Protein 8JUH (pdb70)

B-factor: mean 18.86, std 10.18, range [1.75, 72.48]

Secondary structure (DSSP, 8-state):
--EEEEES-SEE-TTS-EEEEEEEESS-TTTSEEEEEEE-TTS-EEEEEEE-TT--EEE-TTTGGGEEEEEETTTTEEEEEE-S--GGG-EEEEEEEEBTTTBS--B---EEEEE----BB--SEEEEETTS-EEEEEE--TTTTTSSS-EEEEEE-TTS--EEEEETTTEEPTT--TTEEEEEETTEEEEEESS--GGG-EEEEEEEE-TTS-EEEB--EEEEEE-/--EEEEES-SEE-TTS-EEEEEEEESS-TTTSEEEEEEE-TT---EEEEEE-TT--EEE-TTTGGGEEEEEEGGGTEEEEEE-S--GGG-EEEEEEEE-SSS-S--B---EEEEE----BB--SEEEEETT--EEEEEE--TTTTTSSS-EEEEEE-SSS--EEEEETTTEEPTT--TTEEEEEETTEEEEEESS--GGG-EEEEEEEE-TTS-EEEB--EEEEEE-

Sequence (454 aa):
QVQLQESGPSLVKPSQTLSLTCTVSGFSITSDGVLWVRQAPGKALEWVGAIYQNGATYYNPALKSRLSITRDTSKSQVSLSLSSVTTEDTAVYYCARDTDYDGMDVWGRGLLVTVSSGVLTQPSSVSGSLGQSVSITCSGSSSNVGYGNYVSWFQQVPGSAPKLLIYGATSRASGVPDRFSGSRSGNTATLTISSLQAEDEADYYCASGDSGSSLVFGSGTRLTVLGQVQLQESGPSLVKPSQTLSLTCTVSGFSITSDGVLWVRQAPGKALEWVGAIYQNGATYYNPALKSRLSITRDTSKSQVSLSLSSVTTEDTAVYYCARDTDYDGMDVWGRGLLVTVSQAVLTQPSSVSGSLGQSVSITCSGSSSNVGYGNYVSWFQQVPGSAPKLLIYGATSRASGVPDRFSGSRSGNTATLTISSLQAEDEADYYCASGDSGSSLVFGSGTRLTVLG

CATH classification: 2.60.40.10 (+1 more: 2.60.40.10)

Radius of gyration: 23.19 Å; Cα contacts (8 Å, |Δi|>4): 1267; chains: 2; bounding box: 57×66×47 Å

Solvent-accessible surface area: 20212 Å² total; per-residue (Å²): 200,44,77,8,46,3,40,30,76,65,108,6,111,66,95,80,73,0,55,1,37,0,59,8,53,58,33,48,3,75,62,17,0,1,3,0,0,17,25,31,92,84,138,38,7,62,12,2,0,3,4,68,48,128,22,33,43,88,51,22,90,83,8,106,110,56,17,51,9,74,66,59,64,103,141,30,52,2,42,1,36,2,38,59,1,56,92,140,2,24,1,39,1,10,0,0,23,31,16,109,182,65,12,13,42,38,28,0,103,6,34,85,0,50,2,42,94,128,158,7,76,10,59,94,76,36,60,2,47,96,60,78,61,9,64,0,56,0,55,26,43,83,42,12,0,22,134,15,95,123,0,8,0,0,20,7,70,70,50,40,20,4,95,6,0,0,56,24,2,89,44,106,7,122,79,13,55,115,35,3,55,10,62,67,92,55,70,47,0,24,0,38,0,56,45,2,69,67,114,2,68,0,26,0,11,0,0,0,16,37,72,61,75,13,28,41,16,2,68,7,1,95,0,56,18,95,112,168,46,64,11,57,2,49,36,84,73,98,6,108,66,96,94,71,0,53,1,37,0,59,8,61,51,30,50,4,70,65,18,0,0,3,0,0,20,27,29,93,80,132,36,6,66,10,2,0,1,6,61,52,128,23,36,44,93,45,21,88,86,7,126,112,56,17,56,8,76,60,57,63,105,130,33,49,1,40,1,35,2,41,64,1,65,92,146,2,22,1,38,1,7,0,0,30,28,18,106,180,66,13,11,43,36,27,1,95,3,34,97,0,48,3,83,222,44,110,1,89,11,59,92,77,33,55,3,55,107,52,79,65,9,62,0,58,0,50,25,37,83,40,1,0,25,124,22,100,133,0,8,0,0,22,5,80,60,44,42,24,4,94,5,0,0,54,23,2,86,45,107,8,118,78,15,57,110,35,5,53,9,61,60,96,47,69,42,0,26,0,43,0,55,51,2,78,75,112,2,91,0,23,0,8,0,0,0,19,37,59,60,72,16,31,27,14,3,68,8,1,111,1,59,21,98,115

Nearest PDB structures (foldseek):
  8juh-assembly1_A  TM=1.004E+00  e=1.965E-47  Ovis aries
  8juh-assembly1_C  TM=9.939E-01  e=1.417E-43  Ovis aries
  9cn2-assembly1_B-2  TM=9.329E-01  e=4.483E-28  Mus musculus
  8pww-assembly2_D  TM=9.043E-01  e=8.704E-29  Homo sapiens
  8bg5-assembly2_C  TM=9.011E-01  e=5.981E-27  Homo sapiens

Foldseek 3Di:
DWAKAKDDDQEAEAQAKGKIKIQTPPDFQLQWKKWKWWADVPFDIWTAWIQHNVRDIDGDPVQVVFWDWGADRVRRMIMIIGGRDDQVPFTFMKMFIAHPPQGRADIHFTGTHGHDDCAWEWDAEDEDAAFAKDKIKIAAACFKLQPFLAKWKWWDDPSGDTHTADGSQFHGHPPHDPLWGWDGDGRMIMIMRGGDDQVSQTKMKMWIQGNSRGIGIHRIYGYHHDD/DWAKAKDDDQEAAAQAKDKIKIAIPPDFCLQWKKWKWWAAPPFDIHTAKIAGNVRDIGGDPVQVVFWDWGDDRVRRMIMIIGGRDDQVPFTWMKMFIAHDPQGRADIHFTRGHGHCDWAWEWDAEDEEAFFAKDKIKIFTDCFKLQVAQAKWKWWDAPSGDIGTQDGSQAHGHPPHPVLWGWDGDRRMIMIMRRGDDPVSQTKMKMKIQGNSRGIYIHRIYGYYYDD

Structure (mmCIF, N/CA/C/O backbone):
data_8JUH
#
_entry.id   8JUH
#
_cell.length_a   60.210
_cell.length_b   77.753
_cell.length_c   61.346
_cell.angle_alpha   90.00
_cell.angle_beta   112.25
_cell.angle_gamma   90.00
#
_symmetry.space_group_name_H-M   'P 1 21 1'
#
loop_
_entity.id
_entity.type
_entity.pdbx_description
1 polymer 'Single chain fab antibody'
2 water water
#
loop_
_atom_site.group_PDB
_atom_site.id
_atom_site.type_symbol
_atom_site.label_atom_id
_atom_site.label_alt_id
_atom_site.label_comp_id
_atom_site.label_asym_id
_atom_site.label_entity_id
_atom_site.label_seq_id
_atom_site.pdbx_PDB_ins_code
_atom_site.Cartn_x
_atom_site.Cartn_y
_atom_site.Cartn_z
_atom_site.occupancy
_atom_site.B_iso_or_equiv
_atom_site.auth_seq_id
_atom_site.auth_comp_id
_atom_site.auth_asym_id
_atom_site.auth_atom_id
_atom_site.pdbx_PDB_model_num
ATOM 1 N N . GLN A 1 1 ? 9.418 -4.085 36.721 1.00 39.31 1 GLN A N 1
ATOM 2 C CA . GLN A 1 1 ? 9.071 -3.688 35.312 1.00 38.45 1 GLN A CA 1
ATOM 3 C C . GLN A 1 1 ? 7.549 -3.664 35.138 1.00 33.43 1 GLN A C 1
ATOM 4 O O . GLN A 1 1 ? 6.852 -4.485 35.759 1.00 31.25 1 GLN A O 1
ATOM 10 N N . VAL A 1 2 ? 7.062 -2.751 34.302 1.00 30.48 2 VAL A N 1
ATOM 11 C CA . VAL A 1 2 ? 5.614 -2.617 33.978 1.00 29.22 2 VAL A CA 1
ATOM 12 C C . VAL A 1 2 ? 5.210 -3.821 33.120 1.00 26.92 2 VAL A C 1
ATOM 13 O O . VAL A 1 2 ? 5.872 -4.079 32.121 1.00 25.90 2 VAL A O 1
ATOM 17 N N . GLN A 1 3 ? 4.160 -4.533 33.524 1.00 25.98 3 GLN A N 1
ATOM 18 C CA . GLN A 1 3 ? 3.742 -5.818 32.907 1.00 24.92 3 GLN A CA 1
ATOM 19 C C . GLN A 1 3 ? 2.225 -6.005 33.073 1.00 22.15 3 GLN A C 1
ATOM 20 O O . GLN A 1 3 ? 1.705 -5.773 34.196 1.00 20.84 3 GLN A O 1
ATOM 26 N N . LEU A 1 4 ? 1.540 -6.373 31.987 1.00 19.68 4 LEU A N 1
ATOM 27 C CA . LEU A 1 4 ? 0.111 -6.778 31.986 1.00 19.05 4 LEU A CA 1
ATOM 28 C C . LEU A 1 4 ? 0.009 -8.160 31.338 1.00 18.89 4 LEU A C 1
ATOM 29 O O . LEU A 1 4 ? 0.753 -8.411 30.385 1.00 19.53 4 LEU A O 1
ATOM 34 N N . GLN A 1 5 ? -0.897 -9.005 31.824 1.00 19.08 5 GLN A N 1
ATOM 35 C CA . GLN A 1 5 ? -1.118 -10.378 31.297 1.00 19.56 5 GLN A CA 1
ATOM 36 C C . GLN A 1 5 ? -2.617 -10.707 31.338 1.00 19.08 5 GLN A C 1
ATOM 37 O O . GLN A 1 5 ? -3.188 -10.724 32.435 1.00 18.21 5 GLN A O 1
ATOM 43 N N . GLU A 1 6 ? -3.199 -10.980 30.169 1.00 19.64 6 GLU A N 1
ATOM 44 C CA . GLU A 1 6 ? -4.587 -11.482 29.976 1.00 20.37 6 GLU A CA 1
ATOM 45 C C . GLU A 1 6 ? -4.632 -12.979 30.296 1.00 20.01 6 GLU A C 1
ATOM 46 O O . GLU A 1 6 ? -3.836 -13.724 29.699 1.00 20.96 6 GLU A O 1
ATOM 52 N N . SER A 1 7 ? -5.550 -13.408 31.165 1.00 19.01 7 SER A N 1
ATOM 53 C CA . SER A 1 7 ? -5.816 -14.838 31.472 1.00 18.16 7 SER A CA 1
ATOM 54 C C . SER A 1 7 ? -7.322 -15.105 31.394 1.00 18.67 7 SER A C 1
ATOM 55 O O . SER A 1 7 ? -8.113 -14.140 31.438 1.00 17.61 7 SER A O 1
ATOM 58 N N . GLY A 1 8 ? -7.692 -16.383 31.294 1.00 20.14 8 GLY A N 1
ATOM 59 C CA . GLY A 1 8 ? -9.083 -16.836 31.123 1.00 20.94 8 GLY A CA 1
ATOM 60 C C . GLY A 1 8 ? -9.142 -17.964 30.107 1.00 22.37 8 GLY A C 1
ATOM 61 O O . GLY A 1 8 ? -8.120 -18.339 29.531 1.00 21.29 8 GLY A O 1
ATOM 62 N N . PRO A 1 9 ? -10.342 -18.530 29.863 1.00 25.62 9 PRO A N 1
ATOM 63 C CA . PRO A 1 9 ? -10.486 -19.697 28.997 1.00 26.29 9 PRO A CA 1
ATOM 64 C C . PRO A 1 9 ? -10.344 -19.254 27.533 1.00 27.65 9 PRO A C 1
ATOM 65 O O . PRO A 1 9 ? -10.750 -18.128 27.213 1.00 29.67 9 PRO A O 1
ATOM 69 N N . SER A 1 10 ? -9.768 -20.119 26.694 1.00 25.88 10 SER A N 1
ATOM 70 C CA . SER A 1 10 ? -9.448 -19.819 25.275 1.00 25.78 10 SER A CA 1
ATOM 71 C C . SER A 1 10 ? -10.565 -20.352 24.362 1.00 24.42 10 SER A C 1
ATOM 72 O O . SER A 1 10 ? -10.583 -19.981 23.174 1.00 23.93 10 SER A O 1
ATOM 75 N N . LEU A 1 11 ? -11.486 -21.163 24.892 1.00 22.72 11 LEU A N 1
ATOM 76 C CA . LEU A 1 11 ? -12.667 -21.639 24.127 1.00 22.68 11 LEU A CA 1
ATOM 77 C C . LEU A 1 11 ? -13.941 -21.364 24.928 1.00 20.66 11 LEU A C 1
ATOM 78 O O . LEU A 1 11 ? -13.946 -21.562 26.145 1.00 20.23 11 LEU A O 1
ATOM 83 N N . VAL A 1 12 ? -14.970 -20.907 24.224 1.00 19.98 12 VAL A N 1
ATOM 84 C CA . VAL A 1 12 ? -16.254 -20.367 24.748 1.00 19.80 12 VAL A CA 1
ATOM 85 C C . VAL A 1 12 ? -17.335 -20.781 23.741 1.00 19.39 12 VAL A C 1
ATOM 86 O O . VAL A 1 12 ? -17.115 -20.524 22.528 1.00 18.21 12 VAL A O 1
ATOM 90 N N . LYS A 1 13 ? -18.440 -21.391 24.195 1.00 19.33 13 LYS A N 1
ATOM 91 C CA . LYS A 1 13 ? -19.548 -21.845 23.305 1.00 19.21 13 LYS A CA 1
ATOM 92 C C . LYS A 1 13 ? -20.505 -20.689 23.020 1.00 17.87 13 LYS A C 1
ATOM 93 O O . LYS A 1 13 ? -20.745 -19.842 23.883 1.00 17.30 13 LYS A O 1
ATOM 99 N N . PRO A 1 14 ? -21.078 -20.606 21.797 1.00 16.22 14 PRO A N 1
ATOM 100 C CA . PRO A 1 14 ? -22.007 -19.535 21.463 1.00 15.86 14 PRO A CA 1
ATOM 101 C C . PRO A 1 14 ? -23.061 -19.309 22.560 1.00 16.01 14 PRO A C 1
ATOM 102 O O . PRO A 1 14 ? -23.476 -20.262 23.225 1.00 15.08 14 PRO A O 1
ATOM 106 N N . SER A 1 15 ? -23.406 -18.030 22.764 1.00 16.34 15 SER A N 1
ATOM 107 C CA . SER A 1 15 ? -24.505 -17.529 23.631 1.00 16.44 15 SER A CA 1
ATOM 108 C C . SER A 1 15 ? -24.074 -17.430 25.098 1.00 16.47 15 SER A C 1
ATOM 109 O O . SER A 1 15 ? -24.861 -16.873 25.883 1.00 17.50 15 SER A O 1
ATOM 112 N N . GLN A 1 16 ? -22.892 -17.946 25.454 1.00 16.07 16 GLN A N 1
ATOM 113 C CA . GLN A 1 16 ? -22.323 -17.912 26.825 1.00 16.15 16 GLN A CA 1
ATOM 114 C C . GLN A 1 16 ? -21.542 -16.613 27.047 1.00 15.56 16 GLN A C 1
ATOM 115 O O . GLN A 1 16 ? -21.252 -15.899 26.071 1.00 14.35 16 GLN A O 1
ATOM 121 N N . THR A 1 17 ? -21.136 -16.375 28.289 1.00 15.74 17 THR A N 1
ATOM 122 C CA . THR A 1 17 ? -20.325 -15.193 28.667 1.00 16.47 17 THR A CA 1
ATOM 123 C C . THR A 1 17 ? -18.824 -15.513 28.613 1.00 15.63 17 THR A C 1
ATOM 124 O O . THR A 1 17 ? -18.376 -16.408 29.322 1.00 14.70 17 THR A O 1
ATOM 128 N N . LEU A 1 18 ? -18.093 -14.725 27.822 1.00 15.84 18 LEU A N 1
ATOM 129 C CA . LEU A 1 18 ? -16.607 -14.625 27.774 1.00 15.28 18 LEU A CA 1
ATOM 130 C C . LEU A 1 18 ? -16.103 -13.726 28.923 1.00 15.36 18 LEU A C 1
ATOM 131 O O . LEU A 1 18 ? -16.433 -12.510 28.918 1.00 14.40 18 LEU A O 1
ATOM 136 N N . SER A 1 19 ? -15.362 -14.313 29.879 1.00 15.41 19 SER A N 1
ATOM 137 C CA . SER A 1 19 ? -14.794 -13.670 31.098 1.00 15.56 19 SER A CA 1
ATOM 138 C C . SER A 1 19 ? -13.270 -13.763 31.074 1.00 15.37 19 SER A C 1
ATOM 139 O O . SER A 1 19 ? -12.736 -14.873 31.055 1.00 14.85 19 SER A O 1
ATOM 142 N N . LEU A 1 20 ? -12.605 -12.613 31.072 1.00 15.48 20 LEU A N 1
ATOM 143 C CA . LEU A 1 20 ? -11.126 -12.512 31.040 1.00 15.31 20 LEU A CA 1
ATOM 144 C C . LEU A 1 20 ? -10.706 -11.698 32.246 1.00 15.32 20 LEU A C 1
ATOM 145 O O . LEU A 1 20 ? -11.460 -10.810 32.642 1.00 15.57 20 LEU A O 1
ATOM 150 N N . THR A 1 21 ? -9.524 -11.994 32.763 1.00 15.95 21 THR A N 1
ATOM 151 C CA . THR A 1 21 ? -8.856 -11.225 33.832 1.00 16.35 21 THR A CA 1
ATOM 152 C C . THR A 1 21 ? -7.543 -10.699 33.249 1.00 16.81 21 THR A C 1
ATOM 153 O O . THR A 1 21 ? -6.902 -11.413 32.470 1.00 17.66 21 THR A O 1
ATOM 157 N N . CYS A 1 22 ? -7.210 -9.457 33.564 1.00 16.97 22 CYS A N 1
ATOM 158 C CA . CYS A 1 22 ? -5.906 -8.833 33.274 1.00 17.16 22 CYS A CA 1
ATOM 159 C C . CYS A 1 22 ? -5.190 -8.619 34.605 1.00 16.89 22 CYS A C 1
ATOM 160 O O . CYS A 1 22 ? -5.757 -7.927 35.465 1.00 16.38 22 CYS A O 1
ATOM 163 N N . THR A 1 23 ? -4.014 -9.222 34.776 1.00 17.24 23 THR A N 1
ATOM 164 C CA . THR A 1 23 ? -3.202 -9.126 36.017 1.00 17.48 23 THR A CA 1
ATOM 165 C C . THR A 1 23 ? -2.024 -8.188 35.740 1.00 17.97 23 THR A C 1
ATOM 166 O O . THR A 1 23 ? -1.288 -8.419 34.768 1.00 17.38 23 THR A O 1
ATOM 170 N N . VAL A 1 24 ? -1.884 -7.178 36.597 1.00 18.34 24 VAL A N 1
ATOM 171 C CA . VAL A 1 24 ? -1.040 -5.971 36.403 1.00 18.56 24 VAL A CA 1
ATOM 172 C C . VAL A 1 24 ? 0.039 -6.022 37.480 1.00 18.35 24 VAL A C 1
ATOM 173 O O . VAL A 1 24 ? -0.291 -6.446 38.581 1.00 17.54 24 VAL A O 1
ATOM 177 N N . SER A 1 25 ? 1.275 -5.647 37.150 1.00 19.27 25 SER A N 1
ATOM 178 C CA . SER A 1 25 ? 2.409 -5.587 38.105 1.00 20.21 25 SER A CA 1
ATOM 179 C C . SER A 1 25 ? 3.333 -4.439 37.715 1.00 19.00 25 SER A C 1
ATOM 180 O O . SER A 1 25 ? 3.399 -4.115 36.522 1.00 19.50 25 SER A O 1
ATOM 183 N N . GLY A 1 26 ? 4.016 -3.860 38.693 1.00 17.60 26 GLY A N 1
ATOM 184 C CA . GLY A 1 26 ? 4.971 -2.762 38.470 1.00 17.95 26 GLY A CA 1
ATOM 185 C C . GLY A 1 26 ? 4.303 -1.403 38.491 1.00 17.52 26 GLY A C 1
ATOM 186 O O . GLY A 1 26 ? 5.012 -0.396 38.310 1.00 16.77 26 GLY A O 1
ATOM 187 N N . PHE A 1 27 ? 2.984 -1.349 38.681 1.00 17.80 27 PHE A N 1
ATOM 188 C CA . PHE A 1 27 ? 2.237 -0.065 38.786 1.00 18.31 27 PHE A CA 1
ATOM 189 C C . PHE A 1 27 ? 0.870 -0.368 39.371 1.00 18.10 27 PHE A C 1
ATOM 190 O O . PHE A 1 27 ? 0.472 -1.544 39.351 1.00 17.26 27 PHE A O 1
ATOM 198 N N . SER A 1 28 ? 0.209 0.669 39.877 1.00 19.08 28 SER A N 1
ATOM 199 C CA . SER A 1 28 ? -1.105 0.591 40.556 1.00 19.62 28 SER A CA 1
ATOM 200 C C . SER A 1 28 ? -2.218 0.990 39.579 1.00 20.16 28 SER A C 1
ATOM 201 O O . SER A 1 28 ? -2.086 2.013 38.873 1.00 20.41 28 SER A O 1
ATOM 204 N N . ILE A 1 29 ? -3.298 0.216 39.568 1.00 20.55 29 ILE A N 1
ATOM 205 C CA . ILE A 1 29 ? -4.511 0.458 38.734 1.00 20.80 29 ILE A CA 1
ATOM 206 C C . ILE A 1 29 ? -5.230 1.737 39.211 1.00 19.79 29 ILE A C 1
ATOM 207 O O . ILE A 1 29 ? -6.117 2.221 38.495 1.00 18.55 29 ILE A O 1
ATOM 212 N N . THR A 1 30 ? -4.845 2.292 40.363 1.00 19.41 30 THR A N 1
ATOM 213 C CA . THR A 1 30 ? -5.319 3.611 40.866 1.00 19.41 30 THR A CA 1
ATOM 214 C C . THR A 1 30 ? -4.457 4.769 40.336 1.00 18.32 30 THR A C 1
ATOM 215 O O . THR A 1 30 ? -4.841 5.911 40.582 1.00 17.67 30 THR A O 1
ATOM 219 N N . SER A 1 31 ? -3.353 4.501 39.633 1.00 18.38 31 SER A N 1
ATOM 220 C CA . SER A 1 31 ? -2.467 5.532 39.026 1.00 18.38 31 SER A CA 1
ATOM 221 C C . SER A 1 31 ? -2.624 5.575 37.501 1.00 19.30 31 SER A C 1
ATOM 222 O O . SER A 1 31 ? -2.473 6.681 36.925 1.00 19.42 31 SER A O 1
ATOM 225 N N . ASP A 1 32 ? -2.889 4.424 36.866 1.00 19.56 32 ASP A N 1
ATOM 226 C CA . ASP A 1 32 ? -3.012 4.305 35.388 1.00 18.95 32 ASP A CA 1
ATOM 227 C C . ASP A 1 32 ? -4.280 3.534 35.028 1.00 17.47 32 ASP A C 1
ATOM 228 O O . ASP A 1 32 ? -4.630 2.548 35.723 1.00 17.25 32 ASP A O 1
ATOM 233 N N . GLY A 1 33 ? -4.937 3.983 33.961 1.00 15.95 33 GLY A N 1
ATOM 234 C CA . GLY A 1 33 ? -6.076 3.280 33.349 1.00 15.02 33 GLY A CA 1
ATOM 235 C C . GLY A 1 33 ? -5.642 1.987 32.684 1.00 13.55 33 GLY A C 1
ATOM 236 O O . GLY A 1 33 ? -4.450 1.824 32.400 1.00 13.79 33 GLY A O 1
ATOM 237 N N . VAL A 1 34 ? -6.595 1.092 32.454 1.00 12.23 34 VAL A N 1
ATOM 238 C CA . VAL A 1 34 ? -6.396 -0.201 31.754 1.00 11.30 34 VAL A CA 1
ATOM 239 C C . VAL A 1 34 ? -7.460 -0.238 30.666 1.00 10.85 34 VAL A C 1
ATOM 240 O O . VAL A 1 34 ? -8.607 0.034 31.002 1.00 11.01 34 VAL A O 1
ATOM 244 N N . LEU A 1 35 ? -7.084 -0.471 29.408 1.00 10.51 35 LEU A N 1
ATOM 245 C CA . LEU A 1 35 ? -8.064 -0.668 28.315 1.00 9.91 35 LEU A CA 1
ATOM 246 C C . LEU A 1 35 ? -7.908 -2.068 27.719 1.00 9.66 35 LEU A C 1
ATOM 247 O O . LEU A 1 35 ? -6.838 -2.693 27.858 1.00 9.99 35 LEU A O 1
ATOM 252 N N . TRP A 1 36 ? -8.982 -2.539 27.108 1.00 9.05 36 TRP A N 1
ATOM 253 C CA . TRP A 1 36 ? -9.039 -3.802 26.361 1.00 8.74 36 TRP A CA 1
ATOM 254 C C . TRP A 1 36 ? -9.183 -3.457 24.891 1.00 8.43 36 TRP A C 1
ATOM 255 O O . TRP A 1 36 ? -9.970 -2.558 24.553 1.00 7.90 36 TRP A O 1
ATOM 266 N N . VAL A 1 37 ? -8.408 -4.144 24.068 1.00 8.28 37 VAL A N 1
ATOM 267 C CA . VAL A 1 37 ? -8.454 -4.031 22.594 1.00 8.24 37 VAL A CA 1
ATOM 268 C C . VAL A 1 37 ? -8.538 -5.463 22.098 1.00 8.54 37 VAL A C 1
ATOM 269 O O . VAL A 1 37 ? -7.965 -6.352 22.758 1.00 8.40 37 VAL A O 1
ATOM 273 N N . ARG A 1 38 ? -9.293 -5.701 21.037 1.00 8.83 38 ARG A N 1
ATOM 274 C CA . ARG A 1 38 ? -9.311 -7.054 20.448 1.00 9.37 38 ARG A CA 1
ATOM 275 C C . ARG A 1 38 ? -9.031 -6.975 18.952 1.00 9.83 38 ARG A C 1
ATOM 276 O O . ARG A 1 38 ? -9.215 -5.910 18.344 1.00 10.16 38 ARG A O 1
ATOM 284 N N . GLN A 1 39 ? -8.647 -8.102 18.385 1.00 10.62 39 GLN A N 1
ATOM 285 C CA . GLN A 1 39 ? -8.343 -8.226 16.949 1.00 11.85 39 GLN A CA 1
ATOM 286 C C . GLN A 1 39 ? -8.874 -9.566 16.439 1.00 12.68 39 GLN A C 1
ATOM 287 O O . GLN A 1 39 ? -8.296 -10.611 16.814 1.00 11.95 39 GLN A O 1
ATOM 293 N N . ALA A 1 40 ? -9.923 -9.512 15.611 1.00 14.53 40 ALA A N 1
ATOM 294 C CA . ALA A 1 40 ? -10.425 -10.653 14.811 1.00 17.33 40 ALA A CA 1
ATOM 295 C C . ALA A 1 40 ? -9.325 -11.087 13.843 1.00 19.33 40 ALA A C 1
ATOM 296 O O . ALA A 1 40 ? -8.623 -10.243 13.301 1.00 19.35 40 ALA A O 1
ATOM 298 N N . PRO A 1 41 ? -9.100 -12.404 13.630 1.00 23.16 41 PRO A N 1
ATOM 299 C CA . PRO A 1 41 ? -8.038 -12.868 12.730 1.00 24.92 41 PRO A CA 1
ATOM 300 C C . PRO A 1 41 ? -8.077 -12.162 11.364 1.00 26.78 41 PRO A C 1
ATOM 301 O O . PRO A 1 41 ? -9.155 -12.086 10.773 1.00 26.51 41 PRO A O 1
ATOM 305 N N . GLY A 1 42 ? -6.923 -11.654 10.904 1.00 28.29 42 GLY A N 1
ATOM 306 C CA . GLY A 1 42 ? -6.828 -10.803 9.700 1.00 28.26 42 GLY A CA 1
ATOM 307 C C . GLY A 1 42 ? -7.957 -9.782 9.675 1.00 28.66 42 GLY A C 1
ATOM 308 O O . GLY A 1 42 ? -8.834 -9.875 8.788 1.00 30.92 42 GLY A O 1
ATOM 309 N N . LYS A 1 43 ? -7.992 -8.908 10.685 1.00 26.75 43 LYS A N 1
ATOM 310 C CA . LYS A 1 43 ? -8.891 -7.726 10.778 1.00 25.32 43 LYS A CA 1
ATOM 311 C C . LYS A 1 43 ? -8.149 -6.610 11.519 1.00 22.14 43 LYS A C 1
ATOM 312 O O . LYS A 1 43 ? -7.054 -6.862 12.069 1.00 23.41 43 LYS A O 1
ATOM 318 N N . ALA A 1 44 ? -8.719 -5.414 11.549 1.00 19.01 44 ALA A N 1
ATOM 319 C CA . ALA A 1 44 ? -8.133 -4.267 12.270 1.00 17.43 44 ALA A CA 1
ATOM 320 C C . ALA A 1 44 ? -8.287 -4.451 13.796 1.00 16.11 44 ALA A C 1
ATOM 321 O O . ALA A 1 44 ? -9.099 -5.306 14.260 1.00 16.44 44 ALA A O 1
ATOM 323 N N . LEU A 1 45 ? -7.516 -3.679 14.562 1.00 13.85 45 LEU A N 1
ATOM 324 C CA . LEU A 1 45 ? -7.680 -3.512 16.027 1.00 12.73 45 LEU A CA 1
ATOM 325 C C . LEU A 1 45 ? -9.072 -2.928 16.301 1.00 11.70 45 LEU A C 1
ATOM 326 O O . LEU A 1 45 ? -9.540 -2.144 15.496 1.00 11.73 45 LEU A O 1
ATOM 331 N N . GLU A 1 46 ? -9.710 -3.282 17.408 1.00 10.61 46 GLU A N 1
ATOM 332 C CA . GLU A 1 46 ? -11.037 -2.721 17.765 1.00 10.03 46 GLU A CA 1
ATOM 333 C C . GLU A 1 46 ? -11.041 -2.406 19.268 1.00 8.38 46 GLU A C 1
ATOM 334 O O . GLU A 1 46 ? -10.727 -3.275 20.067 1.00 8.01 46 GLU A O 1
ATOM 340 N N . TRP A 1 47 ? -11.332 -1.164 19.618 1.00 7.14 47 TRP A N 1
ATOM 341 C CA . TRP A 1 47 ? -11.436 -0.714 21.019 1.00 6.42 47 TRP A CA 1
ATOM 342 C C . TRP A 1 47 ? -12.620 -1.429 21.667 1.00 6.17 47 TRP A C 1
ATOM 343 O O . TRP A 1 47 ? -13.717 -1.419 21.088 1.00 6.37 47 TRP A O 1
ATOM 354 N N . VAL A 1 48 ? -12.410 -2.028 22.826 1.00 5.69 48 VAL A N 1
ATOM 355 C CA . VAL A 1 48 ? -13.463 -2.789 23.552 1.00 5.38 48 VAL A CA 1
ATOM 356 C C . VAL A 1 48 ? -14.014 -1.890 24.645 1.00 5.10 48 VAL A C 1
ATOM 357 O O . VAL A 1 48 ? -15.222 -1.722 24.695 1.00 5.00 48 VAL A O 1
ATOM 361 N N . GLY A 1 49 ? -13.127 -1.355 25.481 1.00 4.91 49 GLY A N 1
ATOM 362 C CA . GLY A 1 49 ? -13.486 -0.493 26.614 1.00 4.86 49 GLY A CA 1
ATOM 363 C C . GLY A 1 49 ? -12.293 -0.161 27.473 1.00 4.76 49 GLY A C 1
ATOM 364 O O . GLY A 1 49 ? -11.234 -0.703 27.204 1.00 4.77 49 GLY A O 1
ATOM 365 N N . ALA A 1 50 ? -12.488 0.688 28.477 1.00 4.67 50 ALA A N 1
ATOM 366 C CA . ALA A 1 50 ? -11.431 1.206 29.364 1.00 4.75 50 ALA A CA 1
ATOM 367 C C . ALA A 1 50 ? -12.002 1.393 30.763 1.00 4.80 50 ALA A C 1
ATOM 368 O O . ALA A 1 50 ? -13.156 1.758 30.866 1.00 4.70 50 ALA A O 1
ATOM 370 N N . ILE A 1 51 ? -11.175 1.213 31.781 1.00 4.99 51 ILE A N 1
ATOM 371 C CA . ILE A 1 51 ? -11.499 1.549 33.190 1.00 5.27 51 ILE A CA 1
ATOM 372 C C . ILE A 1 51 ? -10.356 2.404 33.734 1.00 5.38 51 ILE A C 1
ATOM 373 O O . ILE A 1 51 ? -9.227 1.921 33.732 1.00 5.46 51 ILE A O 1
ATOM 378 N N . TYR A 1 52 ? -10.661 3.603 34.232 1.00 5.59 52 TYR A N 1
ATOM 379 C CA . TYR A 1 52 ? -9.675 4.622 34.672 1.00 5.83 52 TYR A CA 1
ATOM 380 C C . TYR A 1 52 ? -9.384 4.504 36.169 1.00 5.92 52 TYR A C 1
ATOM 381 O O . TYR A 1 52 ? -9.771 3.511 36.786 1.00 5.90 52 TYR A O 1
ATOM 390 N N . GLN A 1 53 ? -8.608 5.456 36.689 1.00 6.18 53 GLN A N 1
ATOM 391 C CA . GLN A 1 53 ? -8.050 5.462 38.066 1.00 6.31 53 GLN A CA 1
ATOM 392 C C . GLN A 1 53 ? -9.188 5.537 39.091 1.00 6.26 53 GLN A C 1
ATOM 393 O O . GLN A 1 53 ? -9.100 4.790 40.074 1.00 6.56 53 GLN A O 1
ATOM 399 N N . ASN A 1 54 ? -10.236 6.345 38.862 1.00 6.05 54 ASN A N 1
ATOM 400 C CA . ASN A 1 54 ? -11.427 6.422 39.759 1.00 5.80 54 ASN A CA 1
ATOM 401 C C . ASN A 1 54 ? -12.384 5.244 39.514 1.00 5.81 54 ASN A C 1
ATOM 402 O O . ASN A 1 54 ? -13.425 5.186 40.195 1.00 5.80 54 ASN A O 1
ATOM 407 N N . GLY A 1 55 ? -12.064 4.340 38.585 1.00 5.76 55 GLY A N 1
ATOM 408 C CA . GLY A 1 55 ? -12.907 3.186 38.231 1.00 5.80 55 GLY A CA 1
ATOM 409 C C . GLY A 1 55 ? -14.024 3.572 37.277 1.00 5.92 55 GLY A C 1
ATOM 410 O O . GLY A 1 55 ? -14.879 2.715 36.981 1.00 5.79 55 GLY A O 1
ATOM 411 N N . ALA A 1 56 ? -14.021 4.821 36.808 1.00 6.15 56 ALA A N 1
ATOM 412 C CA . ALA A 1 56 ? -14.900 5.308 35.719 1.00 6.38 56 ALA A CA 1
ATOM 413 C C . ALA A 1 56 ? -14.701 4.399 34.505 1.00 6.68 56 ALA A C 1
ATOM 414 O O . ALA A 1 56 ? -13.534 4.217 34.114 1.00 7.03 56 ALA A O 1
ATOM 416 N N . THR A 1 57 ? -15.787 3.878 33.931 1.00 6.75 57 THR A N 1
ATOM 417 C CA . THR A 1 57 ? -15.769 2.904 32.813 1.00 6.83 57 THR A CA 1
ATOM 418 C C . THR A 1 57 ? -16.323 3.525 31.521 1.00 6.55 57 THR A C 1
ATOM 419 O O . THR A 1 57 ? -17.235 4.336 31.566 1.00 6.26 57 THR A O 1
ATOM 423 N N . TYR A 1 58 ? -15.779 3.097 30.390 1.00 6.63 58 TYR A N 1
ATOM 424 C CA . TYR A 1 58 ? -16.169 3.540 29.037 1.00 6.81 58 TYR A CA 1
ATOM 425 C C . TYR A 1 58 ? -16.228 2.319 28.118 1.00 7.26 58 TYR A C 1
ATOM 426 O O . TYR A 1 58 ? -15.393 1.424 28.272 1.00 7.32 58 TYR A O 1
ATOM 435 N N . TYR A 1 59 ? -17.179 2.294 27.182 1.00 7.68 59 TYR A N 1
ATOM 436 C CA . TYR A 1 59 ? -17.447 1.128 26.316 1.00 7.93 59 TYR A CA 1
ATOM 437 C C . TYR A 1 59 ? -17.561 1.576 24.874 1.00 7.79 59 TYR A C 1
ATOM 438 O O . TYR A 1 59 ? -18.007 2.681 24.607 1.00 7.35 59 TYR A O 1
ATOM 447 N N . ASN A 1 60 ? -17.125 0.689 23.986 1.00 8.26 60 ASN A N 1
ATOM 448 C CA . ASN A 1 60 ? -17.382 0.738 22.531 1.00 8.56 60 ASN A CA 1
ATOM 449 C C . ASN A 1 60 ? -18.894 0.698 22.350 1.00 8.89 60 ASN A C 1
ATOM 450 O O . ASN A 1 60 ? -19.527 -0.288 22.714 1.00 8.55 60 ASN A O 1
ATOM 455 N N . PRO A 1 61 ? -19.520 1.760 21.796 1.00 9.64 61 PRO A N 1
ATOM 456 C CA . PRO A 1 61 ? -20.973 1.788 21.620 1.00 10.12 61 PRO A CA 1
ATOM 457 C C . PRO A 1 61 ? -21.518 0.504 20.973 1.00 10.90 61 PRO A C 1
ATOM 458 O O . PRO A 1 61 ? -22.598 0.072 21.357 1.00 11.21 61 PRO A O 1
ATOM 462 N N . ALA A 1 62 ? -20.783 -0.062 20.010 1.00 11.60 62 ALA A N 1
ATOM 463 C CA . ALA A 1 62 ? -21.182 -1.277 19.258 1.00 12.24 62 ALA A CA 1
ATOM 464 C C . ALA A 1 62 ? -21.252 -2.508 20.179 1.00 12.46 62 ALA A C 1
ATOM 465 O O . ALA A 1 62 ? -22.028 -3.411 19.836 1.00 12.59 62 ALA A O 1
ATOM 467 N N . LEU A 1 63 ? -20.499 -2.546 21.286 1.00 12.64 63 LEU A N 1
ATOM 468 C CA . LEU A 1 63 ? -20.401 -3.733 22.183 1.00 13.18 63 LEU A CA 1
ATOM 469 C C . LEU A 1 63 ? -21.052 -3.426 23.532 1.00 13.70 63 LEU A C 1
ATOM 470 O O . LEU A 1 63 ? -21.072 -4.339 24.385 1.00 13.50 63 LEU A O 1
ATOM 475 N N . LYS A 1 64 ? -21.527 -2.196 23.740 1.00 14.76 64 LYS A N 1
ATOM 476 C CA . LYS A 1 64 ? -22.035 -1.706 25.058 1.00 16.01 64 LYS A CA 1
ATOM 477 C C . LYS A 1 64 ? -23.146 -2.609 25.614 1.00 14.53 64 LYS A C 1
ATOM 478 O O . LYS A 1 64 ? -23.126 -2.882 26.821 1.00 13.17 64 LYS A O 1
ATOM 484 N N . SER A 1 65 ? -24.080 -3.052 24.775 1.00 13.80 65 SER A N 1
ATOM 485 C CA . SER A 1 65 ? -25.209 -3.914 25.213 1.00 14.08 65 SER A CA 1
ATOM 486 C C . SER A 1 65 ? -24.697 -5.154 25.972 1.00 14.13 65 SER A C 1
ATOM 487 O O . SER A 1 65 ? -25.394 -5.573 26.910 1.00 14.99 65 SER A O 1
ATOM 490 N N . ARG A 1 66 ? -23.513 -5.694 25.659 1.00 13.58 66 ARG A N 1
ATOM 491 C CA . ARG A 1 66 ? -23.060 -7.006 26.204 1.00 13.30 66 ARG A CA 1
ATOM 492 C C . ARG A 1 66 ? -21.871 -6.864 27.169 1.00 13.10 66 ARG A C 1
ATOM 493 O O . ARG A 1 66 ? -21.421 -7.908 27.699 1.00 13.01 66 ARG A O 1
ATOM 501 N N . LEU A 1 67 ? -21.392 -5.647 27.439 1.00 12.85 67 LEU A N 1
ATOM 502 C CA . LEU A 1 67 ? -20.079 -5.438 28.114 1.00 12.66 67 LEU A CA 1
ATOM 503 C C . LEU A 1 67 ? -20.228 -5.051 29.585 1.00 12.87 67 LEU A C 1
ATOM 504 O O . LEU A 1 67 ? -20.969 -4.113 29.868 1.00 12.17 67 LEU A O 1
ATOM 509 N N . SER A 1 68 ? -19.435 -5.691 30.447 1.00 13.83 68 SER A N 1
ATOM 510 C CA . SER A 1 68 ? -19.137 -5.287 31.844 1.00 14.76 68 SER A CA 1
ATOM 511 C C . SER A 1 68 ? -17.613 -5.231 32.037 1.00 14.53 68 SER A C 1
ATOM 512 O O . SER A 1 68 ? -16.948 -6.252 31.754 1.00 14.02 68 SER A O 1
ATOM 515 N N . ILE A 1 69 ? -17.064 -4.101 32.503 1.00 14.24 69 ILE A N 1
ATOM 516 C CA . ILE A 1 69 ? -15.646 -4.048 32.971 1.00 14.26 69 ILE A CA 1
ATOM 517 C C . ILE A 1 69 ? -15.611 -3.661 34.458 1.00 14.57 69 ILE A C 1
ATOM 518 O O . ILE A 1 69 ? -16.210 -2.658 34.848 1.00 15.11 69 ILE A O 1
ATOM 523 N N . THR A 1 70 ? -14.909 -4.449 35.262 1.00 15.14 70 THR A N 1
ATOM 524 C CA . THR A 1 70 ? -14.756 -4.237 36.716 1.00 15.97 70 THR A CA 1
ATOM 525 C C . THR A 1 70 ? -13.276 -4.336 37.079 1.00 16.13 70 THR A C 1
ATOM 526 O O . THR A 1 70 ? -12.473 -4.724 36.228 1.00 16.00 70 THR A O 1
ATOM 530 N N . ARG A 1 71 ? -12.951 -3.978 38.312 1.00 16.68 71 ARG A N 1
ATOM 531 C CA . ARG A 1 71 ? -11.562 -3.919 38.807 1.00 17.07 71 ARG A CA 1
ATOM 532 C C . ARG A 1 71 ? -11.567 -4.453 40.234 1.00 17.62 71 ARG A C 1
ATOM 533 O O . ARG A 1 71 ? -12.630 -4.374 40.870 1.00 16.63 71 ARG A O 1
ATOM 541 N N . ASP A 1 72 ? -10.434 -5.003 40.674 1.00 19.91 72 ASP A N 1
ATOM 542 C CA . ASP A 1 72 ? -10.127 -5.285 42.102 1.00 21.80 72 ASP A CA 1
ATOM 543 C C . ASP A 1 72 ? -8.713 -4.778 42.400 1.00 21.57 72 ASP A C 1
ATOM 544 O O . ASP A 1 72 ? -7.742 -5.465 42.034 1.00 20.19 72 ASP A O 1
ATOM 549 N N . THR A 1 73 ? -8.626 -3.628 43.067 1.00 23.53 73 THR A N 1
ATOM 550 C CA . THR A 1 73 ? -7.377 -2.844 43.274 1.00 25.98 73 THR A CA 1
ATOM 551 C C . THR A 1 73 ? -6.416 -3.613 44.202 1.00 27.75 73 THR A C 1
ATOM 552 O O . THR A 1 73 ? -5.186 -3.440 44.038 1.00 28.94 73 THR A O 1
ATOM 556 N N . SER A 1 74 ? -6.942 -4.442 45.115 1.00 28.53 74 SER A N 1
ATOM 557 C CA . SER A 1 74 ? -6.154 -5.230 46.106 1.00 29.20 74 SER A CA 1
ATOM 558 C C . SER A 1 74 ? -5.381 -6.361 45.405 1.00 28.92 74 SER A C 1
ATOM 559 O O . SER A 1 74 ? -4.173 -6.495 45.660 1.00 30.75 74 SER A O 1
ATOM 562 N N . LYS A 1 75 ? -6.040 -7.125 44.532 1.00 27.62 75 LYS A N 1
ATOM 563 C CA . LYS A 1 75 ? -5.404 -8.177 43.689 1.00 26.35 75 LYS A CA 1
ATOM 564 C C . LYS A 1 75 ? -4.801 -7.577 42.398 1.00 24.13 75 LYS A C 1
ATOM 565 O O . LYS A 1 75 ? -4.253 -8.354 41.597 1.00 23.65 75 LYS A O 1
ATOM 571 N N . SER A 1 76 ? -4.903 -6.264 42.174 1.00 21.97 76 SER A N 1
ATOM 572 C CA . SER A 1 76 ? -4.406 -5.582 40.950 1.00 22.08 76 SER A CA 1
ATOM 573 C C . SER A 1 76 ? -4.950 -6.277 39.697 1.00 20.87 76 SER A C 1
ATOM 574 O O . SER A 1 76 ? -4.159 -6.634 38.820 1.00 20.50 76 SER A O 1
ATOM 577 N N . GLN A 1 77 ? -6.263 -6.468 39.626 1.00 20.26 77 GLN A N 1
ATOM 578 C CA . GLN A 1 77 ? -6.905 -7.205 38.514 1.00 20.04 77 GLN A CA 1
ATOM 579 C C . GLN A 1 77 ? -7.982 -6.317 37.894 1.00 17.95 77 GLN A C 1
ATOM 580 O O . GLN A 1 77 ? -8.600 -5.509 38.623 1.00 17.10 77 GLN A O 1
ATOM 586 N N . VAL A 1 78 ? -8.122 -6.419 36.576 1.00 16.33 78 VAL A N 1
ATOM 587 C CA . VAL A 1 78 ? -9.239 -5.816 35.804 1.00 15.74 78 VAL A CA 1
ATOM 588 C C . VAL A 1 78 ? -9.925 -6.969 35.082 1.00 15.74 78 VAL A C 1
ATOM 589 O O . VAL A 1 78 ? -9.225 -7.802 34.481 1.00 15.01 78 VAL A O 1
ATOM 593 N N . SER A 1 79 ? -11.246 -7.046 35.219 1.00 16.04 79 SER A N 1
ATOM 594 C CA . SER A 1 79 ? -12.067 -8.117 34.619 1.00 16.28 79 SER A CA 1
ATOM 595 C C . SER A 1 79 ? -12.791 -7.571 33.399 1.00 15.64 79 SER A C 1
ATOM 596 O O . SER A 1 79 ? -13.106 -6.381 33.356 1.00 16.16 79 SER A O 1
ATOM 599 N N . LEU A 1 80 ? -12.993 -8.447 32.436 1.00 14.64 80 LEU A N 1
ATOM 600 C CA . LEU A 1 80 ? -13.821 -8.214 31.245 1.00 14.04 80 LEU A CA 1
ATOM 601 C C . LEU A 1 80 ? -14.807 -9.384 31.157 1.00 13.57 80 LEU A C 1
ATOM 602 O O . LEU A 1 80 ? -14.373 -10.556 31.205 1.00 12.63 80 LEU A O 1
ATOM 607 N N . SER A 1 81 ? -16.089 -9.052 31.114 1.00 13.64 81 SER A N 1
ATOM 608 C CA . SER A 1 81 ? -17.208 -9.958 30.784 1.00 13.87 81 SER A CA 1
ATOM 609 C C . SER A 1 81 ? -17.845 -9.496 29.474 1.00 13.30 81 SER A C 1
ATOM 610 O O . SER A 1 81 ? -18.244 -8.330 29.397 1.00 13.40 81 SER A O 1
ATOM 613 N N . LEU A 1 82 ? -17.931 -10.366 28.476 1.00 12.67 82 LEU A N 1
ATOM 614 C CA . LEU A 1 82 ? -18.708 -10.082 27.248 1.00 12.92 82 LEU A CA 1
ATOM 615 C C . LEU A 1 82 ? -19.727 -11.210 27.086 1.00 13.55 82 LEU A C 1
ATOM 616 O O . LEU A 1 82 ? -19.298 -12.389 26.921 1.00 14.01 82 LEU A O 1
ATOM 621 N N . SER A 1 83 ? -21.020 -10.889 27.194 1.00 13.71 83 SER A N 1
ATOM 622 C CA . SER A 1 83 ? -22.118 -11.891 27.153 1.00 14.15 83 SER A CA 1
ATOM 623 C C . SER A 1 83 ? -22.611 -12.059 25.713 1.00 14.21 83 SER A C 1
ATOM 624 O O . SER A 1 83 ? -22.192 -11.252 24.832 1.00 14.52 83 SER A O 1
ATOM 627 N N . SER A 1 84 ? -23.406 -13.109 25.480 1.00 13.87 84 SER A N 1
ATOM 628 C CA . SER A 1 84 ? -24.140 -13.388 24.217 1.00 13.67 84 SER A CA 1
ATOM 629 C C . SER A 1 84 ? -23.161 -13.518 23.048 1.00 13.87 84 SER A C 1
ATOM 630 O O . SER A 1 84 ? -23.450 -12.964 21.972 1.00 15.08 84 SER A O 1
ATOM 633 N N . VAL A 1 85 ? -22.054 -14.244 23.233 1.00 14.47 85 VAL A N 1
ATOM 634 C CA . VAL A 1 85 ? -20.947 -14.309 22.222 1.00 14.43 85 VAL A CA 1
ATOM 635 C C . VAL A 1 85 ? -21.372 -15.173 21.041 1.00 14.25 85 VAL A C 1
ATOM 636 O O . VAL A 1 85 ? -22.130 -16.115 21.250 1.00 14.51 85 VAL A O 1
ATOM 640 N N . THR A 1 86 ? -20.907 -14.799 19.854 1.00 14.54 86 THR A N 1
ATOM 641 C CA . THR A 1 86 ? -21.040 -15.531 18.570 1.00 14.98 86 THR A CA 1
ATOM 642 C C . THR A 1 86 ? -19.627 -15.678 17.993 1.00 15.52 86 THR A C 1
ATOM 643 O O . THR A 1 86 ? -18.699 -15.119 18.594 1.00 14.95 86 THR A O 1
ATOM 647 N N . THR A 1 87 ? -19.465 -16.374 16.868 1.00 16.74 87 THR A N 1
ATOM 648 C CA . THR A 1 87 ? -18.158 -16.555 16.172 1.00 17.92 87 THR A CA 1
ATOM 649 C C . THR A 1 87 ? -17.498 -15.187 15.918 1.00 18.37 87 THR A C 1
ATOM 650 O O . THR A 1 87 ? -16.260 -15.135 15.942 1.00 17.60 87 THR A O 1
ATOM 654 N N . GLU A 1 88 ? -18.303 -14.142 15.677 1.00 19.97 88 GLU A N 1
ATOM 655 C CA . GLU A 1 88 ? -17.879 -12.730 15.446 1.00 21.71 88 GLU A CA 1
ATOM 656 C C . GLU A 1 88 ? -17.073 -12.186 16.636 1.00 19.27 88 GLU A C 1
ATOM 657 O O . GLU A 1 88 ? -16.447 -11.149 16.458 1.00 19.39 88 GLU A O 1
ATOM 663 N N . ASP A 1 89 ? -17.093 -12.822 17.809 1.00 16.72 89 ASP A N 1
ATOM 664 C CA . ASP A 1 89 ? -16.321 -12.354 18.993 1.00 15.49 89 ASP A CA 1
ATOM 665 C C . ASP A 1 89 ? -14.996 -13.116 19.121 1.00 14.57 89 ASP A C 1
ATOM 666 O O . ASP A 1 89 ? -14.188 -12.737 20.004 1.00 14.89 89 ASP A O 1
ATOM 671 N N . THR A 1 90 ? -14.763 -14.137 18.293 1.00 13.63 90 THR A N 1
ATOM 672 C CA . THR A 1 90 ? -13.441 -14.813 18.164 1.00 12.98 90 THR A CA 1
ATOM 673 C C . THR A 1 90 ? -12.388 -13.750 17.834 1.00 12.04 90 THR A C 1
ATOM 674 O O . THR A 1 90 ? -12.579 -13.051 16.830 1.00 12.10 90 THR A O 1
ATOM 678 N N . ALA A 1 91 ? -11.338 -13.620 18.647 1.00 11.23 91 ALA A N 1
ATOM 679 C CA . ALA A 1 91 ? -10.324 -12.554 18.494 1.00 10.69 91 ALA A CA 1
ATOM 680 C C . ALA A 1 91 ? -9.144 -12.788 19.445 1.00 10.34 91 ALA A C 1
ATOM 681 O O . ALA A 1 91 ? -9.296 -13.543 20.416 1.00 9.72 91 ALA A O 1
ATOM 683 N N . VAL A 1 92 ? -8.010 -12.130 19.178 1.00 9.92 92 VAL A N 1
ATOM 684 C CA . VAL A 1 92 ? -6.965 -11.920 20.210 1.00 9.55 92 VAL A CA 1
ATOM 685 C C . VAL A 1 92 ? -7.419 -10.727 21.052 1.00 9.25 92 VAL A C 1
ATOM 686 O O . VAL A 1 92 ? -7.721 -9.685 20.475 1.00 8.53 92 VAL A O 1
ATOM 690 N N . TYR A 1 93 ? -7.500 -10.932 22.367 1.00 9.24 93 TYR A N 1
ATOM 691 C CA . TYR A 1 93 ? -7.885 -9.921 23.371 1.00 9.58 93 TYR A CA 1
ATOM 692 C C . TYR A 1 93 ? -6.617 -9.421 24.049 1.00 9.92 93 TYR A C 1
ATOM 693 O O . TYR A 1 93 ? -5.908 -10.236 24.668 1.00 9.93 93 TYR A O 1
ATOM 702 N N . TYR A 1 94 ? -6.373 -8.121 23.911 1.00 10.22 94 TYR A N 1
ATOM 703 C CA . TYR A 1 94 ? -5.184 -7.403 24.425 1.00 10.72 94 TYR A CA 1
ATOM 704 C C . TYR A 1 94 ? -5.616 -6.557 25.599 1.00 11.12 94 TYR A C 1
ATOM 705 O O . TYR A 1 94 ? -6.622 -5.843 25.492 1.00 10.52 94 TYR A O 1
ATOM 714 N N . CYS A 1 95 ? -4.852 -6.663 26.670 1.00 12.45 95 CYS A N 1
ATOM 715 C CA . CYS A 1 95 ? -4.895 -5.760 27.829 1.00 14.02 95 CYS A CA 1
ATOM 716 C C . CYS A 1 95 ? -3.834 -4.682 27.589 1.00 13.03 95 CYS A C 1
ATOM 717 O O . CYS A 1 95 ? -2.757 -5.059 27.150 1.00 12.78 95 CYS A O 1
ATOM 720 N N . ALA A 1 96 ? -4.097 -3.405 27.864 1.00 12.25 96 ALA A N 1
ATOM 721 C CA . ALA A 1 96 ? -3.073 -2.336 27.757 1.00 11.86 96 ALA A CA 1
ATOM 722 C C . ALA A 1 96 ? -3.268 -1.272 28.842 1.00 11.86 96 ALA A C 1
ATOM 723 O O . ALA A 1 96 ? -4.399 -1.031 29.256 1.00 11.69 96 ALA A O 1
ATOM 725 N N . ARG A 1 97 ? -2.172 -0.648 29.261 1.00 12.14 97 ARG A N 1
ATOM 726 C CA . ARG A 1 97 ? -2.132 0.510 30.186 1.00 12.78 97 ARG A CA 1
ATOM 727 C C . ARG A 1 97 ? -2.409 1.807 29.424 1.00 13.54 97 ARG A C 1
ATOM 728 O O . ARG A 1 97 ? -2.086 1.869 28.233 1.00 13.76 97 ARG A O 1
ATOM 736 N N . ASP A 1 98 ? -2.966 2.808 30.098 1.00 14.83 98 ASP A N 1
ATOM 737 C CA . ASP A 1 98 ? -3.177 4.180 29.558 1.00 16.42 98 ASP A CA 1
ATOM 738 C C . ASP A 1 98 ? -2.713 5.163 30.633 1.00 15.82 98 ASP A C 1
ATOM 739 O O . ASP A 1 98 ? -3.254 5.109 31.747 1.00 15.25 98 ASP A O 1
ATOM 744 N N . THR A 1 99 ? -1.725 5.994 30.308 1.00 15.53 99 THR A N 1
ATOM 745 C CA . THR A 1 99 ? -0.958 6.810 31.282 1.00 15.74 99 THR A CA 1
ATOM 746 C C . THR A 1 99 ? -1.294 8.288 31.075 1.00 15.93 99 THR A C 1
ATOM 747 O O . THR A 1 99 ? -1.696 8.656 29.958 1.00 16.04 99 THR A O 1
ATOM 751 N N . ASP A 1 100 ? -1.114 9.098 32.116 1.00 16.56 100 ASP A N 1
ATOM 752 C CA . ASP A 1 100 ? -1.286 10.571 32.064 1.00 17.66 100 ASP A CA 1
ATOM 753 C C . ASP A 1 100 ? -0.375 11.143 30.965 1.00 18.53 100 ASP A C 1
ATOM 754 O O . ASP A 1 100 ? -0.874 11.950 30.178 1.00 18.64 100 ASP A O 1
ATOM 759 N N . TYR A 1 101 ? 0.900 10.734 30.884 1.00 19.26 101 TYR A N 1
ATOM 760 C CA . TYR A 1 101 ? 1.917 11.446 30.060 1.00 19.80 101 TYR A CA 1
ATOM 761 C C . TYR A 1 101 ? 2.726 10.518 29.138 1.00 20.42 101 TYR A C 1
ATOM 762 O O . TYR A 1 101 ? 3.610 11.049 28.456 1.00 21.47 101 TYR A O 1
ATOM 771 N N . ASP A 1 102 ? 2.475 9.207 29.114 1.00 21.31 102 ASP A N 1
ATOM 772 C CA . ASP A 1 102 ? 3.270 8.237 28.304 1.00 22.19 102 ASP A CA 1
ATOM 773 C C . ASP A 1 102 ? 2.384 7.629 27.202 1.00 19.09 102 ASP A C 1
ATOM 774 O O . ASP A 1 102 ? 2.917 6.839 26.405 1.00 17.76 102 ASP A O 1
ATOM 779 N N . GLY A 1 103 ? 1.091 7.970 27.169 1.00 16.84 103 GLY A N 1
ATOM 780 C CA . GLY A 1 103 ? 0.085 7.341 26.293 1.00 16.18 103 GLY A CA 1
ATOM 781 C C . GLY A 1 103 ? -0.116 5.862 26.621 1.00 15.79 103 GLY A C 1
ATOM 782 O O . GLY A 1 103 ? 0.226 5.416 27.735 1.00 15.51 103 GLY A O 1
ATOM 783 N N . MET A 1 104 ? -0.641 5.101 25.667 1.00 15.02 104 MET A N 1
ATOM 784 C CA . MET A 1 104 ? -0.941 3.664 25.840 1.00 14.61 104 MET A CA 1
ATOM 785 C C . MET A 1 104 ? 0.336 2.905 25.513 1.00 13.51 104 MET A C 1
ATOM 786 O O . MET A 1 104 ? 0.445 2.381 24.419 1.00 13.52 104 MET A O 1
ATOM 791 N N . ASP A 1 105 ? 1.268 2.907 26.460 1.00 13.34 105 ASP A N 1
ATOM 792 C CA . ASP A 1 105 ? 2.708 2.594 26.247 1.00 13.23 105 ASP A CA 1
ATOM 793 C C . ASP A 1 105 ? 3.006 1.103 26.455 1.00 12.04 105 ASP A C 1
ATOM 794 O O . ASP A 1 105 ? 3.904 0.610 25.767 1.00 12.26 105 ASP A O 1
ATOM 799 N N . VAL A 1 106 ? 2.313 0.405 27.362 1.00 11.03 106 VAL A N 1
ATOM 800 C CA . VAL A 1 106 ? 2.620 -1.024 27.662 1.00 10.53 106 VAL A CA 1
ATOM 801 C C . VAL A 1 106 ? 1.392 -1.890 27.402 1.00 9.92 106 VAL A C 1
ATOM 802 O O . VAL A 1 106 ? 0.329 -1.530 27.832 1.00 9.81 106 VAL A O 1
ATOM 806 N N . TRP A 1 107 ? 1.604 -3.045 26.784 1.00 9.73 107 TRP A N 1
ATOM 807 C CA . TRP A 1 107 ? 0.569 -3.975 26.278 1.00 9.66 107 TRP A CA 1
ATOM 808 C C . TRP A 1 107 ? 0.845 -5.373 26.822 1.00 10.51 107 TRP A C 1
ATOM 809 O O . TRP A 1 107 ? 2.029 -5.756 26.925 1.00 10.93 107 TRP A O 1
ATOM 820 N N . GLY A 1 108 ? -0.207 -6.113 27.150 1.00 11.21 108 GLY A N 1
ATOM 821 C CA . GLY A 1 108 ? -0.109 -7.562 27.360 1.00 12.08 108 GLY A CA 1
ATOM 822 C C . GLY A 1 108 ? 0.210 -8.215 26.039 1.00 12.91 108 GLY A C 1
ATOM 823 O O . GLY A 1 108 ? 0.123 -7.513 25.034 1.00 11.81 108 GLY A O 1
ATOM 824 N N . ARG A 1 109 ? 0.554 -9.508 26.052 1.00 15.06 109 ARG A N 1
ATOM 825 C CA . ARG A 1 109 ? 0.983 -10.270 24.849 1.00 17.03 109 ARG A CA 1
ATOM 826 C C . ARG A 1 109 ? -0.259 -10.745 24.065 1.00 17.07 109 ARG A C 1
ATOM 827 O O . ARG A 1 109 ? -0.131 -11.133 22.870 1.00 16.52 109 ARG A O 1
ATOM 835 N N . GLY A 1 110 ? -1.430 -10.693 24.700 1.00 16.60 110 GLY A N 1
ATOM 836 C CA . GLY A 1 110 ? -2.714 -11.031 24.063 1.00 16.62 110 GLY A CA 1
ATOM 837 C C . GLY A 1 110 ? -3.054 -12.494 24.284 1.00 16.23 110 GLY A C 1
ATOM 838 O O . GLY A 1 110 ? -2.121 -13.283 24.399 1.00 15.19 110 GLY A O 1
ATOM 839 N N . LEU A 1 111 ? -4.351 -12.804 24.363 1.00 16.01 111 LEU A N 1
ATOM 840 C CA . LEU A 1 111 ? -4.924 -14.161 24.514 1.00 16.08 111 LEU A CA 1
ATOM 841 C C . LEU A 1 111 ? -5.914 -14.398 23.376 1.00 15.03 111 LEU A C 1
ATOM 842 O O . LEU A 1 111 ? -6.823 -13.574 23.224 1.00 14.37 111 LEU A O 1
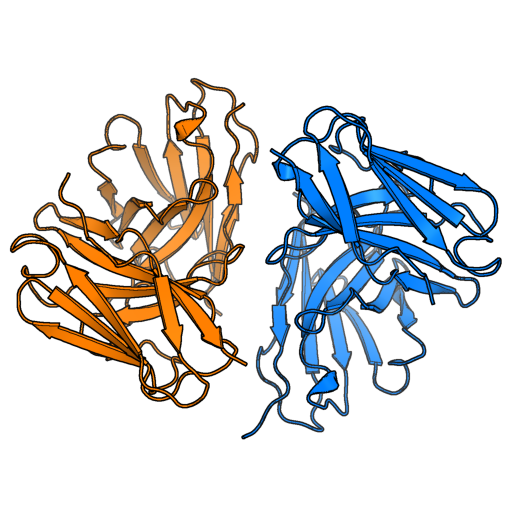ATOM 847 N N . LEU A 1 112 ? -5.753 -15.471 22.606 1.00 14.31 112 LEU A N 1
ATOM 848 C CA . LEU A 1 112 ? -6.778 -15.828 21.598 1.00 14.53 112 LEU A CA 1
ATOM 849 C C . LEU A 1 112 ? -7.932 -16.502 22.339 1.00 14.28 112 LEU A C 1
ATOM 850 O O . LEU A 1 112 ? -7.664 -17.350 23.204 1.00 14.37 112 LEU A O 1
ATOM 855 N N . VAL A 1 113 ? -9.159 -16.085 22.025 1.00 14.31 113 VAL A N 1
ATOM 856 C CA . VAL A 1 113 ? -10.429 -16.726 22.462 1.00 14.22 113 VAL A CA 1
ATOM 857 C C . VAL A 1 113 ? -11.224 -17.078 21.201 1.00 15.02 113 VAL A C 1
ATOM 858 O O . VAL A 1 113 ? -11.512 -16.145 20.387 1.00 14.41 113 VAL A O 1
ATOM 862 N N . THR A 1 114 ? -11.536 -18.369 21.031 1.00 15.77 114 THR A N 1
ATOM 863 C CA . THR A 1 114 ? -12.326 -18.899 19.890 1.00 17.18 114 THR A CA 1
ATOM 864 C C . THR A 1 114 ? -13.755 -19.124 20.393 1.00 17.46 114 THR A C 1
ATOM 865 O O . THR A 1 114 ? -13.923 -19.843 21.389 1.00 17.21 114 THR A O 1
ATOM 869 N N . VAL A 1 115 ? -14.741 -18.482 19.776 1.00 18.17 115 VAL A N 1
ATOM 870 C CA . VAL A 1 115 ?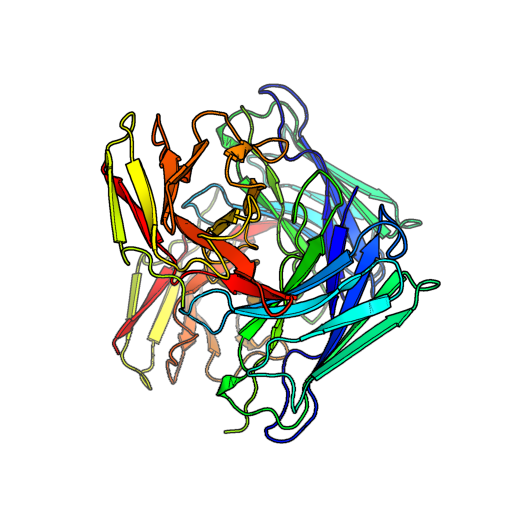 -16.173 -18.797 20.032 1.00 19.89 115 VAL A CA 1
ATOM 871 C C . VAL A 1 115 ? -16.573 -19.841 18.996 1.00 21.26 115 VAL A C 1
ATOM 872 O O . VAL A 1 115 ? -16.655 -19.461 17.812 1.00 19.69 115 VAL A O 1
ATOM 876 N N . SER A 1 116 ? -16.789 -21.088 19.434 1.00 24.91 116 SER A N 1
ATOM 877 C CA . SER A 1 116 ? -16.971 -22.272 18.548 1.00 29.03 116 SER A CA 1
ATOM 878 C C . SER A 1 116 ? -17.877 -23.361 19.158 1.00 32.83 116 SER A C 1
ATOM 879 O O . SER A 1 116 ? -17.930 -23.499 20.406 1.00 27.13 116 SER A O 1
ATOM 882 N N . SER A 1 117 ? -18.569 -24.092 18.270 1.00 41.01 117 SER A N 1
ATOM 883 C CA . SER A 1 117 ? -18.940 -25.529 18.406 1.00 45.93 117 SER A CA 1
ATOM 884 C C . SER A 1 117 ? -19.361 -26.125 17.048 1.00 51.72 117 SER A C 1
ATOM 885 O O . SER A 1 117 ? -20.393 -25.685 16.495 1.00 53.16 117 SER A O 1
ATOM 888 N N . GLY A 1 118 ? -18.566 -27.080 16.537 1.00 55.66 118 GLY A N 1
ATOM 889 C CA . GLY A 1 118 ? -18.772 -27.784 15.254 1.00 56.68 118 GLY A CA 1
ATOM 890 C C . GLY A 1 118 ? -18.887 -29.287 15.460 1.00 57.73 118 GLY A C 1
ATOM 891 O O . GLY A 1 118 ? -19.122 -29.688 16.625 1.00 58.42 118 GLY A O 1
ATOM 892 N N . VAL A 1 135 ? -15.309 5.810 12.177 1.00 36.40 135 VAL A N 1
ATOM 893 C CA . VAL A 1 135 ? -14.624 5.445 10.894 1.00 38.38 135 VAL A CA 1
ATOM 894 C C . VAL A 1 135 ? -13.350 6.289 10.724 1.00 36.13 135 VAL A C 1
ATOM 895 O O . VAL A 1 135 ? -13.499 7.499 10.429 1.00 37.36 135 VAL A O 1
ATOM 899 N N . LEU A 1 136 ? -12.161 5.679 10.892 1.00 30.82 136 LEU A N 1
ATOM 900 C CA . LEU A 1 136 ? -10.837 6.257 10.512 1.00 26.50 136 LEU A CA 1
ATOM 901 C C . LEU A 1 136 ? -10.264 5.478 9.322 1.00 24.06 136 LEU A C 1
ATOM 902 O O . LEU A 1 136 ? -10.072 4.257 9.445 1.00 22.33 136 LEU A O 1
ATOM 907 N N . THR A 1 137 ? -9.997 6.192 8.227 1.00 21.96 137 THR A N 1
ATOM 908 C CA . THR A 1 137 ? -9.619 5.648 6.900 1.00 22.21 137 THR A CA 1
ATOM 909 C C . THR A 1 137 ? -8.099 5.767 6.719 1.00 20.67 137 THR A C 1
ATOM 910 O O . THR A 1 137 ? -7.569 6.903 6.771 1.00 19.57 137 THR A O 1
ATOM 914 N N . GLN A 1 138 ? -7.426 4.633 6.522 1.00 19.52 138 GLN A N 1
ATOM 915 C CA . GLN A 1 138 ? -6.001 4.584 6.109 1.00 20.10 138 GLN A CA 1
ATOM 916 C C . GLN A 1 138 ? -5.920 3.877 4.757 1.00 20.91 138 GLN A C 1
ATOM 917 O O . GLN A 1 138 ? -6.676 2.929 4.515 1.00 21.00 138 GLN A O 1
ATOM 923 N N . PRO A 1 139 ? -4.986 4.288 3.866 1.00 20.45 139 PRO A N 1
ATOM 924 C CA . PRO A 1 139 ? -4.559 3.456 2.736 1.00 20.84 139 PRO A CA 1
ATOM 925 C C . PRO A 1 139 ? -4.204 2.028 3.177 1.00 20.89 139 PRO A C 1
ATOM 926 O O . PRO A 1 139 ? -3.477 1.869 4.138 1.00 20.78 139 PRO A O 1
ATOM 930 N N . SER A 1 140 ? -4.725 1.024 2.476 1.00 21.59 140 SER A N 1
ATOM 931 C CA . SER A 1 140 ? -4.618 -0.403 2.879 1.00 22.28 140 SER A CA 1
ATOM 932 C C . SER A 1 140 ? -3.155 -0.860 2.814 1.00 21.50 140 SER A C 1
ATOM 933 O O . SER A 1 140 ? -2.785 -1.731 3.607 1.00 20.13 140 SER A O 1
ATOM 936 N N . SER A 1 141 ? -2.360 -0.300 1.899 1.00 21.45 141 SER A N 1
ATOM 937 C CA . SER A 1 141 ? -0.978 -0.769 1.621 1.00 22.34 141 SER A CA 1
ATOM 938 C C . SER A 1 141 ? -0.104 0.389 1.119 1.00 21.99 141 SER A C 1
ATOM 939 O O . SER A 1 141 ? -0.632 1.294 0.466 1.00 21.50 141 SER A O 1
ATOM 942 N N . VAL A 1 142 ? 1.183 0.370 1.462 1.00 21.50 142 VAL A N 1
ATOM 943 C CA . VAL A 1 142 ? 2.170 1.426 1.103 1.00 21.29 142 VAL A CA 1
ATOM 944 C C . VAL A 1 142 ? 3.543 0.753 1.050 1.00 20.40 142 VAL A C 1
ATOM 945 O O . VAL A 1 142 ? 3.739 -0.244 1.770 1.00 19.30 142 VAL A O 1
ATOM 949 N N . SER A 1 143 ? 4.453 1.266 0.226 1.00 19.52 143 SER A N 1
ATOM 950 C CA . SER A 1 143 ? 5.823 0.717 0.079 1.00 19.72 143 SER A CA 1
ATOM 951 C C . SER A 1 143 ? 6.827 1.858 0.030 1.00 18.94 143 SER A C 1
ATOM 952 O O . SER A 1 143 ? 6.443 2.953 -0.397 1.00 18.36 143 SER A O 1
ATOM 955 N N . GLY A 1 144 ? 8.056 1.570 0.460 1.00 19.77 144 GLY A N 1
ATOM 956 C CA . GLY A 1 144 ? 9.252 2.412 0.274 1.00 20.25 144 GLY A CA 1
ATOM 957 C C . GLY A 1 144 ? 10.489 1.543 0.182 1.00 21.03 144 GLY A C 1
ATOM 958 O O . GLY A 1 144 ? 10.428 0.376 0.614 1.00 21.15 144 GLY A O 1
ATOM 959 N N . SER A 1 145 ? 11.572 2.079 -0.373 1.00 22.71 145 SER A N 1
ATOM 960 C CA . SER A 1 145 ? 12.895 1.409 -0.451 1.00 24.31 145 SER A CA 1
ATOM 961 C C . SER A 1 145 ? 13.693 1.741 0.812 1.00 23.88 145 SER A C 1
ATOM 962 O O . SER A 1 145 ? 13.470 2.843 1.370 1.00 23.94 145 SER A O 1
ATOM 965 N N . LEU A 1 146 ? 14.589 0.833 1.225 1.00 23.77 146 LEU A N 1
ATOM 966 C CA . LEU A 1 146 ? 15.562 1.047 2.330 1.00 24.11 146 LEU A CA 1
ATOM 967 C C . LEU A 1 146 ? 16.119 2.464 2.214 1.00 22.98 146 LEU A C 1
ATOM 968 O O . LEU A 1 146 ? 16.473 2.835 1.103 1.00 22.59 146 LEU A O 1
ATOM 973 N N . GLY A 1 147 ? 16.180 3.211 3.316 1.00 23.13 147 GLY A N 1
ATOM 974 C CA . GLY A 1 147 ? 16.901 4.498 3.414 1.00 24.56 147 GLY A CA 1
ATOM 975 C C . GLY A 1 147 ? 16.029 5.701 3.091 1.00 25.58 147 GLY A C 1
ATOM 976 O O . GLY A 1 147 ? 16.498 6.812 3.331 1.00 24.49 147 GLY A O 1
ATOM 977 N N . GLN A 1 148 ? 14.799 5.476 2.608 1.00 29.59 148 GLN A N 1
ATOM 978 C CA . GLN A 1 148 ? 13.886 6.487 1.999 1.00 31.75 148 GLN A CA 1
ATOM 979 C C . GLN A 1 148 ? 12.709 6.757 2.966 1.00 29.34 148 GLN A C 1
ATOM 980 O O . GLN A 1 148 ? 12.474 5.941 3.889 1.00 26.85 148 GLN A O 1
ATOM 986 N N . SER A 1 149 ? 12.015 7.890 2.797 1.00 27.98 149 SER A N 1
ATOM 987 C CA . SER A 1 149 ? 10.824 8.299 3.592 1.00 25.64 149 SER A CA 1
ATOM 988 C C . SER A 1 149 ? 9.585 7.506 3.165 1.00 24.08 149 SER A C 1
ATOM 989 O O . SER A 1 149 ? 9.552 6.985 2.032 1.00 25.88 149 SER A O 1
ATOM 992 N N . VAL A 1 150 ? 8.603 7.430 4.062 1.00 21.43 150 VAL A N 1
ATOM 993 C CA . VAL A 1 150 ? 7.249 6.849 3.836 1.00 19.78 150 VAL A CA 1
ATOM 994 C C . VAL A 1 150 ? 6.265 7.621 4.723 1.00 17.70 150 VAL A C 1
ATOM 995 O O . VAL A 1 150 ? 6.615 7.874 5.885 1.00 16.36 150 VAL A O 1
ATOM 999 N N . SER A 1 151 ? 5.102 8.001 4.183 1.00 16.25 151 SER A N 1
ATOM 1000 C CA . SER A 1 151 ? 4.028 8.753 4.883 1.00 15.63 151 SER A CA 1
ATOM 1001 C C . SER A 1 151 ? 2.736 7.937 4.869 1.00 15.57 151 SER A C 1
ATOM 1002 O O . SER A 1 151 ? 2.391 7.399 3.812 1.00 14.90 151 SER A O 1
ATOM 1005 N N . ILE A 1 152 ? 2.081 7.814 6.025 1.00 16.08 152 ILE A N 1
ATOM 1006 C CA . ILE A 1 152 ? 0.763 7.134 6.192 1.00 16.23 152 ILE A CA 1
ATOM 1007 C C . ILE A 1 152 ? -0.171 8.151 6.824 1.00 16.88 152 ILE A C 1
ATOM 1008 O O . ILE A 1 152 ? 0.193 8.693 7.885 1.00 18.62 152 ILE A O 1
ATOM 1013 N N . THR A 1 153 ? -1.299 8.430 6.184 1.00 17.36 153 THR A N 1
ATOM 1014 C CA . THR A 1 153 ? -2.330 9.361 6.707 1.00 18.30 153 THR A CA 1
ATOM 1015 C C . THR A 1 153 ? -3.529 8.542 7.195 1.00 18.55 153 THR A C 1
ATOM 1016 O O . THR A 1 153 ? -3.754 7.450 6.656 1.00 17.58 153 THR A O 1
ATOM 1020 N N . CYS A 1 154 ? -4.232 9.016 8.224 1.00 19.73 154 CYS A N 1
ATOM 1021 C CA . CYS A 1 154 ? -5.567 8.490 8.600 1.00 21.22 154 CYS A CA 1
ATOM 1022 C C . CYS A 1 154 ? -6.527 9.675 8.532 1.00 21.39 154 CYS A C 1
ATOM 1023 O O . CYS A 1 154 ? -6.224 10.742 9.112 1.00 22.14 154 CYS A O 1
ATOM 1026 N N . SER A 1 155 ? -7.566 9.508 7.721 1.00 21.51 155 SER A N 1
ATOM 1027 C CA . SER A 1 155 ? -8.675 10.470 7.517 1.00 22.29 155 SER A CA 1
ATOM 1028 C C . SER A 1 155 ? -9.754 10.204 8.575 1.00 21.87 155 SER A C 1
ATOM 1029 O O . SER A 1 155 ? -10.087 9.017 8.781 1.00 19.40 155 SER A O 1
ATOM 1032 N N . GLY A 1 156 ? -10.264 11.261 9.215 1.00 22.68 156 GLY A N 1
ATOM 1033 C CA . GLY A 1 156 ? -11.361 11.180 10.197 1.00 23.36 156 GLY A CA 1
ATOM 1034 C C . GLY A 1 156 ? -12.320 12.355 10.091 1.00 23.99 156 GLY A C 1
ATOM 1035 O O . GLY A 1 156 ? -12.774 12.657 8.964 1.00 22.58 156 GLY A O 1
ATOM 1036 N N . SER A 1 157 ? -12.635 12.966 11.239 1.00 25.13 157 SER A N 1
ATOM 1037 C CA . SER A 1 157 ? -13.626 14.061 11.402 1.00 25.68 157 SER A CA 1
ATOM 1038 C C . SER A 1 157 ? -13.292 14.921 12.627 1.00 26.09 157 SER A C 1
ATOM 1039 O O . SER A 1 157 ? -12.377 14.542 13.410 1.00 23.37 157 SER A O 1
ATOM 1042 N N . SER A 1 158 ? -14.045 16.014 12.791 1.00 27.95 158 SER A N 1
ATOM 1043 C CA . SER A 1 158 ? -13.849 17.080 13.813 1.00 29.48 158 SER A CA 1
ATOM 1044 C C . SER A 1 158 ? -14.139 16.569 15.228 1.00 29.21 158 SER A C 1
ATOM 1045 O O . SER A 1 158 ? -13.667 17.221 16.175 1.00 30.14 158 SER A O 1
ATOM 1048 N N . SER A 1 159 ? -14.895 15.475 15.379 1.00 28.39 159 SER A N 1
ATOM 1049 C CA . SER A 1 159 ? -15.196 14.870 16.704 1.00 28.98 159 SER A CA 1
ATOM 1050 C C . SER A 1 159 ? -14.017 13.997 17.174 1.00 29.38 159 SER A C 1
ATOM 1051 O O . SER A 1 159 ? -13.786 13.928 18.406 1.00 28.54 159 SER A O 1
ATOM 1054 N N . ASN A 1 160 ? -13.258 13.393 16.252 1.00 28.54 160 ASN A N 1
ATOM 1055 C CA . ASN A 1 160 ? -12.127 12.495 16.610 1.00 27.64 160 ASN A CA 1
ATOM 1056 C C . ASN A 1 160 ? -10.803 13.184 16.235 1.00 27.63 160 ASN A C 1
ATOM 1057 O O . ASN A 1 160 ? -10.338 14.018 17.055 1.00 25.17 160 ASN A O 1
ATOM 1062 N N . VAL A 1 161 ? -10.212 12.841 15.079 1.00 28.91 161 VAL A N 1
ATOM 1063 C CA . VAL A 1 161 ? -8.874 13.326 14.613 1.00 28.84 161 VAL A CA 1
ATOM 1064 C C . VAL A 1 161 ? -8.895 14.852 14.637 1.00 32.01 161 VAL A C 1
ATOM 1065 O O . VAL A 1 161 ? -7.934 15.467 15.154 1.00 31.95 161 VAL A O 1
ATOM 1069 N N . GLY A 1 162 ? -9.965 15.425 14.081 1.00 35.50 162 GLY A N 1
ATOM 1070 C CA . GLY A 1 162 ? -10.173 16.880 13.974 1.00 38.49 162 GLY A CA 1
ATOM 1071 C C . GLY A 1 162 ? -10.231 17.572 15.326 1.00 40.59 162 GLY A C 1
ATOM 1072 O O . GLY A 1 162 ? -9.789 18.734 15.384 1.00 41.12 162 GLY A O 1
ATOM 1073 N N . TYR A 1 163 ? -10.765 16.916 16.366 1.00 44.79 163 TYR A N 1
ATOM 1074 C CA . TYR A 1 163 ? -10.934 17.514 17.719 1.00 48.60 163 TYR A CA 1
ATOM 1075 C C . TYR A 1 163 ? -9.538 17.852 18.257 1.00 48.43 163 TYR A C 1
ATOM 1076 O O . TYR A 1 163 ? -8.894 18.742 17.681 1.00 50.01 163 TYR A O 1
ATOM 1085 N N . GLY A 1 164 ? -9.072 17.181 19.313 1.00 50.11 164 GLY A N 1
ATOM 1086 C CA . GLY A 1 164 ? -7.841 17.579 20.024 1.00 48.93 164 GLY A CA 1
ATOM 1087 C C . GLY A 1 164 ? -6.596 16.904 19.472 1.00 46.69 164 GLY A C 1
ATOM 1088 O O . GLY A 1 164 ? -6.661 16.289 18.369 1.00 42.53 164 GLY A O 1
ATOM 1089 N N . ASN A 1 165 ? -5.487 17.061 20.199 1.00 42.96 165 ASN A N 1
ATOM 1090 C CA . ASN A 1 165 ? -4.221 16.312 20.001 1.00 41.25 165 ASN A CA 1
ATOM 1091 C C . ASN A 1 165 ? -4.335 15.021 20.811 1.00 37.53 165 ASN A C 1
ATOM 1092 O O . ASN A 1 165 ? -3.633 14.896 21.829 1.00 38.00 165 ASN A O 1
ATOM 1097 N N . TYR A 1 166 ? -5.243 14.135 20.394 1.00 33.85 166 TYR A N 1
ATOM 1098 C CA . TYR A 1 166 ? -5.592 12.861 21.078 1.00 30.13 166 TYR A CA 1
ATOM 1099 C C . TYR A 1 166 ? -5.281 11.699 20.136 1.00 21.39 166 TYR A C 1
ATOM 1100 O O . TYR A 1 166 ? -5.976 10.693 20.182 1.00 19.74 166 TYR A O 1
ATOM 1109 N N . VAL A 1 167 ? -4.305 11.886 19.261 1.00 16.00 167 VAL A N 1
ATOM 1110 C CA . VAL A 1 167 ? -4.011 10.952 18.148 1.00 13.57 167 VAL A CA 1
ATOM 1111 C C . VAL A 1 167 ? -2.786 10.128 18.527 1.00 11.50 167 VAL A C 1
ATOM 1112 O O . VAL A 1 167 ? -1.766 10.733 18.904 1.00 11.07 167 VAL A O 1
ATOM 1116 N N . SER A 1 168 ? -2.923 8.800 18.469 1.00 9.59 168 SER A N 1
ATOM 1117 C CA . SER A 1 168 ? -1.828 7.816 18.669 1.00 8.35 168 SER A CA 1
ATOM 1118 C C . SER A 1 168 ? -1.561 7.086 17.349 1.00 7.45 168 SER A C 1
ATOM 1119 O O . SER A 1 168 ? -2.420 7.102 16.476 1.00 6.82 168 SER A O 1
ATOM 1122 N N . TRP A 1 169 ? -0.379 6.494 17.220 1.00 6.91 169 TRP A N 1
ATOM 1123 C CA . TRP A 1 169 ? -0.001 5.595 16.100 1.00 6.58 169 TRP A CA 1
ATOM 1124 C C . TRP A 1 169 ? 0.636 4.339 16.668 1.00 6.49 169 TRP A C 1
ATOM 1125 O O . TRP A 1 169 ? 1.511 4.491 17.524 1.00 6.68 169 TRP A O 1
ATOM 1136 N N . PHE A 1 170 ? 0.256 3.170 16.160 1.00 6.64 170 PHE A N 1
ATOM 1137 C CA . PHE A 1 170 ? 0.817 1.864 16.586 1.00 6.89 170 PHE A CA 1
ATOM 1138 C C . PHE A 1 170 ? 1.433 1.106 15.407 1.00 7.43 170 PHE A C 1
ATOM 1139 O O . PHE A 1 170 ? 0.982 1.180 14.252 1.00 7.14 170 PHE A O 1
ATOM 1147 N N . GLN A 1 171 ? 2.471 0.350 15.753 1.00 8.43 171 GLN A N 1
ATOM 1148 C CA . GLN A 1 171 ? 3.125 -0.672 14.912 1.00 9.14 171 GLN A CA 1
ATOM 1149 C C . GLN A 1 171 ? 2.721 -2.041 15.453 1.00 9.98 171 GLN A C 1
ATOM 1150 O O . GLN A 1 171 ? 2.789 -2.250 16.678 1.00 10.05 171 GLN A O 1
ATOM 1156 N N . GLN A 1 172 ? 2.305 -2.936 14.567 1.00 11.21 172 GLN A N 1
ATOM 1157 C CA . GLN A 1 172 ? 2.061 -4.351 14.917 1.00 12.31 172 GLN A CA 1
ATOM 1158 C C . GLN A 1 172 ? 2.759 -5.242 13.894 1.00 13.97 172 GLN A C 1
ATOM 1159 O O . GLN A 1 172 ? 2.343 -5.256 12.727 1.00 13.85 172 GLN A O 1
ATOM 1165 N N . VAL A 1 173 ? 3.796 -5.938 14.340 1.00 16.86 173 VAL A N 1
ATOM 1166 C CA . VAL A 1 173 ? 4.336 -7.144 13.656 1.00 20.49 173 VAL A CA 1
ATOM 1167 C C . VAL A 1 173 ? 3.329 -8.268 13.897 1.00 23.55 173 VAL A C 1
ATOM 1168 O O . VAL A 1 173 ? 3.067 -8.630 15.042 1.00 21.39 173 VAL A O 1
ATOM 1172 N N . PRO A 1 174 ? 2.667 -8.810 12.850 1.00 30.28 174 PRO A N 1
ATOM 1173 C CA . PRO A 1 174 ? 1.690 -9.881 13.065 1.00 34.35 174 PRO A CA 1
ATOM 1174 C C . PRO A 1 174 ? 2.298 -11.002 13.938 1.00 36.34 174 PRO A C 1
ATOM 1175 O O . PRO A 1 174 ? 3.479 -11.351 13.778 1.00 32.66 174 PRO A O 1
ATOM 1179 N N . GLY A 1 175 ? 1.495 -11.469 14.907 1.00 38.27 175 GLY A N 1
ATOM 1180 C CA . GLY A 1 175 ? 1.898 -12.394 15.988 1.00 38.96 175 GLY A CA 1
ATOM 1181 C C . GLY A 1 175 ? 2.235 -11.675 17.290 1.00 38.17 175 GLY A C 1
ATOM 1182 O O . GLY A 1 175 ? 2.466 -12.369 18.304 1.00 39.68 175 GLY A O 1
ATOM 1183 N N . SER A 1 176 ? 2.259 -10.336 17.279 1.00 37.21 176 SER A N 1
ATOM 1184 C CA . SER A 1 176 ? 2.831 -9.483 18.357 1.00 33.94 176 SER A CA 1
ATOM 1185 C C . SER A 1 176 ? 1.815 -8.411 18.785 1.00 29.31 176 SER A C 1
ATOM 1186 O O . SER A 1 176 ? 0.942 -8.014 17.956 1.00 26.34 176 SER A O 1
ATOM 1189 N N . ALA A 1 177 ? 1.907 -7.987 20.050 1.00 24.51 177 ALA A N 1
ATOM 1190 C CA . ALA A 1 177 ? 1.096 -6.891 20.618 1.00 21.78 177 ALA A CA 1
ATOM 1191 C C . ALA A 1 177 ? 1.443 -5.626 19.844 1.00 19.31 177 ALA A C 1
ATOM 1192 O O . ALA A 1 177 ? 2.576 -5.439 19.411 1.00 18.66 177 ALA A O 1
ATOM 1194 N N . PRO A 1 178 ? 0.477 -4.729 19.606 1.00 17.23 178 PRO A N 1
ATOM 1195 C CA . PRO A 1 178 ? 0.809 -3.413 19.076 1.00 16.78 178 PRO A CA 1
ATOM 1196 C C . PRO A 1 178 ? 1.878 -2.738 19.940 1.00 14.80 178 PRO A C 1
ATOM 1197 O O . PRO A 1 178 ? 1.949 -2.988 21.118 1.00 15.75 178 PRO A O 1
ATOM 1201 N N . LYS A 1 179 ? 2.688 -1.902 19.314 1.00 13.02 179 LYS A N 1
ATOM 1202 C CA . LYS A 1 179 ? 3.703 -1.077 20.001 1.00 11.99 179 LYS A CA 1
ATOM 1203 C C . LYS A 1 179 ? 3.367 0.400 19.760 1.00 10.24 179 LYS A C 1
ATOM 1204 O O . LYS A 1 179 ? 3.151 0.749 18.576 1.00 9.58 179 LYS A O 1
ATOM 1210 N N . LEU A 1 180 ? 3.297 1.218 20.825 1.00 8.51 180 LEU A N 1
ATOM 1211 C CA . LEU A 1 180 ? 3.030 2.680 20.720 1.00 7.92 180 LEU A CA 1
ATOM 1212 C C . LEU A 1 180 ? 4.228 3.382 20.060 1.00 7.61 180 LEU A C 1
ATOM 1213 O O . LEU A 1 180 ? 5.372 3.126 20.479 1.00 7.12 180 LEU A O 1
ATOM 1218 N N . LEU A 1 181 ? 3.964 4.225 19.051 1.00 7.47 181 LEU A N 1
ATOM 1219 C CA . LEU A 1 181 ? 5.001 5.042 18.360 1.00 7.57 181 LEU A CA 1
ATOM 1220 C C . LEU A 1 181 ? 4.855 6.511 18.770 1.00 7.74 181 LEU A C 1
ATOM 1221 O O . LEU A 1 181 ? 5.835 7.114 19.241 1.00 7.57 181 LEU A O 1
ATOM 1226 N N . ILE A 1 182 ? 3.652 7.046 18.604 1.00 8.12 182 ILE A N 1
ATOM 1227 C CA . ILE A 1 182 ? 3.325 8.489 18.742 1.00 8.59 182 ILE A CA 1
ATOM 1228 C C . ILE A 1 182 ? 2.065 8.592 19.595 1.00 9.14 182 ILE A C 1
ATOM 1229 O O . ILE A 1 182 ? 1.226 7.683 19.518 1.00 9.43 182 ILE A O 1
ATOM 1234 N N . TYR A 1 183 ? 1.952 9.650 20.386 1.00 10.02 183 TYR A N 1
ATOM 1235 C CA . TYR A 1 183 ? 0.750 9.981 21.191 1.00 10.94 183 TYR A CA 1
ATOM 1236 C C . TYR A 1 183 ? 0.645 11.500 21.181 1.00 11.28 183 TYR A C 1
ATOM 1237 O O . TYR A 1 183 ? 1.628 12.134 20.817 1.00 10.98 183 TYR A O 1
ATOM 1246 N N . GLY A 1 184 ? -0.526 12.049 21.491 1.00 12.65 184 GLY A N 1
ATOM 1247 C CA . GLY A 1 184 ? -0.793 13.500 21.422 1.00 13.26 184 GLY A CA 1
ATOM 1248 C C . GLY A 1 184 ? -0.413 14.063 20.061 1.00 14.23 184 GLY A C 1
ATOM 1249 O O . GLY A 1 184 ? 0.172 15.170 20.038 1.00 15.23 184 GLY A O 1
ATOM 1250 N N . ALA A 1 185 ? -0.671 13.280 18.994 1.00 14.55 185 ALA A N 1
ATOM 1251 C CA . ALA A 1 185 ? -0.594 13.612 17.543 1.00 14.50 185 ALA A CA 1
ATOM 1252 C C . ALA A 1 185 ? 0.851 13.588 17.026 1.00 14.65 185 ALA A C 1
ATOM 1253 O O . ALA A 1 185 ? 1.062 13.262 15.828 1.00 14.24 185 ALA A O 1
ATOM 1255 N N . THR A 1 186 ? 1.798 13.887 17.916 1.00 14.98 186 THR A N 1
ATOM 1256 C CA . THR A 1 186 ? 3.058 14.589 17.592 1.00 15.32 186 THR A CA 1
ATOM 1257 C C . THR A 1 186 ? 4.209 14.109 18.475 1.00 15.13 186 THR A C 1
ATOM 1258 O O . THR A 1 186 ? 5.344 14.221 18.029 1.00 16.13 186 THR A O 1
ATOM 1262 N N . SER A 1 187 ? 3.927 13.648 19.691 1.00 14.89 187 SER A N 1
ATOM 1263 C CA . SER A 1 187 ? 4.941 13.269 20.705 1.00 15.07 187 SER A CA 1
ATOM 1264 C C . SER A 1 187 ? 5.373 11.816 20.484 1.00 14.37 187 SER A C 1
ATOM 1265 O O . SER A 1 187 ? 4.493 10.941 20.322 1.00 13.98 187 SER A O 1
ATOM 1268 N N . ARG A 1 188 ? 6.680 11.567 20.518 1.00 13.76 188 ARG A N 1
ATOM 1269 C CA . ARG A 1 188 ? 7.263 10.219 20.322 1.00 13.56 188 ARG A CA 1
ATOM 1270 C C . ARG A 1 188 ? 7.214 9.440 21.643 1.00 12.50 188 ARG A C 1
ATOM 1271 O O . ARG A 1 188 ? 7.618 9.993 22.665 1.00 12.10 188 ARG A O 1
ATOM 1279 N N . ALA A 1 189 ? 6.722 8.204 21.620 1.00 11.64 189 ALA A N 1
ATOM 1280 C CA . ALA A 1 189 ? 6.722 7.291 22.787 1.00 11.37 189 ALA A CA 1
ATOM 1281 C C . ALA A 1 189 ? 8.159 6.996 23.220 1.00 11.16 189 ALA A C 1
ATOM 1282 O O . ALA A 1 189 ? 9.057 6.985 22.360 1.00 11.23 189 ALA A O 1
ATOM 1284 N N . SER A 1 190 ? 8.352 6.713 24.505 1.00 10.91 190 SER A N 1
ATOM 1285 C CA . SER A 1 190 ? 9.670 6.419 25.114 1.00 10.93 190 SER A CA 1
ATOM 1286 C C . SER A 1 190 ? 10.294 5.199 24.428 1.00 10.09 190 SER A C 1
ATOM 1287 O O . SER A 1 190 ? 9.612 4.150 24.344 1.00 9.52 190 SER A O 1
ATOM 1290 N N . GLY A 1 191 ? 11.533 5.351 23.931 1.00 9.47 191 GLY A N 1
ATOM 1291 C CA . GLY A 1 191 ? 12.344 4.272 23.330 1.00 8.83 191 GLY A CA 1
ATOM 1292 C C . GLY A 1 191 ? 12.095 4.128 21.839 1.00 8.38 191 GLY A C 1
ATOM 1293 O O . GLY A 1 191 ? 12.666 3.237 21.225 1.00 8.33 191 GLY A O 1
ATOM 1294 N N . VAL A 1 192 ? 11.282 4.998 21.262 1.00 8.16 192 VAL A N 1
ATOM 1295 C CA . VAL A 1 192 ? 10.931 4.984 19.816 1.00 8.02 192 VAL A CA 1
ATOM 1296 C C . VAL A 1 192 ? 11.969 5.812 19.069 1.00 8.07 192 VAL A C 1
ATOM 1297 O O . VAL A 1 192 ? 12.160 6.995 19.385 1.00 7.62 192 VAL A O 1
ATOM 1301 N N . PRO A 1 193 ? 12.628 5.228 18.033 1.00 8.14 193 PRO A N 1
ATOM 1302 C CA . PRO A 1 193 ? 13.634 5.946 17.259 1.00 8.39 193 PRO A CA 1
ATOM 1303 C C . PRO A 1 193 ? 12.994 7.206 16.665 1.00 8.95 193 PRO A C 1
ATOM 1304 O O . PRO A 1 193 ? 11.817 7.168 16.404 1.00 8.78 193 PRO A O 1
ATOM 1308 N N . ASP A 1 194 ? 13.773 8.260 16.425 1.00 9.80 194 ASP A N 1
ATOM 1309 C CA . ASP A 1 194 ? 13.254 9.581 15.968 1.00 10.65 194 ASP A CA 1
ATOM 1310 C C . ASP A 1 194 ? 13.103 9.616 14.434 1.00 11.06 194 ASP A C 1
ATOM 1311 O O . ASP A 1 194 ? 12.713 10.673 13.897 1.00 11.14 194 ASP A O 1
ATOM 1316 N N . ARG A 1 195 ? 13.303 8.499 13.743 1.00 11.30 195 ARG A N 1
ATOM 1317 C CA . ARG A 1 195 ? 12.909 8.402 12.315 1.00 11.50 195 ARG A CA 1
ATOM 1318 C C . ARG A 1 195 ? 11.378 8.266 12.195 1.00 11.08 195 ARG A C 1
ATOM 1319 O O . ARG A 1 195 ? 10.874 8.331 11.052 1.00 10.89 195 ARG A O 1
ATOM 1327 N N . PHE A 1 196 ? 10.656 8.104 13.312 1.00 10.41 196 PHE A N 1
ATOM 1328 C CA . PHE A 1 196 ? 9.171 8.183 13.369 1.00 10.09 196 PHE A CA 1
ATOM 1329 C C . PHE A 1 196 ? 8.770 9.575 13.846 1.00 10.34 196 PHE A C 1
ATOM 1330 O O . PHE A 1 196 ? 9.240 9.968 14.918 1.00 10.34 196 PHE A O 1
ATOM 1338 N N . SER A 1 197 ? 7.941 10.290 13.087 1.00 11.02 197 SER A N 1
ATOM 1339 C CA . SER A 1 197 ? 7.317 11.573 13.519 1.00 12.22 197 SER A CA 1
ATOM 1340 C C . SER A 1 197 ? 5.819 11.613 13.169 1.00 13.06 197 SER A C 1
ATOM 1341 O O . SER A 1 197 ? 5.370 10.907 12.251 1.00 12.85 197 SER A O 1
ATOM 1344 N N . GLY A 1 198 ? 5.065 12.402 13.924 1.00 14.55 198 GLY A N 1
ATOM 1345 C CA . GLY A 1 198 ? 3.617 12.579 13.734 1.00 15.63 198 GLY A CA 1
ATOM 1346 C C . GLY A 1 198 ? 3.292 14.025 13.436 1.00 16.73 198 GLY A C 1
ATOM 1347 O O . GLY A 1 198 ? 3.922 14.920 14.031 1.00 16.55 198 GLY A O 1
ATOM 1348 N N . SER A 1 199 ? 2.365 14.252 12.514 1.00 18.44 199 SER A N 1
ATOM 1349 C CA . SER A 1 199 ? 1.816 15.594 12.210 1.00 19.93 199 SER A CA 1
ATOM 1350 C C . SER A 1 199 ? 0.301 15.471 12.149 1.00 21.58 199 SER A C 1
ATOM 1351 O O . SER A 1 199 ? -0.222 14.330 12.019 1.00 20.82 199 SER A O 1
ATOM 1354 N N . ARG A 1 200 ? -0.372 16.604 12.277 1.00 24.58 200 ARG A N 1
ATOM 1355 C CA . ARG A 1 200 ? -1.851 16.669 12.267 1.00 27.66 200 ARG A CA 1
ATOM 1356 C C . ARG A 1 200 ? -2.242 17.979 11.582 1.00 28.15 200 ARG A C 1
ATOM 1357 O O . ARG A 1 200 ? -1.634 19.022 11.893 1.00 28.03 200 ARG A O 1
ATOM 1365 N N . SER A 1 201 ? -3.160 17.887 10.622 1.00 29.30 201 SER A N 1
ATOM 1366 C CA . SER A 1 201 ? -3.669 19.014 9.802 1.00 28.72 201 SER A CA 1
ATOM 1367 C C . SER A 1 201 ? -5.163 18.802 9.555 1.00 26.50 201 SER A C 1
ATOM 1368 O O . SER A 1 201 ? -5.504 17.944 8.715 1.00 27.50 201 SER A O 1
ATOM 1371 N N . GLY A 1 202 ? -6.011 19.511 10.304 1.00 24.62 202 GLY A N 1
ATOM 1372 C CA . GLY A 1 202 ? -7.479 19.383 10.213 1.00 23.32 202 GLY A CA 1
ATOM 1373 C C . GLY A 1 202 ? -7.943 18.017 10.692 1.00 22.17 202 GLY A C 1
ATOM 1374 O O . GLY A 1 202 ? -7.621 17.672 11.845 1.00 22.03 202 GLY A O 1
ATOM 1375 N N . ASN A 1 203 ? -8.642 17.262 9.833 1.00 20.56 203 ASN A N 1
ATOM 1376 C CA . ASN A 1 203 ? -9.305 15.973 10.168 1.00 20.20 203 ASN A CA 1
ATOM 1377 C C . ASN A 1 203 ? -8.394 14.813 9.767 1.00 19.82 203 ASN A C 1
ATOM 1378 O O . ASN A 1 203 ? -8.902 13.677 9.592 1.00 19.73 203 ASN A O 1
ATOM 1383 N N . THR A 1 204 ? -7.099 15.098 9.649 1.00 19.90 204 THR A N 1
ATOM 1384 C CA . THR A 1 204 ? -6.085 14.222 9.026 1.00 19.35 204 THR A CA 1
ATOM 1385 C C . THR A 1 204 ? -4.835 14.248 9.905 1.00 17.98 204 THR A C 1
ATOM 1386 O O . THR A 1 204 ? -4.393 15.347 10.280 1.00 18.22 204 THR A O 1
ATOM 1390 N N . ALA A 1 205 ? -4.342 13.062 10.255 1.00 16.72 205 ALA A N 1
ATOM 1391 C CA . ALA A 1 205 ? -3.070 12.831 10.971 1.00 16.03 205 ALA A CA 1
ATOM 1392 C C . ALA A 1 205 ? -2.151 12.027 10.059 1.00 14.89 205 ALA A C 1
ATOM 1393 O O . ALA A 1 205 ? -2.664 11.137 9.335 1.00 14.97 205 ALA A O 1
ATOM 1395 N N . THR A 1 206 ? -0.853 12.315 10.116 1.00 13.75 206 THR A N 1
ATOM 1396 C CA . THR A 1 206 ? 0.180 11.672 9.267 1.00 12.97 206 THR A CA 1
ATOM 1397 C C . THR A 1 206 ? 1.294 11.137 10.165 1.00 12.12 206 THR A C 1
ATOM 1398 O O . THR A 1 206 ? 1.730 11.868 11.052 1.00 11.71 206 THR A O 1
ATOM 1402 N N . LEU A 1 207 ? 1.688 9.883 9.929 1.00 11.60 207 LEU A N 1
ATOM 1403 C CA . LEU A 1 207 ? 2.926 9.253 10.443 1.00 10.91 207 LEU A CA 1
ATOM 1404 C C . LEU A 1 207 ? 3.946 9.258 9.308 1.00 11.26 207 LEU A C 1
ATOM 1405 O O . LEU A 1 207 ? 3.602 8.779 8.227 1.00 10.77 207 LEU A O 1
ATOM 1410 N N . THR A 1 208 ? 5.139 9.791 9.559 1.00 12.12 208 THR A N 1
ATOM 1411 C CA . THR A 1 208 ? 6.295 9.753 8.630 1.00 13.30 208 THR A CA 1
ATOM 1412 C C . THR A 1 208 ? 7.403 8.870 9.219 1.00 13.72 208 THR A C 1
ATOM 1413 O O . THR A 1 208 ? 7.736 9.040 10.391 1.00 13.73 208 THR A O 1
ATOM 1417 N N . ILE A 1 209 ? 7.898 7.930 8.423 1.00 14.62 209 ILE A N 1
ATOM 1418 C CA . ILE A 1 209 ? 9.069 7.061 8.720 1.00 16.35 209 ILE A CA 1
ATOM 1419 C C . ILE A 1 209 ? 10.171 7.496 7.750 1.00 18.03 209 ILE A C 1
ATOM 1420 O O . ILE A 1 209 ? 9.940 7.384 6.556 1.00 17.87 209 ILE A O 1
ATOM 1425 N N . SER A 1 210 ? 11.299 8.001 8.253 1.00 21.23 210 SER A N 1
ATOM 1426 C CA . SER A 1 210 ? 12.275 8.847 7.507 1.00 22.88 210 SER A CA 1
ATOM 1427 C C . SER A 1 210 ? 13.480 8.050 6.979 1.00 23.76 210 SER A C 1
ATOM 1428 O O . SER A 1 210 ? 14.153 8.587 6.086 1.00 27.11 210 SER A O 1
ATOM 1431 N N . SER A 1 211 ? 13.775 6.844 7.471 1.00 24.45 211 SER A N 1
ATOM 1432 C CA . SER A 1 211 ? 15.020 6.119 7.086 1.00 25.14 211 SER A CA 1
ATOM 1433 C C . SER A 1 211 ? 14.762 4.608 7.092 1.00 25.29 211 SER A C 1
ATOM 1434 O O . SER A 1 211 ? 15.428 3.851 7.828 1.00 25.30 211 SER A O 1
ATOM 1437 N N . LEU A 1 212 ? 13.813 4.193 6.264 1.00 26.43 212 LEU A N 1
ATOM 1438 C CA . LEU A 1 212 ? 13.175 2.854 6.320 1.00 27.72 212 LEU A CA 1
ATOM 1439 C C . LEU A 1 212 ? 14.239 1.784 6.549 1.00 27.90 212 LEU A C 1
ATOM 1440 O O . LEU A 1 212 ? 15.182 1.707 5.746 1.00 29.49 212 LEU A O 1
ATOM 1445 N N . GLN A 1 213 ? 14.084 1.005 7.618 1.00 29.46 213 GLN A N 1
ATOM 1446 C CA . GLN A 1 213 ? 14.882 -0.215 7.905 1.00 29.83 213 GLN A CA 1
ATOM 1447 C C . GLN A 1 213 ? 13.964 -1.413 7.682 1.00 27.94 213 GLN A C 1
ATOM 1448 O O . GLN A 1 213 ? 12.749 -1.202 7.689 1.00 26.81 213 GLN A O 1
ATOM 1454 N N . ALA A 1 214 ? 14.523 -2.597 7.431 1.00 27.87 214 ALA A N 1
ATOM 1455 C CA . ALA A 1 214 ? 13.767 -3.806 7.023 1.00 29.24 214 ALA A CA 1
ATOM 1456 C C . ALA A 1 214 ? 12.837 -4.279 8.151 1.00 28.99 214 ALA A C 1
ATOM 1457 O O . ALA A 1 214 ? 11.810 -4.918 7.830 1.00 29.79 214 ALA A O 1
ATOM 1459 N N . GLU A 1 215 ? 13.163 -3.980 9.414 1.00 27.82 215 GLU A N 1
ATOM 1460 C CA . GLU A 1 215 ? 12.327 -4.369 10.585 1.00 29.07 215 GLU A CA 1
ATOM 1461 C C . GLU A 1 215 ? 11.101 -3.437 10.713 1.00 27.29 215 GLU A C 1
ATOM 1462 O O . GLU A 1 215 ? 10.216 -3.763 11.528 1.00 26.15 215 GLU A O 1
ATOM 1468 N N . ASP A 1 216 ? 11.022 -2.358 9.919 1.00 24.59 216 ASP A N 1
ATOM 1469 C CA . ASP A 1 216 ? 9.867 -1.417 9.872 1.00 23.57 216 ASP A CA 1
ATOM 1470 C C . ASP A 1 216 ? 8.712 -2.025 9.074 1.00 21.40 216 ASP A C 1
ATOM 1471 O O . ASP A 1 216 ? 7.616 -1.471 9.108 1.00 21.00 216 ASP A O 1
ATOM 1476 N N . GLU A 1 217 ? 8.956 -3.112 8.360 1.00 21.33 217 GLU A N 1
ATOM 1477 C CA . GLU A 1 217 ? 7.904 -3.925 7.697 1.00 22.41 217 GLU A CA 1
ATOM 1478 C C . GLU A 1 217 ? 6.919 -4.446 8.756 1.00 20.19 217 GLU A C 1
ATOM 1479 O O . GLU A 1 217 ? 7.358 -5.184 9.649 1.00 19.66 217 GLU A O 1
ATOM 1485 N N . ALA A 1 218 ? 5.642 -4.058 8.674 1.00 19.11 218 ALA A N 1
ATOM 1486 C CA . ALA A 1 218 ? 4.618 -4.281 9.726 1.00 17.63 218 ALA A CA 1
ATOM 1487 C C . ALA A 1 218 ? 3.318 -3.564 9.381 1.00 16.38 218 ALA A C 1
ATOM 1488 O O . ALA A 1 218 ? 3.306 -2.786 8.413 1.00 15.12 218 ALA A O 1
ATOM 1490 N N . ASP A 1 219 ? 2.279 -3.810 10.184 1.00 15.82 219 ASP A N 1
ATOM 1491 C CA . ASP A 1 219 ? 0.979 -3.098 10.108 1.00 15.89 219 ASP A CA 1
ATOM 1492 C C . ASP A 1 219 ? 1.056 -1.878 11.027 1.00 14.35 219 ASP A C 1
ATOM 1493 O O . ASP A 1 219 ? 1.730 -1.965 12.066 1.00 13.65 219 ASP A O 1
ATOM 1498 N N . TYR A 1 220 ? 0.414 -0.788 10.610 1.00 12.94 220 TYR A N 1
ATOM 1499 C CA . TYR A 1 220 ? 0.391 0.536 11.282 1.00 12.43 220 TYR A CA 1
ATOM 1500 C C . TYR A 1 220 ? -1.066 0.961 11.447 1.00 12.48 220 TYR A C 1
ATOM 1501 O O . TYR A 1 220 ? -1.819 0.903 10.435 1.00 12.08 220 TYR A O 1
ATOM 1510 N N . TYR A 1 221 ? -1.448 1.333 12.677 1.00 12.38 221 TYR A N 1
ATOM 1511 C CA . TYR A 1 221 ? -2.827 1.758 13.038 1.00 12.47 221 TYR A CA 1
ATOM 1512 C C . TYR A 1 221 ? -2.794 3.156 13.655 1.00 13.04 221 TYR A C 1
ATOM 1513 O O . TYR A 1 221 ? -1.991 3.396 14.580 1.00 12.75 221 TYR A O 1
ATOM 1522 N N . CYS A 1 222 ? -3.612 4.047 13.098 1.00 13.94 222 CYS A N 1
ATOM 1523 C CA . CYS A 1 222 ? -4.051 5.338 13.680 1.00 15.30 222 CYS A CA 1
ATOM 1524 C C . CYS A 1 222 ? -5.099 4.999 14.734 1.00 14.49 222 CYS A C 1
ATOM 1525 O O . CYS A 1 222 ? -5.880 4.087 14.467 1.00 13.62 222 CYS A O 1
ATOM 1528 N N . ALA A 1 223 ? -5.075 5.674 15.882 1.00 14.06 223 ALA A N 1
ATOM 1529 C CA . ALA A 1 223 ? -6.144 5.650 16.903 1.00 14.34 223 ALA A CA 1
ATOM 1530 C C . ALA A 1 223 ? -6.392 7.078 17.352 1.00 14.69 223 ALA A C 1
ATOM 1531 O O . ALA A 1 223 ? -5.396 7.841 17.416 1.00 14.73 223 ALA A O 1
ATOM 1533 N N . SER A 1 224 ? -7.656 7.401 17.645 1.00 14.84 224 SER A N 1
ATOM 1534 C CA . SER A 1 224 ? -8.096 8.757 18.051 1.00 15.76 224 SER A CA 1
ATOM 1535 C C . SER A 1 224 ? -9.094 8.700 19.204 1.00 16.22 224 SER A C 1
ATOM 1536 O O . SER A 1 224 ? -10.084 7.932 19.106 1.00 15.03 224 SER A O 1
ATOM 1539 N N . GLY A 1 225 ? -8.840 9.522 20.225 1.00 17.23 225 GLY A N 1
ATOM 1540 C CA . GLY A 1 225 ? -9.881 10.027 21.128 1.00 19.69 225 GLY A CA 1
ATOM 1541 C C . GLY A 1 225 ? -11.048 10.501 20.291 1.00 22.08 225 GLY A C 1
ATOM 1542 O O . GLY A 1 225 ? -10.836 10.734 19.084 1.00 21.55 225 GLY A O 1
ATOM 1543 N N . ASP A 1 226 ? -12.231 10.612 20.891 1.00 25.51 226 ASP A N 1
ATOM 1544 C CA . ASP A 1 226 ? -13.500 10.835 20.160 1.00 28.98 226 ASP A CA 1
ATOM 1545 C C . ASP A 1 226 ? -14.492 11.546 21.090 1.00 32.11 226 ASP A C 1
ATOM 1546 O O . ASP A 1 226 ? -14.501 11.222 22.288 1.00 33.09 226 ASP A O 1
ATOM 1551 N N . SER A 1 227 ? -15.296 12.466 20.538 1.00 36.23 227 SER A N 1
ATOM 1552 C CA . SER A 1 227 ? -16.168 13.438 21.260 1.00 37.81 227 SER A CA 1
ATOM 1553 C C . SER A 1 227 ? -17.223 12.713 22.109 1.00 37.44 227 SER A C 1
ATOM 1554 O O . SER A 1 227 ? -17.670 13.327 23.106 1.00 33.99 227 SER A O 1
ATOM 1557 N N . GLY A 1 228 ? -17.597 11.477 21.723 1.00 38.77 228 GLY A N 1
ATOM 1558 C CA . GLY A 1 228 ? -18.428 10.537 22.515 1.00 37.64 228 GLY A CA 1
ATOM 1559 C C . GLY A 1 228 ? -17.620 9.732 23.536 1.00 35.01 228 GLY A C 1
ATOM 1560 O O . GLY A 1 228 ? -17.978 8.558 23.757 1.00 33.68 228 GLY A O 1
ATOM 1561 N N . SER A 1 229 ? -16.580 10.344 24.132 1.00 32.10 229 SER A N 1
ATOM 1562 C CA . SER A 1 229 ? -15.617 9.784 25.125 1.00 30.63 229 SER A CA 1
ATOM 1563 C C . SER A 1 229 ? -15.224 8.330 24.777 1.00 28.46 229 SER A C 1
ATOM 1564 O O . SER A 1 229 ? -14.916 7.535 25.688 1.00 30.05 229 SER A O 1
ATOM 1567 N N . SER A 1 230 ? -15.189 8.011 23.485 1.00 23.71 230 SER A N 1
ATOM 1568 C CA . SER A 1 230 ? -14.769 6.701 22.949 1.00 20.75 230 SER A CA 1
ATOM 1569 C C . SER A 1 230 ? -13.335 6.831 22.412 1.00 19.21 230 SER A C 1
ATOM 1570 O O . SER A 1 230 ? -12.767 7.951 22.442 1.00 17.32 230 SER A O 1
ATOM 1573 N N . LEU A 1 231 ? -12.748 5.691 22.037 1.00 17.76 231 LEU A N 1
ATOM 1574 C CA . LEU A 1 231 ? -11.455 5.570 21.327 1.00 16.13 231 LEU A CA 1
ATOM 1575 C C . LEU A 1 231 ? -11.705 4.745 20.069 1.00 15.20 231 LEU A C 1
ATOM 1576 O O . LEU A 1 231 ? -12.305 3.668 20.200 1.00 15.28 231 LEU A O 1
ATOM 1581 N N . VAL A 1 232 ? -11.250 5.226 18.914 1.00 13.68 232 VAL A N 1
ATOM 1582 C CA . VAL A 1 232 ? -11.437 4.525 17.616 1.00 13.25 232 VAL A CA 1
ATOM 1583 C C . VAL A 1 232 ? -10.077 4.333 16.935 1.00 12.43 232 VAL A C 1
ATOM 1584 O O . VAL A 1 232 ? -9.252 5.249 16.979 1.00 12.21 232 VAL A O 1
ATOM 1588 N N . PHE A 1 233 ? -9.881 3.164 16.326 1.00 12.11 233 PHE A N 1
ATOM 1589 C CA . PHE A 1 233 ? -8.691 2.780 15.529 1.00 12.06 233 PHE A CA 1
ATOM 1590 C C . PHE A 1 233 ? -9.001 2.942 14.037 1.00 12.09 233 PHE A C 1
ATOM 1591 O O . PHE A 1 233 ? -10.173 2.846 13.677 1.00 12.26 233 PHE A O 1
ATOM 1599 N N . GLY A 1 234 ? -7.968 3.172 13.217 1.00 12.32 234 GLY A N 1
ATOM 1600 C CA . GLY A 1 234 ? -8.050 3.170 11.745 1.00 12.25 234 GLY A CA 1
ATOM 1601 C C . GLY A 1 234 ? -8.047 1.758 11.194 1.00 12.40 234 GLY A C 1
ATOM 1602 O O . GLY A 1 234 ? -7.924 0.805 11.983 1.00 11.80 234 GLY A O 1
ATOM 1603 N N . SER A 1 235 ? -8.164 1.630 9.873 1.00 13.19 235 SER A N 1
ATOM 1604 C CA . SER A 1 235 ? -8.293 0.336 9.149 1.00 13.71 235 SER A CA 1
ATOM 1605 C C . SER A 1 235 ? -6.943 -0.377 9.058 1.00 13.84 235 SER A C 1
ATOM 1606 O O . SER A 1 235 ? -6.926 -1.518 8.609 1.00 13.76 235 SER A O 1
ATOM 1609 N N . GLY A 1 236 ? -5.849 0.286 9.440 1.00 14.28 236 GLY A N 1
ATOM 1610 C CA . GLY A 1 236 ? -4.493 -0.287 9.388 1.00 14.28 236 GLY A CA 1
ATOM 1611 C C . GLY A 1 236 ? -3.856 -0.102 8.026 1.00 14.24 236 GLY A C 1
ATOM 1612 O O . GLY A 1 236 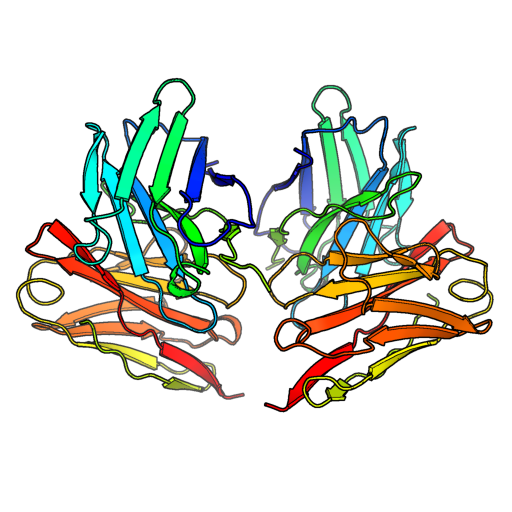? -4.585 0.108 7.055 1.00 13.94 236 GLY A O 1
ATOM 1613 N N . THR A 1 237 ? -2.529 -0.175 7.968 1.00 14.84 237 THR A N 1
ATOM 1614 C CA . THR A 1 237 ? -1.704 -0.036 6.741 1.00 15.16 237 THR A CA 1
ATOM 1615 C C . THR A 1 237 ? -0.581 -1.073 6.801 1.00 15.88 237 THR A C 1
ATOM 1616 O O . THR A 1 237 ? 0.205 -1.022 7.748 1.00 15.14 237 THR A O 1
ATOM 1620 N N . ARG A 1 238 ? -0.533 -1.973 5.822 1.00 18.09 238 ARG A N 1
ATOM 1621 C CA . ARG A 1 238 ? 0.576 -2.930 5.582 1.00 20.33 238 ARG A CA 1
ATOM 1622 C C . ARG A 1 238 ? 1.685 -2.140 4.872 1.00 19.73 238 ARG A C 1
ATOM 1623 O O . ARG A 1 238 ? 1.431 -1.611 3.775 1.00 18.13 238 ARG A O 1
ATOM 1631 N N . LEU A 1 239 ? 2.842 -1.994 5.522 1.00 19.17 239 LEU A N 1
ATOM 1632 C CA . LEU A 1 239 ? 4.054 -1.386 4.921 1.00 19.19 239 LEU A CA 1
ATOM 1633 C C . LEU A 1 239 ? 4.997 -2.507 4.470 1.00 20.41 239 LEU A C 1
ATOM 1634 O O . LEU A 1 239 ? 5.261 -3.441 5.279 1.00 19.04 239 LEU A O 1
ATOM 1639 N N . THR A 1 240 ? 5.464 -2.393 3.219 1.00 22.31 240 THR A N 1
ATOM 1640 C CA . THR A 1 240 ? 6.520 -3.221 2.579 1.00 24.17 240 THR A CA 1
ATOM 1641 C C . THR A 1 240 ? 7.775 -2.369 2.342 1.00 24.65 240 THR A C 1
ATOM 1642 O O . THR A 1 240 ? 7.652 -1.209 1.887 1.00 22.07 240 THR A O 1
ATOM 1646 N N . VAL A 1 241 ? 8.940 -2.948 2.629 1.00 27.31 241 VAL A N 1
ATOM 1647 C CA . VAL A 1 241 ? 10.279 -2.346 2.367 1.00 29.45 241 VAL A CA 1
ATOM 1648 C C . VAL A 1 241 ? 10.881 -3.071 1.158 1.00 31.90 241 VAL A C 1
ATOM 1649 O O . VAL A 1 241 ? 11.214 -4.274 1.281 1.00 31.64 241 VAL A O 1
ATOM 1653 N N . LEU A 1 242 ? 10.987 -2.369 0.028 1.00 35.20 242 LEU A N 1
ATOM 1654 C CA . LEU A 1 242 ? 11.599 -2.890 -1.226 1.00 37.14 242 LEU A CA 1
ATOM 1655 C C . LEU A 1 242 ? 13.116 -3.029 -1.005 1.00 39.38 242 LEU A C 1
ATOM 1656 O O . LEU A 1 242 ? 13.725 -2.097 -0.417 1.00 37.07 242 LEU A O 1
ATOM 1661 N N . GLY A 1 243 ? 13.686 -4.167 -1.424 1.00 44.62 243 GLY A N 1
ATOM 1662 C CA . GLY A 1 243 ? 15.113 -4.520 -1.265 1.00 43.87 243 GLY A CA 1
ATOM 1663 C C . GLY A 1 243 ? 15.964 -3.941 -2.381 1.00 43.58 243 GLY A C 1
ATOM 1664 O O . GLY A 1 243 ? 16.918 -3.224 -2.087 1.00 46.05 243 GLY A O 1
ATOM 1665 N N . GLN B 1 1 ? -2.565 -23.086 36.862 1.00 33.46 1 GLN C N 1
ATOM 1666 C CA . GLN B 1 1 ? -2.303 -23.135 35.389 1.00 33.24 1 GLN C CA 1
ATOM 1667 C C . GLN B 1 1 ? -0.792 -23.035 35.127 1.00 30.15 1 GLN C C 1
ATOM 1668 O O . GLN B 1 1 ? -0.117 -22.179 35.738 1.00 29.41 1 GLN C O 1
ATOM 1674 N N . VAL B 1 2 ? -0.290 -23.869 34.222 1.00 26.86 2 VAL C N 1
ATOM 1675 C CA . VAL B 1 2 ? 1.161 -23.997 33.907 1.00 25.63 2 VAL C CA 1
ATOM 1676 C C . VAL B 1 2 ? 1.586 -22.805 33.030 1.00 24.29 2 VAL C C 1
ATOM 1677 O O . VAL B 1 2 ? 1.069 -22.691 31.911 1.00 23.02 2 VAL C O 1
ATOM 1681 N N . GLN B 1 3 ? 2.487 -21.961 33.547 1.00 23.68 3 GLN C N 1
ATOM 1682 C CA . GLN B 1 3 ? 3.016 -20.726 32.902 1.00 23.74 3 GLN C CA 1
ATOM 1683 C C . GLN B 1 3 ? 4.551 -20.709 32.982 1.00 21.11 3 GLN C C 1
ATOM 1684 O O . GLN B 1 3 ? 5.091 -21.032 34.065 1.00 18.84 3 GLN C O 1
ATOM 1690 N N . LEU B 1 4 ? 5.219 -20.313 31.895 1.00 19.59 4 LEU C N 1
ATOM 1691 C CA . LEU B 1 4 ? 6.667 -19.977 31.859 1.00 19.20 4 LEU C CA 1
ATOM 1692 C C . LEU B 1 4 ? 6.815 -18.608 31.202 1.00 18.66 4 LEU C C 1
ATOM 1693 O O . LEU B 1 4 ? 6.210 -18.400 30.155 1.00 17.63 4 LEU C O 1
ATOM 1698 N N . GLN B 1 5 ? 7.664 -17.752 31.757 1.00 19.61 5 GLN C N 1
ATOM 1699 C CA . GLN B 1 5 ? 7.846 -16.355 31.295 1.00 20.44 5 GLN C CA 1
ATOM 1700 C C . GLN B 1 5 ? 9.349 -16.025 31.336 1.00 19.59 5 GLN C C 1
ATOM 1701 O O . GLN B 1 5 ? 9.939 -16.052 32.427 1.00 19.17 5 GLN C O 1
ATOM 1707 N N . GLU B 1 6 ? 9.937 -15.740 30.170 1.00 18.97 6 GLU C N 1
ATOM 1708 C CA . GLU B 1 6 ? 11.328 -15.231 29.998 1.00 19.45 6 GLU C CA 1
ATOM 1709 C C . GLU B 1 6 ? 11.395 -13.738 30.373 1.00 19.36 6 GLU C C 1
ATOM 1710 O O . GLU B 1 6 ? 10.455 -13.003 30.004 1.00 19.10 6 GLU C O 1
ATOM 1716 N N . SER B 1 7 ? 12.475 -13.280 31.024 1.00 19.08 7 SER C N 1
ATOM 1717 C CA . SER B 1 7 ? 12.723 -11.832 31.293 1.00 19.30 7 SER C CA 1
ATOM 1718 C C . SER B 1 7 ? 14.225 -11.491 31.281 1.00 19.90 7 SER C C 1
ATOM 1719 O O . SER B 1 7 ? 15.085 -12.402 31.404 1.00 18.12 7 SER C O 1
ATOM 1722 N N . GLY B 1 8 ? 14.515 -10.194 31.146 1.00 21.07 8 GLY C N 1
ATOM 1723 C CA . GLY B 1 8 ? 15.880 -9.640 31.164 1.00 21.65 8 GLY C CA 1
ATOM 1724 C C . GLY B 1 8 ? 16.057 -8.588 30.080 1.00 22.47 8 GLY C C 1
ATOM 1725 O O . GLY B 1 8 ? 15.100 -8.236 29.388 1.00 21.52 8 GLY C O 1
ATOM 1726 N N . PRO B 1 9 ? 17.283 -8.031 29.942 1.00 24.10 9 PRO C N 1
ATOM 1727 C CA . PRO B 1 9 ? 17.574 -7.034 28.910 1.00 24.16 9 PRO C CA 1
ATOM 1728 C C . PRO B 1 9 ? 17.228 -7.516 27.493 1.00 24.38 9 PRO C C 1
ATOM 1729 O O . PRO B 1 9 ? 17.535 -8.656 27.155 1.00 24.96 9 PRO C O 1
ATOM 1733 N N . SER B 1 10 ? 16.582 -6.625 26.735 1.00 23.56 10 SER C N 1
ATOM 1734 C CA . SER B 1 10 ? 16.180 -6.777 25.312 1.00 23.99 10 SER C CA 1
ATOM 1735 C C . SER B 1 10 ? 17.279 -6.232 24.389 1.00 22.43 10 SER C C 1
ATOM 1736 O O . SER B 1 10 ? 17.148 -6.381 23.164 1.00 21.05 10 SER C O 1
ATOM 1739 N N . LEU B 1 11 ? 18.294 -5.587 24.970 1.00 22.55 11 LEU C N 1
ATOM 1740 C CA . LEU B 1 11 ? 19.461 -5.008 24.257 1.00 22.62 11 LEU C CA 1
ATOM 1741 C C . LEU B 1 11 ? 20.750 -5.406 24.995 1.00 21.62 11 LEU C C 1
ATOM 1742 O O . LEU B 1 11 ? 20.787 -5.330 26.225 1.00 22.53 11 LEU C O 1
ATOM 1747 N N . VAL B 1 12 ? 21.749 -5.885 24.261 1.00 20.56 12 VAL C N 1
ATOM 1748 C CA . VAL B 1 12 ? 23.045 -6.372 24.806 1.00 19.98 12 VAL C CA 1
ATOM 1749 C C . VAL B 1 12 ? 24.126 -5.924 23.825 1.00 19.94 12 VAL C C 1
ATOM 1750 O O . VAL B 1 12 ? 23.897 -6.055 22.594 1.00 18.56 12 VAL C O 1
ATOM 1754 N N . LYS B 1 13 ? 25.258 -5.436 24.332 1.00 20.40 13 LYS C N 1
ATOM 1755 C CA . LYS B 1 13 ? 26.390 -4.981 23.477 1.00 21.01 13 LYS C CA 1
ATOM 1756 C C . LYS B 1 13 ? 27.282 -6.172 23.121 1.00 19.24 13 LYS C C 1
ATOM 1757 O O . LYS B 1 13 ? 27.510 -7.064 23.945 1.00 17.16 13 LYS C O 1
ATOM 1763 N N . PRO B 1 14 ? 27.811 -6.216 21.876 1.00 17.05 14 PRO C N 1
ATOM 1764 C CA . PRO B 1 14 ? 28.705 -7.285 21.450 1.00 17.00 14 PRO C CA 1
ATOM 1765 C C . PRO B 1 14 ? 29.828 -7.465 22.476 1.00 17.26 14 PRO C C 1
ATOM 1766 O O . PRO B 1 14 ? 30.303 -6.457 22.989 1.00 17.21 14 PRO C O 1
ATOM 1770 N N . SER B 1 15 ? 30.147 -8.727 22.802 1.00 17.36 15 SER C N 1
ATOM 1771 C CA . SER B 1 15 ? 31.200 -9.154 23.767 1.00 17.25 15 SER C CA 1
ATOM 1772 C C . SER B 1 15 ? 30.686 -9.194 25.213 1.00 15.94 15 SER C C 1
ATOM 1773 O O . SER B 1 15 ? 31.398 -9.785 26.025 1.00 15.80 15 SER C O 1
ATOM 1776 N N . GLN B 1 16 ? 29.537 -8.586 25.535 1.00 15.08 16 GLN C N 1
ATOM 1777 C CA . GLN B 1 16 ? 28.892 -8.684 26.878 1.00 14.94 16 GLN C CA 1
ATOM 1778 C C . GLN B 1 16 ? 28.222 -10.059 27.064 1.00 14.02 16 GLN C C 1
ATOM 1779 O O . GLN B 1 16 ? 28.038 -10.799 26.084 1.00 12.90 16 GLN C O 1
ATOM 1785 N N . THR B 1 17 ? 27.799 -10.349 28.290 1.00 14.08 17 THR C N 1
ATOM 1786 C CA . THR B 1 17 ? 26.988 -11.541 28.644 1.00 15.19 17 THR C CA 1
ATOM 1787 C C . THR B 1 17 ? 25.496 -11.214 28.540 1.00 14.95 17 THR C C 1
ATOM 1788 O O . THR B 1 17 ? 25.032 -10.338 29.279 1.00 15.71 17 THR C O 1
ATOM 1792 N N . LEU B 1 18 ? 24.781 -11.961 27.698 1.00 15.08 18 LEU C N 1
ATOM 1793 C CA . LEU B 1 18 ? 23.291 -12.037 27.599 1.00 14.61 18 LEU C CA 1
ATOM 1794 C C . LEU B 1 18 ? 22.749 -12.903 28.754 1.00 14.67 18 LEU C C 1
ATOM 1795 O O . LEU B 1 18 ? 23.041 -14.118 28.775 1.00 14.26 18 LEU C O 1
ATOM 1800 N N . SER B 1 19 ? 22.028 -12.295 29.707 1.00 14.89 19 SER C N 1
ATOM 1801 C CA . SER B 1 19 ? 21.457 -12.956 30.913 1.00 15.42 19 SER C CA 1
ATOM 1802 C C . SER B 1 19 ? 19.928 -12.897 30.909 1.00 15.35 19 SER C C 1
ATOM 1803 O O . SER B 1 19 ? 19.358 -11.822 31.037 1.00 16.19 19 SER C O 1
ATOM 1806 N N . LEU B 1 20 ? 19.290 -14.051 30.785 1.00 15.59 20 LEU C N 1
ATOM 1807 C CA . LEU B 1 20 ? 17.816 -14.177 30.805 1.00 15.43 20 LEU C CA 1
ATOM 1808 C C . LEU B 1 20 ? 17.431 -14.994 32.028 1.00 14.78 20 LEU C C 1
ATOM 1809 O O . LEU B 1 20 ? 18.256 -15.772 32.510 1.00 13.85 20 LEU C O 1
ATOM 1814 N N . THR B 1 21 ? 16.210 -14.793 32.502 1.00 15.15 21 THR C N 1
ATOM 1815 C CA . THR B 1 21 ? 15.615 -15.574 33.613 1.00 16.11 21 THR C CA 1
ATOM 1816 C C . THR B 1 21 ? 14.273 -16.144 33.143 1.00 16.27 21 THR C C 1
ATOM 1817 O O . THR B 1 21 ? 13.554 -15.467 32.384 1.00 16.43 21 THR C O 1
ATOM 1821 N N . CYS B 1 22 ? 13.980 -17.366 33.566 1.00 16.59 22 CYS C N 1
ATOM 1822 C CA . CYS B 1 22 ? 12.685 -18.062 33.369 1.00 16.96 22 CYS C CA 1
ATOM 1823 C C . CYS B 1 22 ? 11.971 -18.150 34.715 1.00 16.74 22 CYS C C 1
ATOM 1824 O O . CYS B 1 22 ? 12.493 -18.834 35.600 1.00 16.65 22 CYS C O 1
ATOM 1827 N N . THR B 1 23 ? 10.811 -17.519 34.854 1.00 16.65 23 THR C N 1
ATOM 1828 C CA . THR B 1 23 ? 9.959 -17.685 36.054 1.00 17.03 23 THR C CA 1
ATOM 1829 C C . THR B 1 23 ? 8.816 -18.651 35.703 1.00 17.26 23 THR C C 1
ATOM 1830 O O . THR B 1 23 ? 8.102 -18.430 34.698 1.00 17.83 23 THR C O 1
ATOM 1834 N N . VAL B 1 24 ? 8.667 -19.675 36.535 1.00 16.82 24 VAL C N 1
ATOM 1835 C CA . VAL B 1 24 ? 7.768 -20.838 36.333 1.00 17.28 24 VAL C CA 1
ATOM 1836 C C . VAL B 1 24 ? 6.661 -20.740 37.389 1.00 18.20 24 VAL C C 1
ATOM 1837 O O . VAL B 1 24 ? 6.960 -20.280 38.510 1.00 17.68 24 VAL C O 1
ATOM 1841 N N . SER B 1 25 ? 5.429 -21.107 37.014 1.00 19.49 25 SER C N 1
ATOM 1842 C CA . SER B 1 25 ? 4.250 -21.232 37.911 1.00 20.18 25 SER C CA 1
ATOM 1843 C C . SER B 1 25 ? 3.418 -22.461 37.524 1.00 18.99 25 SER C C 1
ATOM 1844 O O . SER B 1 25 ? 3.351 -22.784 36.329 1.00 18.10 25 SER C O 1
ATOM 1847 N N . GLY B 1 26 ? 2.803 -23.107 38.512 1.00 18.69 26 GLY C N 1
ATOM 1848 C CA . GLY B 1 26 ? 1.877 -24.241 38.307 1.00 19.32 26 GLY C CA 1
ATOM 1849 C C . GLY B 1 26 ? 2.606 -25.572 38.236 1.00 19.32 26 GLY C C 1
ATOM 1850 O O . GLY B 1 26 ? 1.977 -26.605 37.887 1.00 19.33 26 GLY C O 1
ATOM 1851 N N . PHE B 1 27 ? 3.902 -25.571 38.525 1.00 19.11 27 PHE C N 1
ATOM 1852 C CA . PHE B 1 27 ? 4.708 -26.815 38.598 1.00 19.51 27 PHE C CA 1
ATOM 1853 C C . PHE B 1 27 ? 6.032 -26.469 39.271 1.00 19.06 27 PHE C C 1
ATOM 1854 O O . PHE B 1 27 ? 6.426 -25.278 39.345 1.00 17.91 27 PHE C O 1
ATOM 1862 N N . SER B 1 28 ? 6.665 -27.507 39.800 1.00 19.27 28 SER C N 1
ATOM 1863 C CA . SER B 1 28 ? 7.959 -27.431 40.502 1.00 19.15 28 SER C CA 1
ATOM 1864 C C . SER B 1 28 ? 9.081 -27.704 39.491 1.00 20.24 28 SER C C 1
ATOM 1865 O O . SER B 1 28 ? 8.955 -28.624 38.659 1.00 21.03 28 SER C O 1
ATOM 1868 N N . ILE B 1 29 ? 10.124 -26.883 39.546 1.00 20.58 29 ILE C N 1
ATOM 1869 C CA . ILE B 1 29 ? 11.398 -27.018 38.783 1.00 20.01 29 ILE C CA 1
ATOM 1870 C C . ILE B 1 29 ? 12.024 -28.390 39.093 1.00 18.95 29 ILE C C 1
ATOM 1871 O O . ILE B 1 29 ? 12.709 -28.930 38.228 1.00 19.00 29 ILE C O 1
ATOM 1876 N N . THR B 1 30 ? 11.772 -28.937 40.289 1.00 18.37 30 THR C N 1
ATOM 1877 C CA . THR B 1 30 ? 12.247 -30.266 40.767 1.00 17.91 30 THR C CA 1
ATOM 1878 C C . THR B 1 30 ? 11.332 -31.414 40.309 1.00 17.68 30 THR C C 1
ATOM 1879 O O . THR B 1 30 ? 11.670 -32.559 40.599 1.00 18.69 30 THR C O 1
ATOM 1883 N N . SER B 1 31 ? 10.222 -31.152 39.622 1.00 17.15 31 SER C N 1
ATOM 1884 C CA . SER B 1 31 ? 9.349 -32.211 39.057 1.00 17.15 31 SER C CA 1
ATOM 1885 C C . SER B 1 31 ? 9.520 -32.301 37.535 1.00 17.46 31 SER C C 1
ATOM 1886 O O . SER B 1 31 ? 9.547 -33.439 37.030 1.00 17.86 31 SER C O 1
ATOM 1889 N N . ASP B 1 32 ? 9.635 -31.164 36.832 1.00 17.08 32 ASP C N 1
ATOM 1890 C CA . ASP B 1 32 ? 9.790 -31.113 35.350 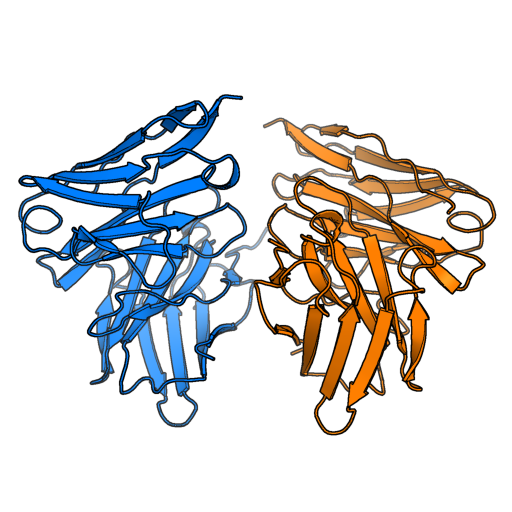1.00 16.56 32 ASP C CA 1
ATOM 1891 C C . ASP B 1 32 ? 11.086 -30.382 34.976 1.00 14.67 32 ASP C C 1
ATOM 1892 O O . ASP B 1 32 ? 11.479 -29.442 35.687 1.00 14.60 32 ASP C O 1
ATOM 1897 N N . GLY B 1 33 ? 11.685 -30.781 33.852 1.00 13.44 33 GLY C N 1
ATOM 1898 C CA . GLY B 1 33 ? 12.838 -30.111 33.215 1.00 12.49 33 GLY C CA 1
ATOM 1899 C C . GLY B 1 33 ? 12.457 -28.771 32.605 1.00 11.55 33 GLY C C 1
ATOM 1900 O O . GLY B 1 33 ? 11.261 -28.558 32.338 1.00 10.91 33 GLY C O 1
ATOM 1901 N N . VAL B 1 34 ? 13.443 -27.891 32.409 1.00 10.94 34 VAL C N 1
ATOM 1902 C CA . VAL B 1 34 ? 13.287 -26.587 31.708 1.00 10.77 34 VAL C CA 1
ATOM 1903 C C . VAL B 1 34 ? 14.314 -26.523 30.580 1.00 11.09 34 VAL C C 1
ATOM 1904 O O . VAL B 1 34 ? 15.505 -26.748 30.858 1.00 11.68 34 VAL C O 1
ATOM 1908 N N . LEU B 1 35 ? 13.850 -26.188 29.374 1.00 10.54 35 LEU C N 1
ATOM 1909 C CA . LEU B 1 35 ? 14.631 -26.120 28.119 1.00 10.19 35 LEU C CA 1
ATOM 1910 C C . LEU B 1 35 ? 14.743 -24.660 27.689 1.00 9.55 35 LEU C C 1
ATOM 1911 O O . LEU B 1 35 ? 13.735 -23.937 27.855 1.00 9.37 35 LEU C O 1
ATOM 1916 N N . TRP B 1 36 ? 15.856 -24.293 27.059 1.00 8.51 36 TRP C N 1
ATOM 1917 C CA . TRP B 1 36 ? 15.998 -23.032 26.299 1.00 8.21 36 TRP C CA 1
ATOM 1918 C C . TRP B 1 36 ? 16.102 -23.335 24.807 1.00 7.85 36 TRP C C 1
ATOM 1919 O O . TRP B 1 36 ? 16.876 -24.223 24.427 1.00 7.70 36 TRP C O 1
ATOM 1930 N N . VAL B 1 37 ? 15.309 -22.634 24.007 1.00 7.45 37 VAL C N 1
ATOM 1931 C CA . VAL B 1 37 ? 15.341 -22.706 22.528 1.00 7.36 37 VAL C CA 1
ATOM 1932 C C . VAL B 1 37 ? 15.441 -21.260 22.048 1.00 7.60 37 VAL C C 1
ATOM 1933 O O . VAL B 1 37 ? 15.056 -20.348 22.810 1.00 7.35 37 VAL C O 1
ATOM 1937 N N . ARG B 1 38 ? 16.038 -21.042 20.881 1.00 7.90 38 ARG C N 1
ATOM 1938 C CA . ARG B 1 38 ? 16.108 -19.684 20.303 1.00 8.38 38 ARG C CA 1
ATOM 1939 C C . ARG B 1 38 ? 15.847 -19.730 18.796 1.00 8.88 38 ARG C C 1
ATOM 1940 O O . ARG B 1 38 ? 15.942 -20.799 18.176 1.00 8.78 38 ARG C O 1
ATOM 1948 N N . GLN B 1 39 ? 15.533 -18.576 18.239 1.00 9.94 39 GLN C N 1
ATOM 1949 C CA . GLN B 1 39 ? 15.127 -18.437 16.824 1.00 10.89 39 GLN C CA 1
ATOM 1950 C C . GLN B 1 39 ? 15.567 -17.055 16.362 1.00 11.20 39 GLN C C 1
ATOM 1951 O O . GLN B 1 39 ? 14.941 -16.064 16.781 1.00 10.98 39 GLN C O 1
ATOM 1957 N N . ALA B 1 40 ? 16.643 -17.021 15.579 1.00 12.48 40 ALA C N 1
ATOM 1958 C CA . ALA B 1 40 ? 17.111 -15.823 14.849 1.00 14.48 40 ALA C CA 1
ATOM 1959 C C . ALA B 1 40 ? 16.087 -15.492 13.767 1.00 16.05 40 ALA C C 1
ATOM 1960 O O . ALA B 1 40 ? 15.389 -16.377 13.283 1.00 14.47 40 ALA C O 1
ATOM 1962 N N . PRO B 1 41 ? 15.968 -14.198 13.387 1.00 19.73 41 PRO C N 1
ATOM 1963 C CA . PRO B 1 41 ? 14.956 -13.749 12.426 1.00 20.78 41 PRO C CA 1
ATOM 1964 C C . PRO B 1 41 ? 15.050 -14.486 11.083 1.00 22.24 41 PRO C C 1
ATOM 1965 O O . PRO B 1 41 ? 16.147 -14.596 10.547 1.00 22.99 41 PRO C O 1
ATOM 1969 N N . GLY B 1 42 ? 13.904 -14.984 10.608 1.00 23.67 42 GLY C N 1
ATOM 1970 C CA . GLY B 1 42 ? 13.750 -15.809 9.395 1.00 25.44 42 GLY C CA 1
ATOM 1971 C C . GLY B 1 42 ? 14.573 -17.086 9.435 1.00 26.73 42 GLY C C 1
ATOM 1972 O O . GLY B 1 42 ? 14.985 -17.536 8.354 1.00 29.34 42 GLY C O 1
ATOM 1973 N N . LYS B 1 43 ? 14.816 -17.662 10.616 1.00 27.09 43 LYS C N 1
ATOM 1974 C CA . LYS B 1 43 ? 15.643 -18.893 10.763 1.00 27.67 43 LYS C CA 1
ATOM 1975 C C . LYS B 1 43 ? 14.840 -20.003 11.441 1.00 23.92 43 LYS C C 1
ATOM 1976 O O . LYS B 1 43 ? 13.702 -19.748 11.896 1.00 24.34 43 LYS C O 1
ATOM 1982 N N . ALA B 1 44 ? 15.434 -21.194 11.481 1.00 20.70 44 ALA C N 1
ATOM 1983 C CA . ALA B 1 44 ? 14.932 -22.377 12.206 1.00 19.06 44 ALA C CA 1
ATOM 1984 C C . ALA B 1 44 ? 15.121 -22.211 13.718 1.00 18.00 44 ALA C C 1
ATOM 1985 O O . ALA B 1 44 ? 15.972 -21.404 14.153 1.00 18.90 44 ALA C O 1
ATOM 1987 N N . LEU B 1 45 ? 14.320 -22.952 14.485 1.00 16.78 45 LEU C N 1
ATOM 1988 C CA . LEU B 1 45 ? 14.497 -23.195 15.939 1.00 15.66 45 LEU C CA 1
ATOM 1989 C C . LEU B 1 45 ? 15.870 -23.833 16.160 1.00 15.07 45 LEU C C 1
ATOM 1990 O O . LEU B 1 45 ? 16.286 -24.664 15.330 1.00 14.98 45 LEU C O 1
ATOM 1995 N N . GLU B 1 46 ? 16.554 -23.447 17.235 1.00 14.57 46 GLU C N 1
ATOM 1996 C CA . GLU B 1 46 ? 17.859 -24.035 17.624 1.00 13.66 46 GLU C CA 1
ATOM 1997 C C . GLU B 1 46 ? 17.850 -24.266 19.131 1.00 11.30 46 GLU C C 1
ATOM 1998 O O . GLU B 1 46 ? 17.681 -23.311 19.884 1.00 11.05 46 GLU C O 1
ATOM 2004 N N . TRP B 1 47 ? 18.014 -25.515 19.529 1.00 9.22 47 TRP C N 1
ATOM 2005 C CA . TRP B 1 47 ? 18.151 -25.906 20.945 1.00 7.91 47 TRP C CA 1
ATOM 2006 C C . TRP B 1 47 ? 19.354 -25.176 21.528 1.00 7.22 47 TRP C C 1
ATOM 2007 O O . TRP B 1 47 ? 20.367 -25.130 20.855 1.00 7.43 47 TRP C O 1
ATOM 2018 N N . VAL B 1 48 ? 19.245 -24.673 22.748 1.00 6.41 48 VAL C N 1
ATOM 2019 C CA . VAL B 1 48 ? 20.336 -23.942 23.446 1.00 5.92 48 VAL C CA 1
ATOM 2020 C C . VAL B 1 48 ? 20.893 -24.818 24.569 1.00 5.53 48 VAL C C 1
ATOM 2021 O O . VAL B 1 48 ? 22.080 -25.058 24.572 1.00 5.49 48 VAL C O 1
ATOM 2025 N N . GLY B 1 49 ? 20.058 -25.263 25.492 1.00 5.29 49 GLY C N 1
ATOM 2026 C CA . GLY B 1 49 ? 20.464 -26.175 26.577 1.00 5.26 49 GLY C CA 1
ATOM 2027 C C . GLY B 1 49 ? 19.275 -26.579 27.424 1.00 5.10 49 GLY C C 1
ATOM 2028 O O . GLY B 1 49 ? 18.209 -26.081 27.142 1.00 5.13 49 GLY C O 1
ATOM 2029 N N . ALA B 1 50 ? 19.452 -27.437 28.424 1.00 5.03 50 ALA C N 1
ATOM 2030 C CA . ALA B 1 50 ? 18.361 -27.909 29.308 1.00 5.07 50 ALA C CA 1
ATOM 2031 C C . ALA B 1 50 ? 18.889 -28.065 30.727 1.00 5.06 50 ALA C C 1
ATOM 2032 O O . ALA B 1 50 ? 20.069 -28.309 30.876 1.00 5.06 50 ALA C O 1
ATOM 2034 N N . ILE B 1 51 ? 18.018 -27.951 31.716 1.00 5.16 51 ILE C N 1
ATOM 2035 C CA . ILE B 1 51 ? 18.319 -28.293 33.131 1.00 5.42 51 ILE C CA 1
ATOM 2036 C C . ILE B 1 51 ? 17.176 -29.188 33.626 1.00 5.61 51 ILE C C 1
ATOM 2037 O O . ILE B 1 51 ? 15.998 -28.822 33.430 1.00 5.58 51 ILE C O 1
ATOM 2042 N N . TYR B 1 52 ? 17.511 -30.339 34.202 1.00 5.83 52 TYR C N 1
ATOM 2043 C CA . TYR B 1 52 ? 16.529 -31.363 34.628 1.00 6.13 52 TYR C CA 1
ATOM 2044 C C . TYR B 1 52 ? 16.264 -31.262 36.134 1.00 6.34 52 TYR C C 1
ATOM 2045 O O . TYR B 1 52 ? 16.631 -30.250 36.766 1.00 6.23 52 TYR C O 1
ATOM 2054 N N . GLN B 1 53 ? 15.519 -32.236 36.653 1.00 6.87 53 GLN C N 1
ATOM 2055 C CA . GLN B 1 53 ? 14.872 -32.212 37.991 1.00 7.26 53 GLN C CA 1
ATOM 2056 C C . GLN B 1 53 ? 15.952 -32.246 39.077 1.00 7.55 53 GLN C C 1
ATOM 2057 O O . GLN B 1 53 ? 15.729 -31.629 40.143 1.00 7.67 53 GLN C O 1
ATOM 2063 N N . ASN B 1 54 ? 17.080 -32.919 38.808 1.00 7.70 54 ASN C N 1
ATOM 2064 C CA . ASN B 1 54 ? 18.262 -32.989 39.706 1.00 7.71 54 ASN C CA 1
ATOM 2065 C C . ASN B 1 54 ? 19.212 -31.810 39.412 1.00 8.06 54 ASN C C 1
ATOM 2066 O O . ASN B 1 54 ? 20.275 -31.730 40.029 1.00 8.20 54 ASN C O 1
ATOM 2071 N N . GLY B 1 55 ? 18.878 -30.910 38.493 1.00 8.25 55 GLY C N 1
ATOM 2072 C CA . GLY B 1 55 ? 19.746 -29.756 38.195 1.00 8.45 55 GLY C CA 1
ATOM 2073 C C . GLY B 1 55 ? 20.852 -30.113 37.218 1.00 8.57 55 GLY C C 1
ATOM 2074 O O . GLY B 1 55 ? 21.668 -29.242 36.923 1.00 8.81 55 GLY C O 1
ATOM 2075 N N . ALA B 1 56 ? 20.846 -31.336 36.697 1.00 8.84 56 ALA C N 1
ATOM 2076 C CA . ALA B 1 56 ? 21.783 -31.830 35.663 1.00 9.07 56 ALA C CA 1
ATOM 2077 C C . ALA B 1 56 ? 21.600 -30.999 34.393 1.00 9.41 56 ALA C C 1
ATOM 2078 O O . ALA B 1 56 ? 20.450 -30.809 33.967 1.00 9.89 56 ALA C O 1
ATOM 2080 N N . THR B 1 57 ? 22.693 -30.541 33.799 1.00 9.52 57 THR C N 1
ATOM 2081 C CA . THR B 1 57 ? 22.661 -29.627 32.636 1.00 9.87 57 THR C CA 1
ATOM 2082 C C . THR B 1 57 ? 23.156 -30.335 31.367 1.00 9.26 57 THR C C 1
ATOM 2083 O O . THR B 1 57 ? 23.966 -31.261 31.457 1.00 8.57 57 THR C O 1
ATOM 2087 N N . TYR B 1 58 ? 22.637 -29.895 30.228 1.00 8.79 58 TYR C N 1
ATOM 2088 C CA . TYR B 1 58 ? 22.992 -30.391 28.886 1.00 8.76 58 TYR C CA 1
ATOM 2089 C C . TYR B 1 58 ? 22.998 -29.192 27.951 1.00 8.35 58 TYR C C 1
ATOM 2090 O O . TYR B 1 58 ? 22.047 -28.429 28.022 1.00 8.15 58 TYR C O 1
ATOM 2099 N N . TYR B 1 59 ? 24.057 -29.025 27.155 1.00 7.93 59 TYR C N 1
ATOM 2100 C CA . TYR B 1 59 ? 24.256 -27.860 26.268 1.00 7.67 59 TYR C CA 1
ATOM 2101 C C . TYR B 1 59 ? 24.379 -28.333 24.826 1.00 7.43 59 TYR C C 1
ATOM 2102 O O . TYR B 1 59 ? 24.825 -29.460 24.556 1.00 7.36 59 TYR C O 1
ATOM 2111 N N . ASN B 1 60 ? 23.995 -27.433 23.930 1.00 7.36 60 ASN C N 1
ATOM 2112 C CA . ASN B 1 60 ? 24.252 -27.489 22.473 1.00 7.40 60 ASN C CA 1
ATOM 2113 C C . ASN B 1 60 ? 25.755 -27.381 22.252 1.00 7.63 60 ASN C C 1
ATOM 2114 O O . ASN B 1 60 ? 26.357 -26.374 22.594 1.00 7.40 60 ASN C O 1
ATOM 2119 N N . PRO B 1 61 ? 26.421 -28.415 21.695 1.00 8.20 61 PRO C N 1
ATOM 2120 C CA . PRO B 1 61 ? 27.876 -28.387 21.523 1.00 8.43 61 PRO C CA 1
ATOM 2121 C C . PRO B 1 61 ? 28.422 -27.085 20.901 1.00 9.00 61 PRO C C 1
ATOM 2122 O O . PRO B 1 61 ? 29.488 -26.645 21.293 1.00 9.15 61 PRO C O 1
ATOM 2126 N N . ALA B 1 62 ? 27.695 -26.490 19.949 1.00 9.59 62 ALA C N 1
ATOM 2127 C CA . ALA B 1 62 ? 28.105 -25.265 19.216 1.00 10.02 62 ALA C CA 1
ATOM 2128 C C . ALA B 1 62 ? 28.117 -24.023 20.131 1.00 10.23 62 ALA C C 1
ATOM 2129 O O . ALA B 1 62 ? 28.750 -23.063 19.747 1.00 9.97 62 ALA C O 1
ATOM 2131 N N . LEU B 1 63 ? 27.426 -24.033 21.273 1.00 11.05 63 LEU C N 1
ATOM 2132 C CA . LEU B 1 63 ? 27.277 -22.861 22.180 1.00 12.04 63 LEU C CA 1
ATOM 2133 C C . LEU B 1 63 ? 27.952 -23.150 23.521 1.00 13.22 63 LEU C C 1
ATOM 2134 O O . LEU B 1 63 ? 28.028 -22.217 24.343 1.00 13.22 63 LEU C O 1
ATOM 2139 N N . LYS B 1 64 ? 28.402 -24.390 23.741 1.00 14.89 64 LYS C N 1
ATOM 2140 C CA . LYS B 1 64 ? 28.839 -24.906 25.069 1.00 16.48 64 LYS C CA 1
ATOM 2141 C C . LYS B 1 64 ? 29.968 -24.060 25.659 1.00 15.27 64 LYS C C 1
A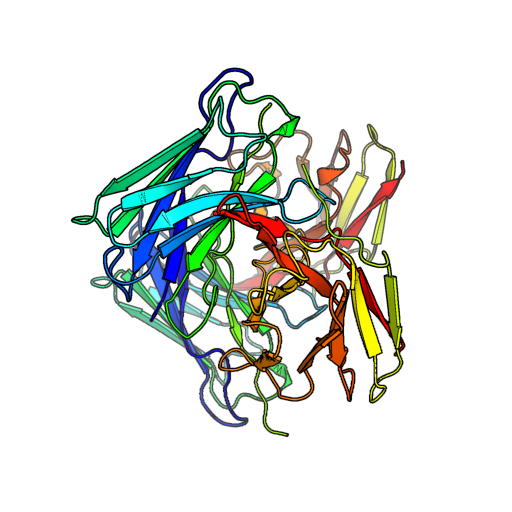TOM 2142 O O . LYS B 1 64 ? 29.976 -23.890 26.875 1.00 14.98 64 LYS C O 1
ATOM 2148 N N . SER B 1 65 ? 30.895 -23.589 24.833 1.00 14.83 65 SER C N 1
ATOM 2149 C CA . SER B 1 65 ? 32.054 -22.771 25.277 1.00 15.44 65 SER C CA 1
ATOM 2150 C C . SER B 1 65 ? 31.576 -21.466 25.920 1.00 15.20 65 SER C C 1
ATOM 2151 O O . SER B 1 65 ? 32.363 -20.898 26.674 1.00 15.33 65 SER C O 1
ATOM 2154 N N . ARG B 1 66 ? 30.329 -21.042 25.664 1.00 15.41 66 ARG C N 1
ATOM 2155 C CA . ARG B 1 66 ? 29.793 -19.715 26.070 1.00 14.62 66 ARG C CA 1
ATOM 2156 C C . ARG B 1 66 ? 28.541 -19.817 26.951 1.00 13.94 66 ARG C C 1
ATOM 2157 O O . ARG B 1 66 ? 28.012 -18.740 27.280 1.00 13.72 66 ARG C O 1
ATOM 2165 N N . LEU B 1 67 ? 28.089 -21.016 27.336 1.00 13.28 67 LEU C N 1
ATOM 2166 C CA . LEU B 1 67 ? 26.791 -21.216 28.044 1.00 12.96 67 LEU C CA 1
ATOM 2167 C C . LEU B 1 67 ? 26.970 -21.567 29.527 1.00 13.36 67 LEU C C 1
ATOM 2168 O O . LEU B 1 67 ? 27.743 -22.482 29.854 1.00 14.11 67 LEU C O 1
ATOM 2173 N N . SER B 1 68 ? 26.167 -20.941 30.379 1.00 13.59 68 SER C N 1
ATOM 2174 C CA . SER B 1 68 ? 25.898 -21.371 31.772 1.00 13.91 68 SER C CA 1
ATOM 2175 C C . SER B 1 68 ? 24.375 -21.408 31.995 1.00 13.36 68 SER C C 1
ATOM 2176 O O . SER B 1 68 ? 23.726 -20.385 31.740 1.00 14.36 68 SER C O 1
ATOM 2179 N N . ILE B 1 69 ? 23.794 -22.542 32.395 1.00 12.70 69 ILE C N 1
ATOM 2180 C CA . ILE B 1 69 ? 22.366 -22.605 32.839 1.00 12.53 69 ILE C CA 1
ATOM 2181 C C . ILE B 1 69 ? 22.377 -22.982 34.322 1.00 13.44 69 ILE C C 1
ATOM 2182 O O . ILE B 1 69 ? 23.164 -23.855 34.691 1.00 13.91 69 ILE C O 1
ATOM 2187 N N . THR B 1 70 ? 21.626 -22.268 35.160 1.00 15.28 70 THR C N 1
ATOM 2188 C CA . THR B 1 70 ? 21.523 -22.527 36.623 1.00 16.95 70 THR C CA 1
ATOM 2189 C C . THR B 1 70 ? 20.058 -22.445 37.041 1.00 18.71 70 THR C C 1
ATOM 2190 O O . THR B 1 70 ? 19.219 -22.065 36.213 1.00 20.37 70 THR C O 1
ATOM 2194 N N . ARG B 1 71 ? 19.774 -22.802 38.286 1.00 20.25 71 ARG C N 1
ATOM 2195 C CA . ARG B 1 71 ? 18.396 -22.882 38.813 1.00 21.59 71 ARG C CA 1
ATOM 2196 C C . ARG B 1 71 ? 18.425 -22.308 40.226 1.00 22.11 71 ARG C C 1
ATOM 2197 O O . ARG B 1 71 ? 19.467 -22.464 40.880 1.00 21.12 71 ARG C O 1
ATOM 2205 N N . ASP B 1 72 ? 17.330 -21.665 40.641 1.00 23.86 72 ASP C N 1
ATOM 2206 C CA . ASP B 1 72 ? 16.999 -21.349 42.059 1.00 24.67 72 ASP C CA 1
ATOM 2207 C C . ASP B 1 72 ? 15.638 -21.974 42.378 1.00 23.10 72 ASP C C 1
ATOM 2208 O O . ASP B 1 72 ? 14.610 -21.346 42.046 1.00 23.11 72 ASP C O 1
ATOM 2213 N N . THR B 1 73 ? 15.626 -23.170 42.973 1.00 23.50 73 THR C N 1
ATOM 2214 C CA . THR B 1 73 ? 14.390 -23.981 43.189 1.00 25.12 73 THR C CA 1
ATOM 2215 C C . THR B 1 73 ? 13.415 -23.199 44.093 1.00 25.52 73 THR C C 1
ATOM 2216 O O . THR B 1 73 ? 12.224 -23.151 43.750 1.00 26.00 73 THR C O 1
ATOM 2220 N N . SER B 1 74 ? 13.917 -22.553 45.152 1.00 25.63 74 SER C N 1
ATOM 2221 C CA . SER B 1 74 ? 13.136 -21.768 46.148 1.00 26.42 74 SER C CA 1
ATOM 2222 C C . SER B 1 74 ? 12.359 -20.609 45.490 1.00 26.70 74 SER C C 1
ATOM 2223 O O . SER B 1 74 ? 11.335 -20.206 46.059 1.00 28.27 74 SER C O 1
ATOM 2226 N N . LYS B 1 75 ? 12.794 -20.083 44.339 1.00 26.27 75 LYS C N 1
ATOM 2227 C CA . LYS B 1 75 ? 12.090 -18.961 43.651 1.00 25.18 75 LYS C CA 1
ATOM 2228 C C . LYS B 1 75 ? 11.473 -19.423 42.329 1.00 22.07 75 LYS C C 1
ATOM 2229 O O . LYS B 1 75 ? 11.017 -18.557 41.571 1.00 21.18 75 LYS C O 1
ATOM 2235 N N . SER B 1 76 ? 11.479 -20.721 42.039 1.00 20.93 76 SER C N 1
ATOM 2236 C CA . SER B 1 76 ? 10.969 -21.263 40.753 1.00 21.12 76 SER C CA 1
ATOM 2237 C C . SER B 1 76 ? 11.636 -20.542 39.570 1.00 19.51 76 SER C C 1
ATOM 2238 O O . SER B 1 76 ? 10.896 -20.066 38.685 1.00 19.25 76 SER C O 1
ATOM 2241 N N . GLN B 1 77 ? 12.969 -20.447 39.548 1.00 18.52 77 GLN C N 1
ATOM 2242 C CA . GLN B 1 77 ? 13.696 -19.684 38.492 1.00 18.44 77 GLN C CA 1
ATOM 2243 C C . GLN B 1 77 ? 14.836 -20.519 37.886 1.00 17.04 77 GLN C C 1
ATOM 2244 O O . GLN B 1 77 ? 15.558 -21.218 38.628 1.00 15.38 77 GLN C O 1
ATOM 2250 N N . VAL B 1 78 ? 14.941 -20.441 36.558 1.00 16.26 78 VAL C N 1
ATOM 2251 C CA . VAL B 1 78 ? 16.037 -20.999 35.731 1.00 16.09 78 VAL C CA 1
ATOM 2252 C C . VAL B 1 78 ? 16.680 -19.822 35.013 1.00 15.91 78 VAL C C 1
ATOM 2253 O O . VAL B 1 78 ? 15.940 -19.027 34.436 1.00 15.11 78 VAL C O 1
ATOM 2257 N N . SER B 1 79 ? 18.009 -19.747 35.058 1.00 16.39 79 SER C N 1
ATOM 2258 C CA . SER B 1 79 ? 18.821 -18.640 34.503 1.00 16.99 79 SER C CA 1
ATOM 2259 C C . SER B 1 79 ? 19.659 -19.156 33.338 1.00 17.02 79 SER C C 1
ATOM 2260 O O . SER B 1 79 ? 20.277 -20.213 33.460 1.00 17.21 79 SER C O 1
ATOM 2263 N N . LEU B 1 80 ? 19.640 -18.420 32.241 1.00 16.87 80 LEU C N 1
ATOM 2264 C CA . LEU B 1 80 ? 20.584 -18.577 31.125 1.00 16.88 80 LEU C CA 1
ATOM 2265 C C . LEU B 1 80 ? 21.557 -17.395 31.185 1.00 16.92 80 LEU C C 1
ATOM 2266 O O . LEU B 1 80 ? 21.094 -16.238 31.405 1.00 15.98 80 LEU C O 1
ATOM 2271 N N . SER B 1 81 ? 22.852 -17.693 31.043 1.00 16.88 81 SER C N 1
ATOM 2272 C CA . SER B 1 81 ? 23.922 -16.742 30.656 1.00 16.88 81 SER C CA 1
ATOM 2273 C C . SER B 1 81 ? 24.600 -17.243 29.380 1.00 15.99 81 SER C C 1
ATOM 2274 O O . SER B 1 81 ? 24.977 -18.428 29.322 1.00 15.78 81 SER C O 1
ATOM 2277 N N . LEU B 1 82 ? 24.662 -16.383 28.369 1.00 15.25 82 LEU C N 1
ATOM 2278 C CA . LEU B 1 82 ? 25.451 -16.592 27.137 1.00 15.59 82 LEU C CA 1
ATOM 2279 C C . LEU B 1 82 ? 26.491 -15.473 27.073 1.00 15.76 82 LEU C C 1
ATOM 2280 O O . LEU B 1 82 ? 26.072 -14.295 27.074 1.00 15.56 82 LEU C O 1
ATOM 2285 N N . SER B 1 83 ? 27.788 -15.814 27.096 1.00 15.77 83 SER C N 1
ATOM 2286 C CA . SER B 1 83 ? 28.897 -14.822 27.057 1.00 16.23 83 SER C CA 1
ATOM 2287 C C . SER B 1 83 ? 29.379 -14.628 25.615 1.00 16.26 83 SER C C 1
ATOM 2288 O O . SER B 1 83 ? 28.947 -15.408 24.725 1.00 15.91 83 SER C O 1
ATOM 2291 N N . SER B 1 84 ? 30.178 -13.577 25.392 1.00 16.76 84 SER C N 1
ATOM 2292 C CA . SER B 1 84 ? 30.912 -13.294 24.127 1.00 16.84 84 SER C CA 1
ATOM 2293 C C . SER B 1 84 ? 29.930 -13.206 22.951 1.00 16.85 84 SER C C 1
ATOM 2294 O O . SER B 1 84 ? 30.248 -13.731 21.862 1.00 17.51 84 SER C O 1
ATOM 2297 N N . VAL B 1 85 ? 28.793 -12.536 23.151 1.00 16.62 85 VAL C N 1
ATOM 2298 C CA . VAL B 1 85 ? 27.690 -12.445 22.145 1.00 16.97 85 VAL C CA 1
ATOM 2299 C C . VAL B 1 85 ? 28.140 -11.560 20.982 1.00 16.79 85 VAL C C 1
ATOM 2300 O O . VAL B 1 85 ? 28.812 -10.557 21.249 1.00 16.82 85 VAL C O 1
ATOM 2304 N N . THR B 1 86 ? 27.801 -11.963 19.757 1.00 17.34 86 THR C N 1
ATOM 2305 C CA . THR B 1 86 ? 27.907 -11.171 18.507 1.00 18.53 86 THR C CA 1
ATOM 2306 C C . THR B 1 86 ? 26.481 -10.982 17.980 1.00 19.59 86 THR C C 1
ATOM 2307 O O . THR B 1 86 ? 25.537 -11.391 18.669 1.00 17.55 86 THR C O 1
ATOM 2311 N N . THR B 1 87 ? 26.312 -10.391 16.800 1.00 21.53 87 THR C N 1
ATOM 2312 C CA . THR B 1 87 ? 24.962 -10.151 16.225 1.00 23.19 87 THR C CA 1
ATOM 2313 C C . THR B 1 87 ? 24.325 -11.492 15.840 1.00 23.71 87 THR C C 1
ATOM 2314 O O . THR B 1 87 ? 23.093 -11.500 15.698 1.00 24.30 87 THR C O 1
ATOM 2318 N N . GLU B 1 88 ? 25.137 -12.549 15.663 1.00 24.53 88 GLU C N 1
ATOM 2319 C CA . GLU B 1 88 ? 24.703 -13.943 15.349 1.00 25.14 88 GLU C CA 1
ATOM 2320 C C . GLU B 1 88 ? 23.872 -14.529 16.500 1.00 21.24 88 GLU C C 1
ATOM 2321 O O . GLU B 1 88 ? 23.244 -15.557 16.274 1.00 22.09 88 GLU C O 1
ATOM 2327 N N . ASP B 1 89 ? 23.895 -13.930 17.692 1.00 17.75 89 ASP C N 1
ATOM 2328 C CA . ASP B 1 89 ? 23.147 -14.407 18.881 1.00 16.03 89 ASP C CA 1
ATOM 2329 C C . ASP B 1 89 ? 21.837 -13.624 19.064 1.00 15.14 89 ASP C C 1
ATOM 2330 O O . ASP B 1 89 ? 21.082 -13.973 19.997 1.00 15.38 89 ASP C O 1
ATOM 2335 N N . THR B 1 90 ? 21.549 -12.623 18.224 1.00 14.07 90 THR C N 1
ATOM 2336 C CA . THR B 1 90 ? 20.222 -11.939 18.146 1.00 12.93 90 THR C CA 1
ATOM 2337 C C . THR B 1 90 ? 19.140 -12.974 17.815 1.00 11.73 90 THR C C 1
ATOM 2338 O O . THR B 1 90 ? 19.311 -13.677 16.811 1.00 11.80 90 THR C O 1
ATOM 2342 N N . ALA B 1 91 ? 18.060 -13.059 18.593 1.00 10.40 91 ALA C N 1
ATOM 2343 C CA . ALA B 1 91 ? 17.029 -14.103 18.406 1.00 9.56 91 ALA C CA 1
ATOM 2344 C C . ALA B 1 91 ? 15.868 -13.909 19.383 1.00 9.05 91 ALA C C 1
ATOM 2345 O O . ALA B 1 91 ? 16.033 -13.186 20.398 1.00 8.69 91 ALA C O 1
ATOM 2347 N N . VAL B 1 92 ? 14.740 -14.581 19.134 1.00 8.37 92 VAL C N 1
ATOM 2348 C CA . VAL B 1 92 ? 13.722 -14.755 20.206 1.00 7.93 92 VAL C CA 1
ATOM 2349 C C . VAL B 1 92 ? 14.172 -15.967 21.018 1.00 7.65 92 VAL C C 1
ATOM 2350 O O . VAL B 1 92 ? 14.454 -17.004 20.395 1.00 7.44 92 VAL C O 1
ATOM 2354 N N . TYR B 1 93 ? 14.310 -15.790 22.335 1.00 7.37 93 TYR C N 1
ATOM 2355 C CA . TYR B 1 93 ? 14.678 -16.852 23.298 1.00 7.51 93 TYR C CA 1
ATOM 2356 C C . TYR B 1 93 ? 13.392 -17.370 23.945 1.00 7.74 93 TYR C C 1
ATOM 2357 O O . TYR B 1 93 ? 12.614 -16.568 24.520 1.00 7.90 93 TYR C O 1
ATOM 2366 N N . TYR B 1 94 ? 13.168 -18.676 23.817 1.00 7.79 94 TYR C N 1
ATOM 2367 C CA . TYR B 1 94 ? 11.986 -19.374 24.363 1.00 8.27 94 TYR C CA 1
ATOM 2368 C C . TYR B 1 94 ? 12.407 -20.188 25.581 1.00 9.34 94 TYR C C 1
ATOM 2369 O O . TYR B 1 94 ? 13.452 -20.858 25.558 1.00 8.99 94 TYR C O 1
ATOM 2378 N N . CYS B 1 95 ? 11.556 -20.120 26.602 1.00 10.97 95 CYS C N 1
ATOM 2379 C CA . CYS B 1 95 ? 11.499 -21.034 27.754 1.00 12.16 95 CYS C CA 1
ATOM 2380 C C . CYS B 1 95 ? 10.517 -22.141 27.431 1.00 11.58 95 CYS C C 1
ATOM 2381 O O . CYS B 1 95 ? 9.505 -21.789 26.862 1.00 11.91 95 CYS C O 1
ATOM 2384 N N . ALA B 1 96 ? 10.763 -23.385 27.843 1.00 11.24 96 ALA C N 1
ATOM 2385 C CA . ALA B 1 96 ? 9.788 -24.499 27.717 1.00 10.88 96 ALA C CA 1
ATOM 2386 C C . ALA B 1 96 ? 10.041 -25.575 28.785 1.00 10.85 96 ALA C C 1
ATOM 2387 O O . ALA B 1 96 ? 11.183 -25.778 29.198 1.00 10.36 96 ALA C O 1
ATOM 2389 N N . ARG B 1 97 ? 8.963 -26.219 29.213 1.00 11.58 97 ARG C N 1
ATOM 2390 C CA . ARG B 1 97 ? 8.939 -27.370 30.145 1.00 12.50 97 ARG C CA 1
ATOM 2391 C C . ARG B 1 97 ? 9.211 -28.658 29.363 1.00 12.91 97 ARG C C 1
ATOM 2392 O O . ARG B 1 97 ? 8.739 -28.750 28.239 1.00 11.85 97 ARG C O 1
ATOM 2400 N N . ASP B 1 98 ? 9.988 -29.574 29.943 1.00 14.38 98 ASP C N 1
ATOM 2401 C CA . ASP B 1 98 ? 10.225 -30.950 29.436 1.00 16.11 98 ASP C CA 1
ATOM 2402 C C . ASP B 1 98 ? 9.771 -31.948 30.505 1.00 15.80 98 ASP C C 1
ATOM 2403 O O . ASP B 1 98 ? 10.411 -32.021 31.568 1.00 15.34 98 ASP C O 1
ATOM 2408 N N . THR B 1 99 ? 8.681 -32.658 30.234 1.00 16.12 99 THR C N 1
ATOM 2409 C CA . THR B 1 99 ? 7.956 -33.512 31.212 1.00 16.19 99 THR C CA 1
ATOM 2410 C C . THR B 1 99 ? 8.360 -34.973 31.017 1.00 16.53 99 THR C C 1
ATOM 2411 O O . THR B 1 99 ? 8.942 -35.289 29.968 1.00 16.62 99 THR C O 1
ATOM 2415 N N . ASP B 1 100 ? 8.058 -35.817 31.999 1.00 16.86 100 ASP C N 1
ATOM 2416 C CA . ASP B 1 100 ? 8.249 -37.286 31.904 1.00 17.84 100 ASP C CA 1
ATOM 2417 C C . ASP B 1 100 ? 7.362 -37.841 30.775 1.00 18.40 100 ASP C C 1
ATOM 2418 O O . ASP B 1 100 ? 7.908 -38.554 29.917 1.00 18.52 100 ASP C O 1
ATOM 2423 N N . TYR B 1 101 ? 6.057 -37.535 30.765 1.00 18.80 101 TYR C N 1
ATOM 2424 C CA . TYR B 1 101 ? 5.054 -38.330 30.006 1.00 20.31 101 TYR C CA 1
ATOM 2425 C C . TYR B 1 101 ? 4.315 -37.506 28.943 1.00 21.82 101 TYR C C 1
ATOM 2426 O O . TYR B 1 101 ? 3.556 -38.119 28.169 1.00 22.15 101 TYR C O 1
ATOM 2435 N N . ASP B 1 102 ? 4.535 -36.191 28.872 1.00 23.69 102 ASP C N 1
ATOM 2436 C CA . ASP B 1 102 ? 3.705 -35.265 28.052 1.00 23.16 102 ASP C CA 1
ATOM 2437 C C . ASP B 1 102 ? 4.579 -34.526 27.022 1.00 20.86 102 ASP C C 1
ATOM 2438 O O . ASP B 1 102 ? 4.009 -33.735 26.243 1.00 19.65 102 ASP C O 1
ATOM 2443 N N . GLY B 1 103 ? 5.900 -34.769 27.016 1.00 18.83 103 GLY C N 1
ATOM 2444 C CA . GLY B 1 103 ? 6.877 -34.132 26.107 1.00 18.27 103 GLY C CA 1
ATOM 2445 C C . GLY B 1 103 ? 7.113 -32.667 26.453 1.00 17.62 103 GLY C C 1
ATOM 2446 O O . GLY B 1 103 ? 6.823 -32.254 27.584 1.00 17.39 103 GLY C O 1
ATOM 2447 N N . MET B 1 104 ? 7.617 -31.889 25.500 1.00 17.12 104 MET C N 1
ATOM 2448 C CA . MET B 1 104 ? 7.884 -30.435 25.659 1.00 16.15 104 MET C CA 1
ATOM 2449 C C . MET B 1 104 ? 6.611 -29.647 25.353 1.00 15.05 104 MET C C 1
ATOM 2450 O O . MET B 1 104 ? 6.515 -29.056 24.291 1.00 15.10 104 MET C O 1
ATOM 2455 N N . ASP B 1 105 ? 5.680 -29.638 26.297 1.00 14.65 105 ASP C N 1
ATOM 2456 C CA . ASP B 1 105 ? 4.259 -29.266 26.076 1.00 14.79 105 ASP C CA 1
ATOM 2457 C C . ASP B 1 105 ? 4.015 -27.765 26.284 1.00 13.43 105 ASP C C 1
ATOM 2458 O O . ASP B 1 105 ? 3.183 -27.245 25.577 1.00 14.62 105 ASP C O 1
ATOM 2463 N N . VAL B 1 106 ? 4.656 -27.101 27.242 1.00 11.84 106 VAL C N 1
ATOM 2464 C CA . VAL B 1 106 ? 4.316 -25.695 27.587 1.00 11.44 106 VAL C CA 1
ATOM 2465 C C . VAL B 1 106 ? 5.528 -24.804 27.339 1.00 10.82 106 VAL C C 1
ATOM 2466 O O . VAL B 1 106 ? 6.599 -25.144 27.807 1.00 10.39 106 VAL C O 1
ATOM 2470 N N . TRP B 1 107 ? 5.299 -23.680 26.662 1.00 10.79 107 TRP C N 1
ATOM 2471 C CA . TRP B 1 107 ? 6.315 -22.717 26.175 1.00 10.68 107 TRP C CA 1
ATOM 2472 C C . TRP B 1 107 ? 6.000 -21.339 26.732 1.00 11.56 107 TRP C C 1
ATOM 2473 O O . TRP B 1 107 ? 4.796 -21.024 26.842 1.00 11.92 107 TRP C O 1
ATOM 2484 N N . GLY B 1 108 ? 7.029 -20.554 27.057 1.00 12.61 108 GLY C N 1
ATOM 2485 C CA . GLY B 1 108 ? 6.895 -19.100 27.244 1.00 13.52 108 GLY C CA 1
ATOM 2486 C C . GLY B 1 108 ? 6.617 -18.467 25.903 1.00 14.60 108 GLY C C 1
ATOM 2487 O O . GLY B 1 108 ? 6.782 -19.168 24.903 1.00 14.07 108 GLY C O 1
ATOM 2488 N N . ARG B 1 109 ? 6.249 -17.188 25.868 1.00 17.48 109 ARG C N 1
ATOM 2489 C CA . ARG B 1 109 ? 5.829 -16.513 24.612 1.00 20.20 109 AR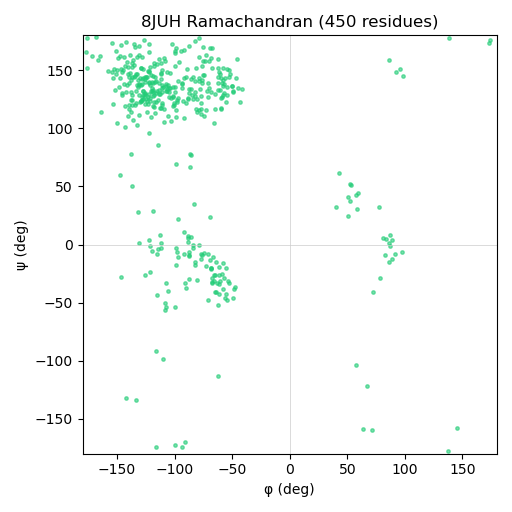G C CA 1
ATOM 2490 C C . ARG B 1 109 ? 7.057 -15.945 23.877 1.00 19.43 109 ARG C C 1
ATOM 2491 O O . ARG B 1 109 ? 6.895 -15.533 22.706 1.00 18.09 109 ARG C O 1
ATOM 2499 N N . GLY B 1 110 ? 8.232 -15.946 24.522 1.00 17.83 110 GLY C N 1
ATOM 2500 C CA . GLY B 1 110 ? 9.528 -15.598 23.903 1.00 17.99 110 GLY C CA 1
ATOM 2501 C C . GLY B 1 110 ? 9.955 -14.159 24.174 1.00 16.98 110 GLY C C 1
ATOM 2502 O O . GLY B 1 110 ? 9.106 -13.306 24.236 1.00 15.37 110 GLY C O 1
ATOM 2503 N N . LEU B 1 111 ? 11.250 -13.898 24.326 1.00 16.65 111 LEU C N 1
ATOM 2504 C CA . LEU B 1 111 ? 11.800 -12.529 24.487 1.00 17.05 111 LEU C CA 1
ATOM 2505 C C . LEU B 1 111 ? 12.742 -12.271 23.303 1.00 16.78 111 LEU C C 1
ATOM 2506 O O . LEU B 1 111 ? 13.666 -13.072 23.110 1.00 16.52 111 LEU C O 1
ATOM 2511 N N . LEU B 1 112 ? 12.509 -11.231 22.505 1.00 16.47 112 LEU C N 1
ATOM 2512 C CA . LEU B 1 112 ? 13.471 -10.862 21.440 1.00 16.77 112 LEU C CA 1
ATOM 2513 C C . LEU B 1 112 ? 14.644 -10.135 22.103 1.00 16.14 112 LEU C C 1
ATOM 2514 O O . LEU B 1 112 ? 14.426 -9.104 22.774 1.00 15.73 112 LEU C O 1
ATOM 2519 N N . VAL B 1 113 ? 15.841 -10.678 21.907 1.00 15.91 113 VAL C N 1
ATOM 2520 C CA . VAL B 1 113 ? 17.131 -10.074 22.332 1.00 15.92 113 VAL C CA 1
ATOM 2521 C C . VAL B 1 113 ? 17.946 -9.763 21.074 1.00 16.59 113 VAL C C 1
ATOM 2522 O O . VAL B 1 113 ? 18.189 -10.686 20.236 1.00 14.79 113 VAL C O 1
ATOM 2526 N N . THR B 1 114 ? 18.301 -8.480 20.950 1.00 18.30 114 THR C N 1
ATOM 2527 C CA . THR B 1 114 ? 19.145 -7.898 19.877 1.00 19.21 114 THR C CA 1
ATOM 2528 C C . THR B 1 114 ? 20.526 -7.617 20.474 1.00 19.68 114 THR C C 1
ATOM 2529 O O . THR B 1 114 ? 20.601 -7.047 21.584 1.00 19.33 114 THR C O 1
ATOM 2533 N N . VAL B 1 115 ? 21.568 -8.051 19.773 1.00 20.55 115 VAL C N 1
ATOM 2534 C CA . VAL B 1 115 ? 22.985 -7.727 20.083 1.00 20.88 115 VAL C CA 1
ATOM 2535 C C . VAL B 1 115 ? 23.414 -6.659 19.082 1.00 20.92 115 VAL C C 1
ATOM 2536 O O . VAL B 1 115 ? 23.591 -7.039 17.911 1.00 20.96 115 VAL C O 1
ATOM 2540 N N . SER B 1 116 ? 23.548 -5.400 19.526 1.00 21.35 116 SER C N 1
ATOM 2541 C CA . SER B 1 116 ? 23.920 -4.217 18.692 1.00 21.79 116 SER C CA 1
ATOM 2542 C C . SER B 1 116 ? 24.943 -3.300 19.399 1.00 20.67 116 SER C C 1
ATOM 2543 O O . SER B 1 116 ? 24.731 -2.976 20.593 1.00 19.86 116 SER C O 1
ATOM 2546 N N . GLN B 1 133 ? 26.786 -31.840 15.718 1.00 67.55 133 GLN C N 1
ATOM 2547 C CA . GLN B 1 133 ? 26.960 -31.365 14.314 1.00 65.98 133 GLN C CA 1
ATOM 2548 C C . GLN B 1 133 ? 25.781 -31.849 13.451 1.00 66.99 133 GLN C C 1
ATOM 2549 O O . GLN B 1 133 ? 25.267 -31.019 12.664 1.00 68.55 133 GLN C O 1
ATOM 2555 N N . ALA B 1 134 ? 25.367 -33.121 13.606 1.00 62.35 134 ALA C N 1
ATOM 2556 C CA . ALA B 1 134 ? 24.372 -33.836 12.761 1.00 57.93 134 ALA C CA 1
ATOM 2557 C C . ALA B 1 134 ? 23.094 -32.996 12.641 1.00 52.68 134 ALA C C 1
ATOM 2558 O O . ALA B 1 134 ? 22.780 -32.286 13.615 1.00 48.31 134 ALA C O 1
ATOM 2560 N N . VAL B 1 135 ? 22.403 -33.060 11.493 1.00 48.66 135 VAL C N 1
ATOM 2561 C CA . VAL B 1 135 ? 21.280 -32.129 11.147 1.00 48.72 135 VAL C CA 1
ATOM 2562 C C . VAL B 1 135 ? 20.102 -32.902 10.524 1.00 43.53 135 VAL C C 1
ATOM 2563 O O . VAL B 1 135 ? 20.333 -34.000 9.966 1.00 45.21 135 VAL C O 1
ATOM 2567 N N . LEU B 1 136 ? 18.891 -32.330 10.629 1.00 35.20 136 LEU C N 1
ATOM 2568 C CA . LEU B 1 136 ? 17.606 -32.923 10.172 1.00 29.73 136 LEU C CA 1
ATOM 2569 C C . LEU B 1 136 ? 17.053 -32.110 8.994 1.00 26.52 136 LEU C C 1
ATOM 2570 O O . LEU B 1 136 ? 16.736 -30.914 9.179 1.00 24.13 136 LEU C O 1
ATOM 2575 N N . THR B 1 137 ? 16.944 -32.764 7.834 1.00 24.70 137 THR C N 1
ATOM 2576 C CA . THR B 1 137 ? 16.469 -32.211 6.536 1.00 24.42 137 THR C CA 1
ATOM 2577 C C . THR B 1 137 ? 14.940 -32.221 6.499 1.00 22.32 137 THR C C 1
ATOM 2578 O O . THR B 1 137 ? 14.375 -33.294 6.746 1.00 21.83 137 THR C O 1
ATOM 2582 N N . GLN B 1 138 ? 14.320 -31.082 6.182 1.00 21.22 138 GLN C N 1
ATOM 2583 C CA . GLN B 1 138 ? 12.868 -30.967 5.873 1.00 21.38 138 GLN C CA 1
ATOM 2584 C C . GLN B 1 138 ? 12.699 -30.229 4.543 1.00 21.69 138 GLN C C 1
ATOM 2585 O O . GLN B 1 138 ? 13.432 -29.281 4.266 1.00 21.81 138 GLN C O 1
ATOM 2591 N N . PRO B 1 139 ? 11.715 -30.614 3.695 1.00 21.37 139 PRO C N 1
ATOM 2592 C CA . PRO B 1 139 ? 11.348 -29.813 2.527 1.00 20.87 139 PRO C CA 1
ATOM 2593 C C . PRO B 1 139 ? 10.968 -28.397 2.970 1.00 20.33 139 PRO C C 1
ATOM 2594 O O . PRO B 1 139 ? 10.385 -28.252 4.009 1.00 21.05 139 PRO C O 1
ATOM 2598 N N . SER B 1 140 ? 11.319 -27.386 2.193 1.00 20.33 140 SER C N 1
ATOM 2599 C CA . SER B 1 140 ? 11.120 -25.968 2.585 1.00 21.91 140 SER C CA 1
ATOM 2600 C C . SER B 1 140 ? 9.621 -25.656 2.641 1.00 21.25 140 SER C C 1
ATOM 2601 O O . SER B 1 140 ? 9.234 -24.821 3.459 1.00 20.46 140 SER C O 1
ATOM 2604 N N . SER B 1 141 ? 8.830 -26.292 1.775 1.00 21.26 141 SER C N 1
ATOM 2605 C CA . SER B 1 141 ? 7.418 -25.925 1.499 1.00 21.91 141 SER C CA 1
ATOM 2606 C C . SER B 1 141 ? 6.589 -27.169 1.156 1.00 20.84 141 SER C C 1
ATOM 2607 O O . SER B 1 141 ? 7.102 -28.099 0.500 1.00 20.52 141 SER C O 1
ATOM 2610 N N . VAL B 1 142 ? 5.343 -27.166 1.616 1.00 19.88 142 VAL C N 1
ATOM 2611 C CA . VAL B 1 142 ? 4.291 -28.148 1.255 1.00 19.08 142 VAL C CA 1
ATOM 2612 C C . VAL B 1 142 ? 3.013 -27.344 1.151 1.00 18.73 142 VAL C C 1
ATOM 2613 O O . VAL B 1 142 ? 2.982 -26.271 1.769 1.00 17.90 142 VAL C O 1
ATOM 2617 N N . SER B 1 143 ? 2.020 -27.835 0.407 1.00 18.53 143 SER C N 1
ATOM 2618 C CA . SER B 1 143 ? 0.718 -27.144 0.251 1.00 17.62 143 SER C CA 1
ATOM 2619 C C . SER B 1 143 ? -0.405 -28.150 0.005 1.00 16.13 143 SER C C 1
ATOM 2620 O O . SER B 1 143 ? -0.106 -29.309 -0.254 1.00 14.98 143 SER C O 1
ATOM 2623 N N . GLY B 1 144 ? -1.654 -27.697 0.116 1.00 15.93 144 GLY C N 1
ATOM 2624 C CA . GLY B 1 144 ? -2.838 -28.570 0.084 1.00 16.31 144 GLY C CA 1
ATOM 2625 C C . GLY B 1 144 ? -4.135 -27.790 0.134 1.00 16.48 144 GLY C C 1
ATOM 2626 O O . GLY B 1 144 ? -4.143 -26.678 0.687 1.00 16.52 144 GLY C O 1
ATOM 2627 N N . SER B 1 145 ? -5.190 -28.359 -0.455 1.00 17.05 145 SER C N 1
ATOM 2628 C CA . SER B 1 145 ? -6.572 -27.821 -0.448 1.00 17.14 145 SER C CA 1
ATOM 2629 C C . SER B 1 145 ? -7.189 -28.159 0.906 1.00 16.52 145 SER C C 1
ATOM 2630 O O . SER B 1 145 ? -6.664 -29.063 1.573 1.00 16.94 145 SER C O 1
ATOM 2633 N N . LEU B 1 146 ? -8.264 -27.478 1.296 1.00 16.59 146 LEU C N 1
ATOM 2634 C CA . LEU B 1 146 ? -9.020 -27.826 2.530 1.00 16.51 146 LEU C CA 1
ATOM 2635 C C . LEU B 1 146 ? -9.480 -29.283 2.407 1.00 16.02 146 LEU C C 1
ATOM 2636 O O . LEU B 1 146 ? -9.841 -29.681 1.279 1.00 17.16 146 LEU C O 1
ATOM 2641 N N . GLY B 1 147 ? -9.385 -30.066 3.488 1.00 15.39 147 GLY C N 1
ATOM 2642 C CA . GLY B 1 147 ? -9.903 -31.455 3.582 1.00 15.10 147 GLY C CA 1
ATOM 2643 C C . GLY B 1 147 ? -8.892 -32.500 3.140 1.00 15.16 147 GLY C C 1
ATOM 2644 O O . GLY B 1 147 ? -9.099 -33.697 3.394 1.00 15.59 147 GLY C O 1
ATOM 2645 N N . GLN B 1 148 ? -7.817 -32.061 2.500 1.00 15.70 148 GLN C N 1
ATOM 2646 C CA . GLN B 1 148 ? -6.774 -32.927 1.899 1.00 16.15 148 GLN C CA 1
ATOM 2647 C C . GLN B 1 148 ? -5.860 -33.487 2.993 1.00 16.47 148 GLN C C 1
ATOM 2648 O O . GLN B 1 148 ? -5.698 -32.829 4.036 1.00 15.64 148 GLN C O 1
ATOM 2654 N N . SER B 1 149 ? -5.264 -34.645 2.719 1.00 17.36 149 SER C N 1
ATOM 2655 C CA . SER B 1 149 ? -4.113 -35.224 3.454 1.00 17.46 149 SER C CA 1
ATOM 2656 C C . SER B 1 149 ? -2.828 -34.545 2.998 1.00 17.85 149 SER C C 1
ATOM 2657 O O . SER B 1 149 ? -2.663 -34.349 1.787 1.00 18.62 149 SER C O 1
ATOM 2660 N N . VAL B 1 150 ? -1.922 -34.275 3.931 1.00 17.91 150 VAL C N 1
ATOM 2661 C CA . VAL B 1 150 ? -0.578 -33.721 3.625 1.00 18.33 150 VAL C CA 1
ATOM 2662 C C . VAL B 1 150 ? 0.452 -34.446 4.496 1.00 18.14 150 VAL C C 1
ATOM 2663 O O . VAL B 1 150 ? 0.131 -34.756 5.665 1.00 18.53 150 VAL C O 1
ATOM 2667 N N . SER B 1 151 ? 1.634 -34.726 3.941 1.00 17.68 151 SER C N 1
ATOM 2668 C CA . SER B 1 151 ? 2.758 -35.400 4.639 1.00 17.67 151 SER C CA 1
ATOM 2669 C C . SER B 1 151 ? 4.024 -34.538 4.614 1.00 17.14 151 SER C C 1
ATOM 2670 O O . SER B 1 151 ? 4.286 -33.882 3.602 1.00 16.70 151 SER C O 1
ATOM 2673 N N . ILE B 1 152 ? 4.741 -34.505 5.739 1.00 17.31 152 ILE C N 1
ATOM 2674 C CA . ILE B 1 152 ? 6.053 -33.813 5.914 1.00 17.30 152 ILE C CA 1
ATOM 2675 C C . ILE B 1 152 ? 7.014 -34.823 6.530 1.00 17.59 152 ILE C C 1
ATOM 2676 O O . ILE B 1 152 ? 6.672 -35.378 7.589 1.00 17.86 152 ILE C O 1
ATOM 2681 N N . THR B 1 153 ? 8.149 -35.064 5.879 1.00 19.01 153 THR C N 1
ATOM 2682 C CA . THR B 1 153 ? 9.213 -36.005 6.327 1.00 19.92 153 THR C CA 1
ATOM 2683 C C . THR B 1 153 ? 10.428 -35.202 6.809 1.00 20.23 153 THR C C 1
ATOM 2684 O O . THR B 1 153 ? 10.743 -34.188 6.182 1.00 20.86 153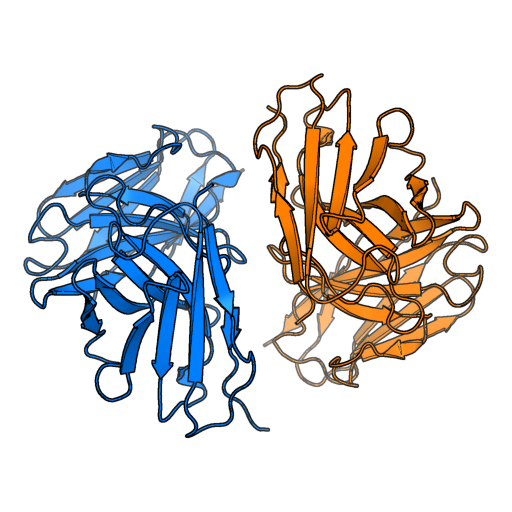 THR C O 1
ATOM 2688 N N . CYS B 1 154 ? 11.052 -35.613 7.912 1.00 22.09 154 CYS C N 1
ATOM 2689 C CA . CYS B 1 154 ? 12.398 -35.140 8.329 1.00 23.28 154 CYS C CA 1
ATOM 2690 C C . CYS B 1 154 ? 13.328 -36.356 8.287 1.00 22.45 154 CYS C C 1
ATOM 2691 O O . CYS B 1 154 ? 12.913 -37.431 8.750 1.00 21.54 154 CYS C O 1
ATOM 2694 N N . SER B 1 155 ? 14.480 -36.205 7.630 1.00 22.62 155 SER C N 1
ATOM 2695 C CA . SER B 1 155 ? 15.563 -37.220 7.532 1.00 23.21 155 SER C CA 1
ATOM 2696 C C . SER B 1 155 ? 16.694 -36.870 8.498 1.00 23.00 155 SER C C 1
ATOM 2697 O O . SER B 1 155 ? 17.102 -35.692 8.533 1.00 21.48 155 SER C O 1
ATOM 2700 N N . GLY B 1 156 ? 17.200 -37.873 9.215 1.00 24.22 156 GLY C N 1
ATOM 2701 C CA . GLY B 1 156 ? 18.371 -37.752 10.102 1.00 25.06 156 GLY C CA 1
ATOM 2702 C C . GLY B 1 156 ? 19.333 -38.899 9.882 1.00 25.60 156 GLY C C 1
ATOM 2703 O O . GLY B 1 156 ? 19.607 -39.226 8.719 1.00 24.22 156 GLY C O 1
ATOM 2704 N N . SER B 1 157 ? 19.805 -39.494 10.974 1.00 28.55 157 SER C N 1
ATOM 2705 C CA . SER B 1 157 ? 20.820 -40.576 10.998 1.00 31.16 157 SER C CA 1
ATOM 2706 C C . SER B 1 157 ? 20.462 -41.590 12.087 1.00 32.83 157 SER C C 1
ATOM 2707 O O . SER B 1 157 ? 19.535 -41.321 12.880 1.00 33.71 157 SER C O 1
ATOM 2710 N N . SER B 1 158 ? 21.217 -42.688 12.144 1.00 34.57 158 SER C N 1
ATOM 2711 C CA . SER B 1 158 ? 21.117 -43.744 13.181 1.00 36.08 158 SER C CA 1
ATOM 2712 C C . SER B 1 158 ? 21.259 -43.138 14.587 1.00 36.28 158 SER C C 1
ATOM 2713 O O . SER B 1 158 ? 20.828 -43.798 15.540 1.00 36.54 158 SER C O 1
ATOM 2716 N N . SER B 1 159 ? 21.831 -41.934 14.711 1.00 36.25 159 SER C N 1
ATOM 2717 C CA . SER B 1 159 ? 22.217 -41.296 16.001 1.00 39.11 159 SER C CA 1
ATOM 2718 C C . SER B 1 159 ? 21.047 -40.507 16.605 1.00 39.34 159 SER C C 1
ATOM 2719 O O . SER B 1 159 ? 21.009 -40.389 17.844 1.00 39.87 159 SER C O 1
ATOM 2722 N N . ASN B 1 160 ? 20.145 -39.977 15.765 1.00 38.03 160 ASN C N 1
ATOM 2723 C CA . ASN B 1 160 ? 19.021 -39.094 16.185 1.00 35.22 160 ASN C CA 1
ATOM 2724 C C . ASN B 1 160 ? 17.685 -39.788 15.875 1.00 33.75 160 ASN C C 1
ATOM 2725 O O . ASN B 1 160 ? 17.222 -40.526 16.772 1.00 31.66 160 ASN C O 1
ATOM 2730 N N . VAL B 1 161 ? 17.085 -39.571 14.693 1.00 32.29 161 VAL C N 1
ATOM 2731 C CA . VAL B 1 161 ? 15.714 -40.041 14.359 1.00 32.88 161 VAL C CA 1
ATOM 2732 C C . VAL B 1 161 ? 15.668 -41.570 14.378 1.00 33.56 161 VAL C C 1
ATOM 2733 O O . VAL B 1 161 ? 14.625 -42.109 14.761 1.00 36.83 161 VAL C O 1
ATOM 2735 N N . GLY B 1 162 ? 16.760 -42.244 14.012 1.00 35.49 162 GLY C N 1
ATOM 2736 C CA . GLY B 1 162 ? 16.845 -43.719 14.014 1.00 37.45 162 GLY C CA 1
ATOM 2737 C C . GLY B 1 162 ? 17.153 -44.302 15.387 1.00 39.37 162 GLY C C 1
ATOM 2738 O O . GLY B 1 162 ? 16.885 -45.494 15.580 1.00 40.90 162 GLY C O 1
ATOM 2739 N N . TYR B 1 163 ? 17.666 -43.495 16.324 1.00 42.64 163 TYR C N 1
ATOM 2740 C CA . TYR B 1 163 ? 18.248 -43.946 17.619 1.00 43.88 163 TYR C CA 1
ATOM 2741 C C . TYR B 1 163 ? 17.182 -44.465 18.580 1.00 44.16 163 TYR C C 1
ATOM 2742 O O . TYR B 1 163 ? 17.582 -44.942 19.654 1.00 46.80 163 TYR C O 1
ATOM 2751 N N . GLY B 1 164 ? 15.899 -44.313 18.241 1.00 43.32 164 GLY C N 1
ATOM 2752 C CA . GLY B 1 164 ? 14.762 -44.794 19.051 1.00 43.69 164 GLY C CA 1
ATOM 2753 C C . GLY B 1 164 ? 13.572 -43.854 18.958 1.00 44.94 164 GLY C C 1
ATOM 2754 O O . GLY B 1 164 ? 13.495 -43.097 17.961 1.00 42.77 164 GLY C O 1
ATOM 2755 N N . ASN B 1 165 ? 12.669 -43.905 19.944 1.00 45.34 165 ASN C N 1
ATOM 2756 C CA . ASN B 1 165 ? 11.342 -43.232 19.900 1.00 43.56 165 ASN C CA 1
ATOM 2757 C C . ASN B 1 165 ? 11.426 -41.909 20.672 1.00 39.38 165 ASN C C 1
ATOM 2758 O O . ASN B 1 165 ? 10.806 -41.812 21.750 1.00 40.16 165 ASN C O 1
ATOM 2763 N N . TYR B 1 166 ? 12.157 -40.930 20.127 1.00 35.29 166 TYR C N 1
ATOM 2764 C CA . TYR B 1 166 ? 12.511 -39.644 20.792 1.00 32.52 166 TYR C CA 1
ATOM 2765 C C . TYR B 1 166 ? 12.238 -38.450 19.868 1.00 24.68 166 TYR C C 1
ATOM 2766 O O . TYR B 1 166 ? 12.930 -37.440 19.980 1.00 21.83 166 TYR C O 1
ATOM 2775 N N . VAL B 1 167 ? 11.280 -38.576 18.958 1.00 19.95 167 VAL C N 1
ATOM 2776 C CA . VAL B 1 167 ? 11.035 -37.562 17.900 1.00 18.01 167 VAL C CA 1
ATOM 2777 C C . VAL B 1 167 ? 9.785 -36.774 18.282 1.00 15.35 167 VAL C C 1
ATOM 2778 O O . VAL B 1 167 ? 8.788 -37.396 18.720 1.00 14.89 167 VAL C O 1
ATOM 2782 N N . SER B 1 168 ? 9.879 -35.451 18.147 1.00 13.07 168 SER C N 1
ATOM 2783 C CA . SER B 1 168 ? 8.794 -34.468 18.392 1.00 11.49 168 SER C CA 1
ATOM 2784 C C . SER B 1 168 ? 8.501 -33.743 17.086 1.00 10.33 168 SER C C 1
ATOM 2785 O O . SER B 1 168 ? 9.422 -33.569 16.303 1.00 9.87 168 SER C O 1
ATOM 2788 N N . TRP B 1 169 ? 7.276 -33.258 16.936 1.00 9.69 169 TRP C N 1
ATOM 2789 C CA . TRP B 1 169 ? 6.876 -32.300 15.878 1.00 9.15 169 TRP C CA 1
ATOM 2790 C C . TRP B 1 169 ? 6.299 -31.057 16.531 1.00 8.52 169 TRP C C 1
ATOM 2791 O O . TRP B 1 169 ? 5.546 -31.215 17.493 1.00 8.69 169 TRP C O 1
ATOM 2802 N N . PHE B 1 170 ? 6.605 -29.880 16.008 1.00 8.14 170 PHE C N 1
ATOM 2803 C CA . PHE B 1 170 ? 6.028 -28.614 16.507 1.00 8.00 170 PHE C CA 1
ATOM 2804 C C . PHE B 1 170 ? 5.431 -27.829 15.351 1.00 8.41 170 PHE C C 1
ATOM 2805 O O . PHE B 1 170 ? 5.866 -27.957 14.212 1.00 8.74 170 PHE C O 1
ATOM 2813 N N . GLN B 1 171 ? 4.413 -27.056 15.694 1.00 9.24 171 GLN C N 1
ATOM 2814 C CA . GLN B 1 171 ? 3.708 -26.090 14.830 1.00 9.88 171 GLN C CA 1
ATOM 2815 C C . GLN B 1 171 ? 4.063 -24.704 15.354 1.00 10.77 171 GLN C C 1
ATOM 2816 O O . GLN B 1 171 ? 4.057 -24.501 16.579 1.00 10.74 171 GLN C O 1
ATOM 2822 N N . GLN B 1 172 ? 4.400 -23.797 14.455 1.00 12.06 172 GLN C N 1
ATOM 2823 C CA . GLN B 1 172 ? 4.658 -22.400 14.819 1.00 13.28 172 GLN C CA 1
ATOM 2824 C C . GLN B 1 172 ? 4.008 -21.515 13.770 1.00 15.33 172 GLN C C 1
ATOM 2825 O O . GLN B 1 172 ? 4.435 -21.590 12.603 1.00 14.82 172 GLN C O 1
ATOM 2831 N N . VAL B 1 173 ? 2.996 -20.751 14.181 1.00 18.41 173 VAL C N 1
ATOM 2832 C CA . VAL B 1 173 ? 2.542 -19.529 13.451 1.00 22.20 173 VAL C CA 1
ATOM 2833 C C . VAL B 1 173 ? 3.577 -18.433 13.710 1.00 25.06 173 VAL C C 1
ATOM 2834 O O . VAL B 1 173 ? 3.698 -17.962 14.839 1.00 23.24 173 VAL C O 1
ATOM 2838 N N . PRO B 1 174 ? 4.377 -17.998 12.705 1.00 30.59 174 PRO C N 1
ATOM 2839 C CA . PRO B 1 174 ? 5.490 -17.088 12.983 1.00 32.76 174 PRO C CA 1
ATOM 2840 C C . PRO B 1 174 ? 4.991 -15.856 13.770 1.00 35.68 174 PRO C C 1
ATOM 2841 O O . PRO B 1 174 ? 3.834 -15.401 13.582 1.00 30.87 174 PRO C O 1
ATOM 2845 N N . GLY B 1 175 ? 5.866 -15.391 14.675 1.00 39.03 175 GLY C N 1
ATOM 2846 C CA . GLY B 1 175 ? 5.565 -14.440 15.766 1.00 39.76 175 GLY C CA 1
ATOM 2847 C C . GLY B 1 175 ? 4.861 -15.110 16.941 1.00 37.83 175 GLY C C 1
ATOM 2848 O O . GLY B 1 175 ? 4.035 -14.446 17.585 1.00 41.53 175 GLY C O 1
ATOM 2849 N N . SER B 1 176 ? 5.150 -16.383 17.222 1.00 34.75 176 SER C N 1
ATOM 2850 C CA . SER B 1 176 ? 4.496 -17.142 18.324 1.00 31.66 176 SER C CA 1
ATOM 2851 C C . SER B 1 176 ? 5.355 -18.336 18.764 1.00 26.64 176 SER C C 1
ATOM 2852 O O . SER B 1 176 ? 6.100 -18.911 17.937 1.00 25.15 176 SER C O 1
ATOM 2855 N N . ALA B 1 177 ? 5.248 -18.670 20.046 1.00 22.16 177 ALA C N 1
ATOM 2856 C CA . ALA B 1 177 ? 5.887 -19.837 20.680 1.00 20.59 177 ALA C CA 1
ATOM 2857 C C . ALA B 1 177 ? 5.418 -21.091 19.961 1.00 18.52 177 ALA C C 1
ATOM 2858 O O . ALA B 1 177 ? 4.243 -21.241 19.678 1.00 17.79 177 ALA C O 1
ATOM 2860 N N . PRO B 1 178 ? 6.318 -22.040 19.661 1.00 16.36 178 PRO C N 1
ATOM 2861 C CA . PRO B 1 178 ? 5.907 -23.283 19.030 1.00 15.55 178 PRO C CA 1
ATOM 2862 C C . PRO B 1 178 ? 4.940 -24.078 19.920 1.00 13.99 178 PRO C C 1
ATOM 2863 O O . PRO B 1 178 ? 4.915 -23.901 21.118 1.00 14.28 178 PRO C O 1
ATOM 2867 N N . LYS B 1 179 ? 4.203 -24.978 19.293 1.00 12.13 179 LYS C N 1
ATOM 2868 C CA . LYS B 1 179 ? 3.158 -25.782 19.949 1.00 11.56 179 LYS C CA 1
ATOM 2869 C C . LYS B 1 179 ? 3.456 -27.252 19.676 1.00 10.43 179 LYS C C 1
ATOM 2870 O O . LYS B 1 179 ? 3.516 -27.615 18.489 1.00 10.43 179 LYS C O 1
ATOM 2876 N N . LEU B 1 180 ? 3.646 -28.056 20.719 1.00 9.20 180 LEU C N 1
ATOM 2877 C CA . LEU B 1 180 ? 3.915 -29.511 20.582 1.00 8.89 180 LEU C CA 1
ATOM 2878 C C . LEU B 1 180 ? 2.743 -30.182 19.874 1.00 8.50 180 LEU C C 1
ATOM 2879 O O . LEU B 1 180 ? 1.608 -29.932 20.283 1.00 8.55 180 LEU C O 1
ATOM 2884 N N . LEU B 1 181 ? 3.011 -31.028 18.885 1.00 8.25 181 LEU C N 1
ATOM 2885 C CA . LEU B 1 181 ? 1.960 -31.767 18.133 1.00 8.15 181 LEU C CA 1
ATOM 2886 C C . LEU B 1 181 ? 2.023 -33.240 18.527 1.00 8.58 181 LEU C C 1
ATOM 2887 O O . LEU B 1 181 ? 0.986 -33.800 18.919 1.00 8.75 181 LEU C O 1
ATOM 2892 N N . ILE B 1 182 ? 3.231 -33.798 18.463 1.00 9.21 182 ILE C N 1
ATOM 2893 C CA . ILE B 1 182 ? 3.571 -35.248 18.518 1.00 9.34 182 ILE C CA 1
ATOM 2894 C C . ILE B 1 182 ? 4.827 -35.365 19.372 1.00 9.63 182 ILE C C 1
ATOM 2895 O O . ILE B 1 182 ? 5.728 -34.512 19.217 1.00 9.35 182 ILE C O 1
ATOM 2900 N N . TYR B 1 183 ? 4.896 -36.370 20.230 1.00 10.38 183 TYR C N 1
ATOM 2901 C CA . TYR B 1 183 ? 6.104 -36.676 21.037 1.00 11.77 183 TYR C CA 1
ATOM 2902 C C . TYR B 1 183 ? 6.278 -38.197 20.977 1.00 12.28 183 TYR C C 1
ATOM 2903 O O . TYR B 1 183 ? 5.313 -38.887 20.599 1.00 11.96 183 TYR C O 1
ATOM 2912 N N . GLY B 1 184 ? 7.484 -38.695 21.242 1.00 13.18 184 GLY C N 1
ATOM 2913 C CA . GLY B 1 184 ? 7.814 -40.131 21.143 1.00 13.72 184 GLY C CA 1
ATOM 2914 C C . GLY B 1 184 ? 7.380 -40.716 19.808 1.00 14.56 184 GLY C C 1
ATOM 2915 O O . GLY B 1 184 ? 6.838 -41.862 19.781 1.00 14.48 184 GLY C O 1
ATOM 2916 N N . ALA B 1 185 ? 7.587 -39.939 18.736 1.00 15.13 185 ALA C N 1
ATOM 2917 C CA . ALA B 1 185 ? 7.418 -40.320 17.308 1.00 14.51 185 ALA C CA 1
ATOM 2918 C C . ALA B 1 185 ? 5.932 -40.444 16.946 1.00 13.85 185 ALA C C 1
ATOM 2919 O O . ALA B 1 185 ? 5.573 -39.980 15.843 1.00 13.78 185 ALA C O 1
ATOM 2921 N N . THR B 1 186 ? 5.101 -41.028 17.821 1.00 13.89 186 THR C N 1
ATOM 2922 C CA . THR B 1 186 ? 3.710 -41.455 17.486 1.00 13.74 186 THR C CA 1
ATOM 2923 C C . THR B 1 186 ? 2.658 -40.870 18.431 1.00 13.29 186 THR C C 1
ATOM 2924 O O . THR B 1 186 ? 1.510 -40.771 17.997 1.00 14.11 186 THR C O 1
ATOM 2928 N N . SER B 1 187 ? 2.996 -40.531 19.674 1.00 13.14 187 SER C N 1
ATOM 2929 C CA . SER B 1 187 ? 2.015 -40.058 20.688 1.00 12.95 187 SER C CA 1
ATOM 2930 C C . SER B 1 187 ? 1.531 -38.647 20.346 1.00 12.86 187 SER C C 1
ATOM 2931 O O . SER B 1 187 ? 2.373 -37.758 20.108 1.00 13.17 187 SER C O 1
ATOM 2934 N N . ARG B 1 188 ? 0.218 -38.440 20.378 1.00 12.58 188 ARG C N 1
ATOM 2935 C CA . ARG B 1 188 ? -0.386 -37.107 20.159 1.00 12.66 188 ARG C CA 1
ATOM 2936 C C . ARG B 1 188 ? -0.386 -36.363 21.490 1.00 12.16 188 ARG C C 1
ATOM 2937 O O . ARG B 1 188 ? -0.840 -36.951 22.482 1.00 12.27 188 ARG C O 1
ATOM 2945 N N . ALA B 1 189 ? 0.124 -35.132 21.500 1.00 11.37 189 ALA C N 1
ATOM 2946 C CA . ALA B 1 189 ? 0.102 -34.225 22.672 1.00 10.93 189 ALA C CA 1
ATOM 2947 C C . ALA B 1 189 ? -1.353 -33.920 23.063 1.00 10.74 189 ALA C C 1
ATOM 2948 O O . ALA B 1 189 ? -2.252 -33.882 22.194 1.00 10.63 189 ALA C O 1
ATOM 2950 N N . SER B 1 190 ? -1.563 -33.705 24.353 1.00 10.25 190 SER C N 1
ATOM 2951 C CA . SER B 1 190 ? -2.863 -33.372 24.970 1.00 10.07 190 SER C CA 1
ATOM 2952 C C . SER B 1 190 ? -3.428 -32.091 24.325 1.00 9.37 190 SER C C 1
ATOM 2953 O O . SER B 1 190 ? -2.678 -31.091 24.187 1.00 9.06 190 SER C O 1
ATOM 2956 N N . GLY B 1 191 ? -4.683 -32.139 23.864 1.00 8.73 191 GLY C N 1
ATOM 2957 C CA . GLY B 1 191 ? -5.367 -30.987 23.245 1.00 8.26 191 GLY C CA 1
ATOM 2958 C C . GLY B 1 191 ? -5.081 -30.859 21.758 1.00 7.72 191 GLY C C 1
ATOM 2959 O O . GLY B 1 191 ? -5.569 -29.919 21.137 1.00 7.85 191 GLY C O 1
ATOM 2960 N N . VAL B 1 192 ? -4.309 -31.764 21.179 1.00 7.29 192 VAL C N 1
ATOM 2961 C CA . VAL B 1 192 ? -3.997 -31.725 19.725 1.00 7.06 192 VAL C CA 1
ATOM 2962 C C . VAL B 1 192 ? -5.082 -32.491 18.982 1.00 6.89 192 VAL C C 1
ATOM 2963 O O . VAL B 1 192 ? -5.354 -33.654 19.287 1.00 6.43 192 VAL C O 1
ATOM 2967 N N . PRO B 1 193 ? -5.722 -31.852 17.978 1.00 6.99 193 PRO C N 1
ATOM 2968 C CA . PRO B 1 193 ? -6.728 -32.530 17.169 1.00 7.27 193 PRO C CA 1
ATOM 2969 C C . PRO B 1 193 ? -6.116 -33.808 16.590 1.00 7.55 193 PRO C C 1
ATOM 2970 O O . PRO B 1 193 ? -4.962 -33.805 16.343 1.00 7.26 193 PRO C O 1
ATOM 2974 N N . ASP B 1 194 ? -6.917 -34.841 16.345 1.00 8.35 194 ASP C N 1
ATOM 2975 C CA . ASP B 1 194 ? -6.406 -36.179 15.951 1.00 9.14 194 ASP C CA 1
ATOM 2976 C C . ASP B 1 194 ? -6.233 -36.292 14.428 1.00 9.41 194 ASP C C 1
ATOM 2977 O O . ASP B 1 194 ? -5.805 -37.387 13.974 1.00 9.83 194 ASP C O 1
ATOM 2982 N N . ARG B 1 195 ? -6.431 -35.218 13.660 1.00 9.13 195 ARG C N 1
ATOM 2983 C CA . ARG B 1 195 ? -5.945 -35.195 12.260 1.00 9.40 195 ARG C CA 1
ATOM 2984 C C . ARG B 1 195 ? -4.399 -35.142 12.198 1.00 9.50 195 ARG C C 1
ATOM 2985 O O . ARG B 1 195 ? -3.836 -35.420 11.106 1.00 9.26 195 ARG C O 1
ATOM 2993 N N . PHE B 1 196 ? -3.693 -34.850 13.294 1.00 9.27 196 PHE C N 1
ATOM 2994 C CA . PHE B 1 196 ? -2.211 -34.941 13.315 1.00 9.31 196 PHE C CA 1
ATOM 2995 C C . PHE B 1 196 ? -1.808 -36.364 13.690 1.00 9.86 196 PHE C C 1
ATOM 2996 O O . PHE B 1 196 ? -2.320 -36.883 14.666 1.00 10.18 196 PHE C O 1
ATOM 3004 N N . SER B 1 197 ? -0.909 -36.967 12.918 1.00 10.92 197 SER C N 1
ATOM 3005 C CA . SER B 1 197 ? -0.279 -38.280 13.202 1.00 12.05 197 SER C CA 1
ATOM 3006 C C . SER B 1 197 ? 1.224 -38.219 12.959 1.00 12.72 197 SER C C 1
ATOM 3007 O O . SER B 1 197 ? 1.659 -37.525 12.037 1.00 12.65 197 SER C O 1
ATOM 3010 N N . GLY B 1 198 ? 1.974 -38.945 13.770 1.00 13.79 198 GLY C N 1
ATOM 3011 C CA . GLY B 1 198 ? 3.405 -39.182 13.563 1.00 15.55 198 GLY C CA 1
ATOM 3012 C C . GLY B 1 198 ? 3.617 -40.643 13.271 1.00 17.11 198 GLY C C 1
ATOM 3013 O O . GLY B 1 198 ? 2.909 -41.469 13.874 1.00 18.17 198 GLY C O 1
ATOM 3014 N N . SER B 1 199 ? 4.487 -40.941 12.315 1.00 19.29 199 SER C N 1
ATOM 3015 C CA . SER B 1 199 ? 5.035 -42.294 12.052 1.00 21.31 199 SER C CA 1
ATOM 3016 C C . SER B 1 199 ? 6.545 -42.142 11.860 1.00 23.54 199 SER C C 1
ATOM 3017 O O . SER B 1 199 ? 7.041 -40.998 11.819 1.00 21.38 199 SER C O 1
ATOM 3020 N N . ARG B 1 200 ? 7.257 -43.257 11.814 1.00 28.08 200 ARG C N 1
ATOM 3021 C CA . ARG B 1 200 ? 8.731 -43.245 11.764 1.00 32.95 200 ARG C CA 1
ATOM 3022 C C . ARG B 1 200 ? 9.189 -44.533 11.082 1.00 34.43 200 ARG C C 1
ATOM 3023 O O . ARG B 1 200 ? 8.813 -45.616 11.573 1.00 33.78 200 ARG C O 1
ATOM 3031 N N . SER B 1 201 ? 9.918 -44.394 9.970 1.00 35.78 201 SER C N 1
ATOM 3032 C CA . SER B 1 201 ? 10.483 -45.500 9.152 1.00 36.69 201 SER C CA 1
ATOM 3033 C C . SER B 1 201 ? 12.014 -45.447 9.225 1.00 36.42 201 SER C C 1
ATOM 3034 O O . SER B 1 201 ? 12.634 -44.811 8.336 1.00 35.18 201 SER C O 1
ATOM 3037 N N . GLY B 1 202 ? 12.582 -46.067 10.269 1.00 36.43 202 GLY C N 1
ATOM 3038 C CA . GLY B 1 202 ? 14.029 -46.076 10.565 1.00 36.16 202 GLY C CA 1
ATOM 3039 C C . GLY B 1 202 ? 14.587 -44.671 10.719 1.00 34.75 202 GLY C C 1
ATOM 3040 O O . GLY B 1 202 ? 14.313 -44.036 11.761 1.00 34.74 202 GLY C O 1
ATOM 3041 N N . ASN B 1 203 ? 15.306 -44.187 9.698 1.00 34.15 203 ASN C N 1
ATOM 3042 C CA . ASN B 1 203 ? 16.064 -42.904 9.717 1.00 34.32 203 ASN C CA 1
ATOM 3043 C C . ASN B 1 203 ? 15.180 -41.723 9.282 1.00 31.02 203 ASN C C 1
ATOM 3044 O O . ASN B 1 203 ? 15.708 -40.601 9.164 1.00 31.37 203 ASN C O 1
ATOM 3049 N N . THR B 1 204 ? 13.881 -41.943 9.095 1.00 28.02 204 THR C N 1
ATOM 3050 C CA . THR B 1 204 ? 12.931 -40.920 8.604 1.00 26.94 204 THR C CA 1
ATOM 3051 C C . THR B 1 204 ? 11.684 -40.913 9.494 1.00 25.61 204 THR C C 1
ATOM 3052 O O . THR B 1 204 ? 11.205 -42.003 9.866 1.00 26.69 204 THR C O 1
ATOM 3056 N N . ALA B 1 205 ? 11.205 -39.715 9.836 1.00 22.83 205 ALA C N 1
ATOM 3057 C CA . ALA B 1 205 ? 9.958 -39.481 10.599 1.00 20.09 205 ALA C CA 1
ATOM 3058 C C . ALA B 1 205 ? 9.023 -38.634 9.743 1.00 17.64 205 ALA C C 1
ATOM 3059 O O . ALA B 1 205 ? 9.522 -37.769 8.991 1.00 15.70 205 ALA C O 1
ATOM 3061 N N . THR B 1 206 ? 7.722 -38.887 9.872 1.00 16.38 206 THR C N 1
ATOM 3062 C CA . THR B 1 206 ? 6.665 -38.303 9.012 1.00 16.07 206 THR C CA 1
ATOM 3063 C C . THR B 1 206 ? 5.469 -37.859 9.856 1.00 14.83 206 THR C C 1
ATOM 3064 O O . THR B 1 206 ? 4.922 -38.671 10.586 1.00 14.56 206 THR C O 1
ATOM 3068 N N . LEU B 1 207 ? 5.107 -36.586 9.728 1.00 14.27 207 LEU C N 1
ATOM 3069 C CA . LEU B 1 207 ? 3.869 -35.980 10.263 1.00 13.73 207 LEU C CA 1
ATOM 3070 C C . LEU B 1 207 ? 2.854 -35.962 9.132 1.00 14.22 207 LEU C C 1
ATOM 3071 O O . LEU B 1 207 ? 3.190 -35.427 8.071 1.00 13.81 207 LEU C O 1
ATOM 3076 N N . THR B 1 208 ? 1.670 -36.519 9.375 1.00 15.57 208 THR C N 1
ATOM 3077 C CA . THR B 1 208 ? 0.525 -36.543 8.435 1.00 16.54 208 THR C CA 1
ATOM 3078 C C . THR B 1 208 ? -0.611 -35.692 9.013 1.00 17.32 208 THR C C 1
ATOM 3079 O O . THR B 1 208 ? -0.952 -35.835 10.198 1.00 17.56 208 THR C O 1
ATOM 3083 N N . ILE B 1 209 ? -1.140 -34.793 8.202 1.00 18.43 209 ILE C N 1
ATOM 3084 C CA . ILE B 1 209 ? -2.391 -34.056 8.493 1.00 19.37 209 ILE C CA 1
ATOM 3085 C C . ILE B 1 209 ? -3.423 -34.624 7.531 1.00 21.02 209 ILE C C 1
ATOM 3086 O O . ILE B 1 209 ? -3.290 -34.330 6.343 1.00 21.67 209 ILE C O 1
ATOM 3091 N N . SER B 1 210 ? -4.350 -35.448 8.027 1.00 22.84 210 SER C N 1
ATOM 3092 C CA . SER B 1 210 ? -5.377 -36.177 7.238 1.00 25.09 210 SER C CA 1
ATOM 3093 C C . SER B 1 210 ? -6.367 -35.199 6.577 1.00 26.26 210 SER C C 1
ATOM 3094 O O . SER B 1 210 ? -6.711 -35.431 5.391 1.00 29.41 210 SER C O 1
ATOM 3097 N N . SER B 1 211 ? -6.798 -34.137 7.266 1.00 25.88 211 SER C N 1
ATOM 3098 C CA . SER B 1 211 ? -7.872 -33.235 6.769 1.00 27.09 211 SER C CA 1
ATOM 3099 C C . SER B 1 211 ? -7.520 -31.770 7.033 1.00 25.81 211 SER C C 1
ATOM 3100 O O . SER B 1 211 ? -8.073 -31.167 7.972 1.00 27.62 211 SER C O 1
ATOM 3103 N N . LEU B 1 212 ? -6.645 -31.227 6.195 1.00 24.09 212 LEU C N 1
ATOM 3104 C CA . LEU B 1 212 ? -6.086 -29.856 6.299 1.00 23.92 212 LEU C CA 1
ATOM 3105 C C . LEU B 1 212 ? -7.223 -28.880 6.616 1.00 23.97 212 LEU C C 1
ATOM 3106 O O . LEU B 1 212 ? -8.269 -29.004 5.978 1.00 22.96 212 LEU C O 1
ATOM 3111 N N . GLN B 1 213 ? -7.014 -27.964 7.568 1.00 24.89 213 GLN C N 1
ATOM 3112 C CA . GLN B 1 213 ? -7.921 -26.822 7.881 1.00 25.51 213 GLN C CA 1
ATOM 3113 C C . GLN B 1 213 ? -7.143 -25.510 7.737 1.00 24.33 213 GLN C C 1
ATOM 3114 O O . GLN B 1 213 ? -5.910 -25.570 7.700 1.00 23.78 213 GLN C O 1
ATOM 3120 N N . ALA B 1 214 ? -7.846 -24.373 7.691 1.00 25.42 214 ALA C N 1
ATOM 3121 C CA . ALA B 1 214 ? -7.289 -23.020 7.428 1.00 26.22 214 ALA C CA 1
ATOM 3122 C C . ALA B 1 214 ? -6.253 -22.605 8.487 1.00 26.56 214 ALA C C 1
ATOM 3123 O O . ALA B 1 214 ? -5.331 -21.864 8.125 1.00 27.46 214 ALA C O 1
ATOM 3125 N N . GLU B 1 215 ? -6.382 -23.045 9.741 1.00 26.65 215 GLU C N 1
ATOM 3126 C CA . GLU B 1 215 ? -5.457 -22.633 10.839 1.00 26.87 215 GLU C CA 1
ATOM 3127 C C . GLU B 1 215 ? -4.286 -23.626 10.968 1.00 25.36 215 GLU C C 1
ATOM 3128 O O . GLU B 1 215 ? -3.538 -23.526 11.979 1.00 25.11 215 GLU C O 1
ATOM 3134 N N . ASP B 1 216 ? -4.133 -24.543 10.000 1.00 22.85 216 ASP C N 1
ATOM 3135 C CA . ASP B 1 216 ? -2.958 -25.446 9.866 1.00 20.60 216 ASP C CA 1
ATOM 3136 C C . ASP B 1 216 ? -1.866 -24.750 9.049 1.00 19.14 216 ASP C C 1
ATOM 3137 O O . ASP B 1 216 ? -0.753 -25.289 8.982 1.00 17.69 216 ASP C O 1
ATOM 3142 N N . GLU B 1 217 ? -2.172 -23.596 8.456 1.00 18.71 217 GLU C N 1
ATOM 3143 C CA . GLU B 1 217 ? -1.176 -22.769 7.732 1.00 20.06 217 GLU C CA 1
ATOM 3144 C C . GLU B 1 217 ? -0.145 -22.237 8.737 1.00 18.50 217 GLU C C 1
ATOM 3145 O O . GLU B 1 217 ? -0.476 -21.312 9.486 1.00 19.19 217 GLU C O 1
ATOM 3151 N N . ALA B 1 218 ? 1.063 -22.812 8.740 1.00 17.24 218 ALA C N 1
ATOM 3152 C CA . ALA B 1 218 ? 2.124 -22.558 9.741 1.00 15.90 218 ALA C CA 1
ATOM 3153 C C . ALA B 1 218 ? 3.461 -23.149 9.282 1.00 14.76 218 ALA C C 1
ATOM 3154 O O . ALA B 1 218 ? 3.513 -23.729 8.183 1.00 13.28 218 ALA C O 1
ATOM 3156 N N . ASP B 1 219 ? 4.502 -22.959 10.102 1.00 14.49 219 ASP C N 1
ATOM 3157 C CA . ASP B 1 219 ? 5.813 -23.652 9.991 1.00 14.52 219 ASP C CA 1
ATOM 3158 C C . ASP B 1 219 ? 5.774 -24.882 10.891 1.00 12.98 219 ASP C C 1
ATOM 3159 O O . ASP B 1 219 ? 5.224 -24.775 11.992 1.00 12.98 219 ASP C O 1
ATOM 3164 N N . TYR B 1 220 ? 6.320 -25.998 10.418 1.00 11.50 220 TYR C N 1
ATOM 3165 C CA . TYR B 1 220 ? 6.385 -27.287 11.153 1.00 11.03 220 TYR C CA 1
ATOM 3166 C C . TYR B 1 220 ? 7.853 -27.666 11.332 1.00 10.90 220 TYR C C 1
ATOM 3167 O O . TYR B 1 220 ? 8.667 -27.510 10.404 1.00 10.45 220 TYR C O 1
ATOM 3176 N N . TYR B 1 221 ? 8.192 -28.084 12.545 1.00 11.03 221 TYR C N 1
ATOM 3177 C CA . TYR B 1 221 ? 9.570 -28.458 12.921 1.00 11.19 221 TYR C CA 1
ATOM 3178 C C . TYR B 1 221 ? 9.554 -29.864 13.510 1.00 12.42 221 TYR C C 1
ATOM 3179 O O . TYR B 1 221 ? 8.719 -30.152 14.382 1.00 12.63 221 TYR C O 1
ATOM 3188 N N . CYS B 1 222 ? 10.430 -30.706 12.978 1.00 13.80 222 CYS C N 1
ATOM 3189 C CA . CYS B 1 222 ? 10.861 -31.999 13.544 1.00 15.90 222 CYS C CA 1
ATOM 3190 C C . CYS B 1 222 ? 11.889 -31.696 14.632 1.00 14.45 222 CYS C C 1
ATOM 3191 O O . CYS B 1 222 ? 12.645 -30.742 14.456 1.00 13.90 222 CYS C O 1
ATOM 3194 N N . ALA B 1 223 ? 11.893 -32.450 15.723 1.00 13.70 223 ALA C N 1
ATOM 3195 C CA . ALA B 1 223 ? 12.974 -32.407 16.728 1.00 13.92 223 ALA C CA 1
ATOM 3196 C C . ALA B 1 223 ? 13.265 -33.827 17.196 1.00 14.52 223 ALA C C 1
ATOM 3197 O O . ALA B 1 223 ? 12.312 -34.624 17.272 1.00 14.30 223 ALA C O 1
ATOM 3199 N N . SER B 1 224 ? 14.537 -34.114 17.470 1.00 15.50 224 SER C N 1
ATOM 3200 C CA . SER B 1 224 ? 15.032 -35.452 17.877 1.00 17.34 224 SER C CA 1
ATOM 3201 C C . SER B 1 224 ? 16.158 -35.300 18.894 1.00 18.81 224 SER C C 1
ATOM 3202 O O . SER B 1 224 ? 17.012 -34.416 18.681 1.00 17.18 224 SER C O 1
ATOM 3205 N N . GLY B 1 225 ? 16.152 -36.147 19.935 1.00 22.60 225 GLY C N 1
ATOM 3206 C CA . GLY B 1 225 ? 17.339 -36.425 20.766 1.00 26.86 225 GLY C CA 1
ATOM 3207 C C . GLY B 1 225 ? 18.446 -37.001 19.898 1.00 31.58 225 GLY C C 1
ATOM 3208 O O . GLY B 1 225 ? 18.089 -37.702 18.936 1.00 30.96 225 GLY C O 1
ATOM 3209 N N . ASP B 1 226 ? 19.713 -36.652 20.157 1.00 38.56 226 ASP C N 1
ATOM 3210 C CA . ASP B 1 226 ? 20.910 -37.328 19.579 1.00 46.48 226 ASP C CA 1
ATOM 3211 C C . ASP B 1 226 ? 21.461 -38.304 20.625 1.00 50.02 226 ASP C C 1
ATOM 3212 O O . ASP B 1 226 ? 21.031 -38.220 21.790 1.00 52.72 226 ASP C O 1
ATOM 3217 N N . SER B 1 227 ? 22.355 -39.207 20.208 1.00 53.95 227 SER C N 1
ATOM 3218 C CA . SER B 1 227 ? 23.196 -40.061 21.089 1.00 56.42 227 SER C CA 1
ATOM 3219 C C . SER B 1 227 ? 23.859 -39.181 22.156 1.00 56.01 227 SER C C 1
ATOM 3220 O O . SER B 1 227 ? 23.785 -39.554 23.356 1.00 52.81 227 SER C O 1
ATOM 3223 N N . GLY B 1 228 ? 24.420 -38.033 21.726 1.00 55.33 228 GLY C N 1
ATOM 3224 C CA . GLY B 1 228 ? 25.214 -37.086 22.541 1.00 49.32 228 GLY C CA 1
ATOM 3225 C C . GLY B 1 228 ? 24.391 -36.334 23.579 1.00 44.27 228 GLY C C 1
ATOM 3226 O O . GLY B 1 228 ? 24.841 -35.247 23.976 1.00 43.98 228 GLY C O 1
ATOM 3227 N N . SER B 1 229 ? 23.243 -36.892 23.999 1.00 39.77 229 SER C N 1
ATOM 3228 C CA . SER B 1 229 ? 22.288 -36.358 25.012 1.00 36.42 229 SER C CA 1
ATOM 3229 C C . SER B 1 229 ? 21.908 -34.895 24.718 1.00 32.67 229 SER C C 1
ATOM 3230 O O . SER B 1 229 ? 21.487 -34.184 25.655 1.00 31.30 229 SER C O 1
ATOM 3233 N N . SER B 1 230 ? 22.023 -34.477 23.452 1.00 28.78 230 SER C N 1
ATOM 3234 C CA . SER B 1 230 ? 21.578 -33.161 22.927 1.00 25.15 230 SER C CA 1
ATOM 3235 C C . SER B 1 230 ? 20.215 -33.334 22.240 1.00 22.21 230 SER C C 1
ATOM 3236 O O . SER B 1 230 ? 19.763 -34.491 22.064 1.00 19.87 230 SER C O 1
ATOM 3239 N N . LEU B 1 231 ? 19.573 -32.214 21.908 1.00 19.33 231 LEU C N 1
ATOM 3240 C CA . LEU B 1 231 ? 18.328 -32.171 21.106 1.00 18.30 231 LEU C CA 1
ATOM 3241 C C . LEU B 1 231 ? 18.636 -31.425 19.809 1.00 17.32 231 LEU C C 1
ATOM 3242 O O . LEU B 1 231 ? 19.367 -30.428 19.861 1.00 17.25 231 LEU C O 1
ATOM 3247 N N . VAL B 1 232 ? 18.087 -31.903 18.698 1.00 15.74 232 VAL C N 1
ATOM 3248 C CA . VAL B 1 232 ? 18.304 -31.313 17.353 1.00 15.44 232 VAL C CA 1
ATOM 3249 C C . VAL B 1 232 ? 16.934 -31.052 16.734 1.00 14.09 232 VAL C C 1
ATOM 3250 O O . VAL B 1 232 ? 16.108 -31.956 16.762 1.00 14.01 232 VAL C O 1
ATOM 3254 N N . PHE B 1 233 ? 16.741 -29.854 16.196 1.00 13.27 233 PHE C N 1
ATOM 3255 C CA . PHE B 1 233 ? 15.569 -29.431 15.395 1.00 13.21 233 PHE C CA 1
ATOM 3256 C C . PHE B 1 233 ? 15.873 -29.575 13.907 1.00 13.70 233 PHE C C 1
ATOM 3257 O O . PHE B 1 233 ? 17.066 -29.571 13.550 1.00 14.26 233 PHE C O 1
ATOM 3265 N N . GLY B 1 234 ? 14.817 -29.695 13.093 1.00 14.11 234 GLY C N 1
ATOM 3266 C CA . GLY B 1 234 ? 14.877 -29.657 11.622 1.00 14.23 234 GLY C CA 1
ATOM 3267 C C . GLY B 1 234 ? 14.911 -28.228 11.090 1.00 14.88 234 GLY C C 1
ATOM 3268 O O . GLY B 1 234 ? 14.782 -27.278 11.891 1.00 14.43 234 GLY C O 1
ATOM 3269 N N . SER B 1 235 ? 15.073 -28.105 9.764 1.00 15.22 235 SER C N 1
ATOM 3270 C CA . SER B 1 235 ? 15.156 -26.853 8.969 1.00 15.25 235 SER C CA 1
ATOM 3271 C C . SER B 1 235 ? 13.790 -26.149 8.852 1.00 14.89 235 SER C C 1
ATOM 3272 O O . SER B 1 235 ? 13.767 -24.970 8.495 1.00 14.13 235 SER C O 1
ATOM 3275 N N . GLY B 1 236 ? 12.684 -26.847 9.094 1.00 15.07 236 GLY C N 1
ATOM 3276 C CA . GLY B 1 236 ? 11.337 -26.244 9.102 1.00 15.76 236 GLY C CA 1
ATOM 3277 C C . GLY B 1 236 ? 10.624 -26.411 7.770 1.00 16.31 236 GLY C C 1
ATOM 3278 O O . GLY B 1 236 ? 11.296 -26.488 6.744 1.00 17.73 236 GLY C O 1
ATOM 3279 N N . THR B 1 237 ? 9.295 -26.474 7.783 1.00 16.59 237 THR C N 1
ATOM 3280 C CA . THR B 1 237 ? 8.447 -26.616 6.575 1.00 16.46 237 THR C CA 1
ATOM 3281 C C . THR B 1 237 ? 7.305 -25.609 6.667 1.00 17.17 237 THR C C 1
ATOM 3282 O O . THR B 1 237 ? 6.563 -25.670 7.656 1.00 15.90 237 THR C O 1
ATOM 3286 N N . ARG B 1 238 ? 7.199 -24.725 5.670 1.00 19.81 238 ARG C N 1
ATOM 3287 C CA . ARG B 1 238 ? 6.079 -23.762 5.487 1.00 22.28 238 ARG C CA 1
ATOM 3288 C C . ARG B 1 238 ? 4.936 -24.531 4.816 1.00 21.70 238 ARG C C 1
ATOM 3289 O O . ARG B 1 238 ? 5.137 -25.038 3.701 1.00 20.50 238 ARG C O 1
ATOM 3297 N N . LEU B 1 239 ? 3.809 -24.660 5.515 1.00 22.12 239 LEU C N 1
ATOM 3298 C CA . LEU B 1 239 ? 2.560 -25.267 4.997 1.00 22.84 239 LEU C CA 1
ATOM 3299 C C . LEU B 1 239 ? 1.621 -24.138 4.551 1.00 22.59 239 LEU C C 1
ATOM 330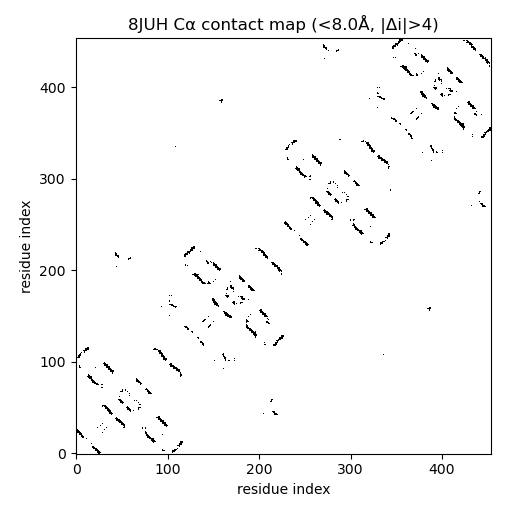0 O O . LEU B 1 239 ? 1.232 -23.303 5.409 1.00 21.29 239 LEU C O 1
ATOM 3305 N N . THR B 1 240 ? 1.334 -24.093 3.246 1.00 22.59 240 THR C N 1
ATOM 3306 C CA . THR B 1 240 ? 0.318 -23.229 2.587 1.00 23.48 240 THR C CA 1
ATOM 3307 C C . THR B 1 240 ? -0.973 -24.031 2.382 1.00 24.06 240 THR C C 1
ATOM 3308 O O . THR B 1 240 ? -0.894 -25.232 2.031 1.00 21.99 240 THR C O 1
ATOM 3312 N N . VAL B 1 241 ? -2.125 -23.400 2.591 1.00 25.51 241 VAL C N 1
ATOM 3313 C CA . VAL B 1 241 ? -3.450 -24.022 2.304 1.00 27.58 241 VAL C CA 1
ATOM 3314 C C . VAL B 1 241 ? -4.127 -23.155 1.245 1.00 28.42 241 VAL C C 1
ATOM 3315 O O . VAL B 1 241 ? -4.095 -21.926 1.403 1.00 27.62 241 VAL C O 1
ATOM 3319 N N . LEU B 1 242 ? -4.653 -23.779 0.189 1.00 31.19 242 LEU C N 1
ATOM 3320 C CA . LEU B 1 242 ? -5.119 -23.094 -1.048 1.00 33.54 242 LEU C CA 1
ATOM 3321 C C . LEU B 1 242 ? -6.641 -22.933 -0.968 1.00 36.92 242 LEU C C 1
ATOM 3322 O O . LEU B 1 242 ? -7.334 -23.975 -1.010 1.00 41.52 242 LEU C O 1
ATOM 3327 N N . GLY B 1 243 ? -7.117 -21.688 -0.798 1.00 37.75 243 GLY C N 1
ATOM 3328 C CA . GLY B 1 243 ? -8.508 -21.344 -0.431 1.00 36.77 243 GLY C CA 1
ATOM 3329 C C . GLY B 1 243 ? -9.522 -22.023 -1.335 1.00 36.30 243 GLY C C 1
ATOM 3330 O O . GLY B 1 243 ? -10.283 -21.365 -2.042 1.00 34.96 243 GLY C O 1
#